Protein AF-A0A4R4KNA1-F1 (afdb_monomer_lite)

Radius of gyration: 25.74 Å; chains: 1; bounding box: 58×74×75 Å

pLDDT: mean 90.25, std 14.85, range [23.92, 98.88]

Secondary structure (DSSP, 8-state):
--SHHHHHHHHHHHHHHHHHHS-PPPTT--S-S--PPEEEEE-PPPTTT---TT---S-HHHHHSTTSTTHHHHHHHHHHHHHHHHH-B-TTSPBPPEEEEESTTTTSSSSTTSTTTS-HHHHHHHHHHHHHIIIIIS---SEEEEE---S--TT-HHHHHTT---TTS-SEEEEEEEESSSS-HHHHHHHHHHHHHHHHHHHHHT-EEEEEEEEESS-PPPTT--S-TTHHHHHHHHHHHSTTGGG---B------BTTB-SS----BTTBPPPTTHHHHHHHHHSTT---TTT--SSS-----PPPPPPEEEEEESPTT-EE-SSEEEEEEEEESS--SEEEEEETT----EEEEEETTTTEEEEEEE--GGG-SSEEEEEEEEEEPTTSPEEEEEEEEEESPPPPPPTTEEE-STT-SSHHHHHHHSEEESSEEEEEEEETTEEEEEEEEE-SS-SEEEEEEE--S--TT--EEEEEEE--S---EEEEEEEETTEEEEE--B--SS--EEEEEEGGG-EE-TT-GGGTT----HHHHHTEEEEEEEEEPPTT----EEEEEEEEEEE-

Foldseek 3Di:
DPPVVVVVCCVVVCLVVVLVLLADDDPPDDDDHLQDAAEDEDFQAQQQPRHTQQPQDDLRLQQCFVPHVSVVVVLVVLVVVLVSQCSSAHPVSHGAAYAYEYPAQQLDRRGNNHLQRAFLQSLLLSQVVSQCCNCPVSNRDRYAYEYENEFQQQLPVCSLCSNPNDLVRHQEYEYADADADLPDVLQLVRLLSNLLSRLVVCVVSVHAYAHPEYFHPQADDAPPPRPHLLSLVSSVVSLCVDPRSLSHPYHDYDDCPDPHHHGAWDDDDDPRHGGSSNVNVVVNVPDPSDDDSVNDDPPPVDDDDDDQDDWDKDWSPPTAAAEDADQKDKTWMAIPSADFPWKWKDKAPDPDTGTFCQDPVVNTRMDMDRNGNVNQPQDWMKIWMWTHGPPDDIDIYIGTYGHHDQDDDPAFFPDQPQSAPWLSSVSSQKRKFHHWGWTWDQDPPGTWIKIKFFSSNHFKIKIKGWDAHQLLPFFWKKKKKFAWQQQWWKWKWWCFPNFIWIDTDTSHDGDIDIDTDTQQNIATDPVPPVCRPDGDHSNRRNRITMIMIMTGHDPPRPDRITIMIMRRTGTD

Sequence (572 aa):
MGHERRGLRLLARHAGREVRHLRQAGPGGPPGGVGGINTISAHMNNFVTGGNYGDTNGDVVARILPGGDHNGEFREYLDRVARLAHAITDDRGRPIPVIFRPFHENSGSWFWWGAAHASPSQYIELWRYTVEYLRDTRKVHNFLYAYSPGGSYGGVSDVYLRTYPGDDFVDVLGYDNYDGSDASPQWVNGVVADLAMLARIADEKGKVSAATEYGISGALKANGRNGNLNWYTQVFDAIKADPDARRTTYAMTWANFGADQFFVPHPATGDLPEHEMLADFRAFYDDPYSVFAGELSRVYDRRTRAVSQQPLAHIVSPTDRERVTTPTTTIRVKVSNARASRVWYTVGDKAKQYPLRYDPASGYHTGTWQIGAASLDNTVTQLKVIATIPGRARLELTNSVILGARPPMPPGVVDDFEGHPDDTALRSEYSTYGTNTISLADANGGKALRFDYDFTFQTYTGIGKRLAGDWSDYGGLSLWLTPDGSDHKLVLQLNAGGVAYEAYPSLAGTTPVQLTIPFSQWRPAPWDTANADRRITPEDLRNLSQFNIFVNQADGVGVTRGSVLLDDLRAS

Structure (mmCIF, N/CA/C/O backbone):
data_AF-A0A4R4KNA1-F1
#
_entry.id   AF-A0A4R4KNA1-F1
#
loop_
_atom_site.group_PDB
_atom_site.id
_atom_site.type_symbol
_atom_site.label_atom_id
_atom_site.label_alt_id
_atom_site.label_comp_id
_atom_site.label_asym_id
_atom_site.label_entity_id
_atom_site.label_seq_id
_atom_site.pdbx_PDB_ins_code
_atom_site.Cartn_x
_atom_site.Cartn_y
_atom_site.Cartn_z
_atom_site.occupancy
_atom_site.B_iso_or_equiv
_atom_site.auth_seq_id
_atom_site.auth_comp_id
_atom_site.auth_asym_id
_atom_site.auth_atom_id
_atom_site.pdbx_PDB_model_num
ATOM 1 N N . MET A 1 1 ? -26.691 8.372 -16.060 1.00 35.75 1 MET A N 1
ATOM 2 C CA . MET A 1 1 ? -27.683 7.279 -16.239 1.00 35.75 1 MET A CA 1
ATOM 3 C C . MET A 1 1 ? -27.505 6.406 -17.498 1.00 35.75 1 MET A C 1
ATOM 5 O O . MET A 1 1 ? -27.978 5.274 -17.485 1.00 35.75 1 MET A O 1
ATOM 9 N N . GLY A 1 2 ? -26.847 6.859 -18.583 1.00 23.92 2 GLY A N 1
ATOM 10 C CA . GLY A 1 2 ? -26.642 6.049 -19.809 1.00 23.92 2 GLY A CA 1
ATOM 11 C C . GLY A 1 2 ? -25.338 5.229 -19.876 1.00 23.92 2 GLY A C 1
ATOM 12 O O . GLY A 1 2 ? -25.306 4.189 -20.533 1.00 23.92 2 GLY A O 1
ATOM 13 N N . HIS A 1 3 ? -24.286 5.648 -19.161 1.00 27.20 3 HIS A N 1
ATOM 14 C CA . HIS A 1 3 ? -22.959 5.009 -19.198 1.00 27.20 3 HIS A CA 1
ATOM 15 C C . HIS A 1 3 ? -22.749 3.919 -18.124 1.00 27.20 3 HIS A C 1
ATOM 17 O O . HIS A 1 3 ? -22.073 2.929 -18.400 1.00 27.20 3 HIS A O 1
ATOM 23 N N . GLU A 1 4 ? -23.440 3.986 -16.977 1.00 30.25 4 GLU A N 1
ATOM 24 C CA . GLU A 1 4 ? -23.421 2.934 -15.935 1.00 30.25 4 GLU A CA 1
ATOM 25 C C . GLU A 1 4 ? -23.930 1.574 -16.441 1.00 30.25 4 GLU A C 1
ATOM 27 O O . GLU A 1 4 ? -23.460 0.519 -16.024 1.00 30.25 4 GLU A O 1
ATOM 32 N N . ARG A 1 5 ? -24.857 1.561 -17.410 1.00 28.67 5 ARG A N 1
ATOM 33 C CA . ARG A 1 5 ? -25.423 0.309 -17.943 1.00 28.67 5 ARG A CA 1
ATOM 34 C C . ARG A 1 5 ? -24.473 -0.456 -18.876 1.00 28.67 5 ARG A C 1
ATOM 36 O O . ARG A 1 5 ? -24.742 -1.627 -19.149 1.00 28.67 5 ARG A O 1
ATOM 43 N N . ARG A 1 6 ? -23.388 0.158 -19.379 1.00 31.52 6 ARG A N 1
ATOM 44 C CA . ARG A 1 6 ? -22.431 -0.505 -20.293 1.00 31.52 6 ARG A CA 1
ATOM 45 C C . ARG A 1 6 ? -21.312 -1.242 -19.550 1.00 31.52 6 ARG A C 1
ATOM 47 O O . ARG A 1 6 ? -21.068 -2.396 -19.892 1.00 31.52 6 ARG A O 1
ATOM 54 N N . GLY A 1 7 ? -20.746 -0.666 -18.485 1.00 30.61 7 GLY A N 1
ATOM 55 C CA . GLY A 1 7 ? -19.778 -1.364 -17.618 1.00 30.61 7 GLY A CA 1
ATOM 56 C C . GLY A 1 7 ? -20.391 -2.576 -16.899 1.00 30.61 7 GLY A C 1
ATOM 57 O O . GLY A 1 7 ? -19.818 -3.664 -16.895 1.00 30.61 7 GLY A O 1
ATOM 58 N N . LEU A 1 8 ? -21.633 -2.442 -16.412 1.00 35.91 8 LEU A N 1
ATOM 59 C CA . LEU A 1 8 ? -22.365 -3.533 -15.753 1.00 35.91 8 LEU A CA 1
ATOM 60 C C . LEU A 1 8 ? -22.816 -4.656 -16.698 1.00 35.91 8 LEU A C 1
ATOM 62 O O . LEU A 1 8 ? -22.922 -5.806 -16.272 1.00 35.91 8 LEU A O 1
ATOM 66 N N . ARG A 1 9 ? -23.072 -4.367 -17.983 1.00 30.00 9 ARG A N 1
ATOM 67 C CA . ARG A 1 9 ? -23.330 -5.433 -18.962 1.00 30.00 9 ARG A CA 1
ATOM 68 C C . ARG A 1 9 ? -22.064 -6.218 -19.278 1.00 30.00 9 ARG A C 1
ATOM 70 O O . ARG A 1 9 ? -22.217 -7.389 -19.596 1.00 30.00 9 ARG A O 1
ATOM 77 N N . LEU A 1 10 ? -20.866 -5.638 -19.165 1.00 30.89 10 LEU A N 1
ATOM 78 C CA . LEU A 1 10 ? -19.624 -6.397 -19.305 1.00 30.89 10 LEU A CA 1
ATOM 79 C C . LEU A 1 10 ? -19.366 -7.259 -18.071 1.00 30.89 10 LEU A C 1
ATOM 81 O O . LEU A 1 10 ? -19.259 -8.456 -18.247 1.00 30.89 10 LEU A O 1
ATOM 85 N N . LEU A 1 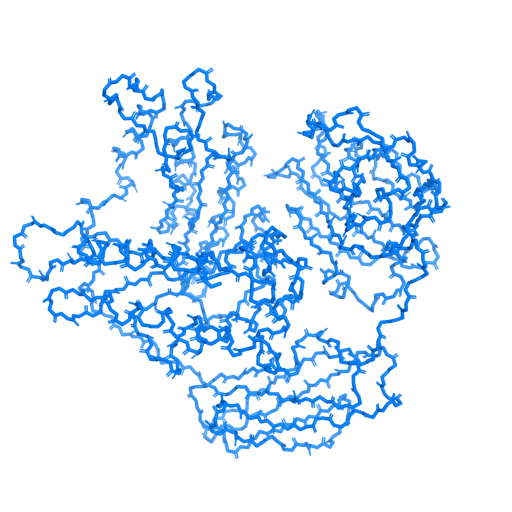11 ? -19.409 -6.726 -16.846 1.00 31.95 11 LEU A N 1
ATOM 86 C CA . LEU A 1 11 ? -19.180 -7.518 -15.622 1.00 31.95 11 LEU A CA 1
ATOM 87 C C . LEU A 1 11 ? -20.226 -8.620 -15.398 1.00 31.95 11 LEU A C 1
ATOM 89 O O . LEU A 1 11 ? -19.859 -9.728 -15.038 1.00 31.95 11 LEU A O 1
ATOM 93 N N . ALA A 1 12 ? -21.515 -8.386 -15.673 1.00 29.45 12 ALA A N 1
ATOM 94 C CA . ALA A 1 12 ? -22.543 -9.424 -15.524 1.00 29.45 12 ALA A CA 1
ATOM 95 C C . ALA A 1 12 ? -22.617 -10.401 -16.717 1.00 29.45 12 ALA A C 1
ATOM 97 O O . ALA A 1 12 ? -23.049 -11.539 -16.538 1.00 29.45 12 ALA A O 1
ATOM 98 N N . ARG A 1 13 ? -22.202 -10.005 -17.937 1.00 30.28 13 ARG A N 1
ATOM 99 C CA . ARG A 1 13 ? -22.105 -10.937 -19.085 1.00 30.28 13 ARG A CA 1
ATOM 100 C C . ARG A 1 13 ? -20.764 -11.670 -19.139 1.00 30.28 13 ARG A C 1
ATOM 102 O O . ARG A 1 13 ? -20.769 -12.791 -19.632 1.00 30.28 13 ARG A O 1
ATOM 109 N N . HIS A 1 14 ? -19.672 -11.088 -18.632 1.00 33.56 14 HIS A N 1
ATOM 110 C CA . HIS A 1 14 ? -18.418 -11.791 -18.340 1.00 33.56 14 HIS A CA 1
ATOM 111 C C . HIS A 1 14 ? -18.624 -12.703 -17.146 1.00 33.56 14 HIS A C 1
ATOM 113 O O . HIS A 1 14 ? -18.484 -13.889 -17.348 1.00 33.56 14 HIS A O 1
ATOM 119 N N . ALA A 1 15 ? -19.140 -12.256 -15.996 1.00 34.16 15 ALA A N 1
ATOM 120 C CA . ALA A 1 15 ? -19.468 -13.178 -14.904 1.00 34.16 15 ALA A CA 1
ATOM 121 C C . ALA A 1 15 ? -20.487 -14.247 -15.343 1.00 34.16 15 ALA A C 1
ATOM 123 O O . ALA A 1 15 ? -20.324 -15.409 -15.028 1.00 34.16 15 ALA A O 1
ATOM 124 N N . GLY A 1 16 ? -21.498 -13.932 -16.159 1.00 29.69 16 GLY A N 1
ATOM 125 C CA . GLY A 1 16 ? -22.432 -14.942 -16.685 1.00 29.69 16 GLY A CA 1
ATOM 126 C C . GLY A 1 16 ? -21.848 -15.916 -17.730 1.00 29.69 16 GLY A C 1
ATOM 127 O O . GLY A 1 16 ? -22.439 -16.977 -17.960 1.00 29.69 16 GLY A O 1
ATOM 128 N N . ARG A 1 17 ? -20.722 -15.576 -18.381 1.00 32.34 17 ARG A N 1
ATOM 129 C CA . ARG A 1 17 ? -19.976 -16.459 -19.304 1.00 32.34 17 ARG A CA 1
ATOM 130 C C . ARG A 1 17 ? -18.815 -17.174 -18.598 1.00 32.34 17 ARG A C 1
ATOM 132 O O . ARG A 1 17 ? -18.659 -18.369 -18.795 1.00 32.34 17 ARG A O 1
ATOM 139 N N . GLU A 1 18 ? -18.092 -16.506 -17.711 1.00 36.94 18 GLU A N 1
ATOM 140 C CA . GLU A 1 18 ? -17.041 -17.053 -16.850 1.00 36.94 18 GLU A CA 1
ATOM 141 C C . GLU A 1 18 ? -17.588 -17.952 -15.746 1.00 36.94 18 GLU A C 1
ATOM 143 O O . GLU A 1 18 ? -16.987 -18.976 -15.476 1.00 36.94 18 GLU A O 1
ATOM 148 N N . VAL A 1 19 ? -18.785 -17.713 -15.198 1.00 34.78 19 VAL A N 1
ATOM 149 C CA . VAL A 1 19 ? -19.456 -18.674 -14.293 1.00 34.78 19 VAL A CA 1
ATOM 150 C C . VAL A 1 19 ? -19.812 -19.982 -15.021 1.00 34.78 19 VAL A C 1
ATOM 152 O O . VAL A 1 19 ? -20.100 -20.983 -14.373 1.00 34.78 19 VAL A O 1
ATOM 155 N N . ARG A 1 20 ? -19.752 -20.044 -16.363 1.00 34.56 20 ARG A N 1
ATOM 156 C CA . ARG A 1 20 ? -19.768 -21.334 -17.084 1.00 34.56 20 ARG A CA 1
ATOM 157 C C . ARG A 1 20 ? -18.387 -21.983 -17.182 1.00 34.56 20 ARG A C 1
ATOM 159 O O . ARG A 1 20 ? -18.336 -23.204 -17.224 1.00 34.56 20 ARG A O 1
ATOM 166 N N . HIS A 1 21 ? -17.305 -21.204 -17.182 1.00 36.66 21 HIS A N 1
ATOM 167 C CA . HIS A 1 21 ? -15.920 -21.697 -17.176 1.00 36.66 21 HIS A CA 1
ATOM 168 C C . HIS A 1 21 ? -15.388 -22.017 -15.767 1.00 36.66 21 HIS A C 1
ATOM 170 O O . HIS A 1 21 ? -14.493 -22.842 -15.629 1.00 36.66 21 HIS A O 1
ATOM 176 N N . LEU A 1 22 ? -15.982 -21.438 -14.720 1.00 37.56 22 LEU A N 1
ATOM 177 C CA . LEU A 1 22 ? -15.680 -21.707 -13.310 1.00 37.56 22 LEU A CA 1
ATOM 178 C C . LEU A 1 22 ? -16.345 -22.988 -12.781 1.00 37.56 22 LEU A C 1
ATOM 180 O O . LEU A 1 22 ? -16.104 -23.373 -11.642 1.00 37.56 22 LEU A O 1
ATOM 184 N N . ARG A 1 23 ? -17.179 -23.669 -13.575 1.00 40.06 23 ARG A N 1
ATOM 185 C CA . ARG A 1 23 ? -17.814 -24.934 -13.179 1.00 40.06 23 ARG A CA 1
ATOM 186 C C . ARG A 1 23 ? -16.772 -26.048 -13.151 1.00 40.06 23 ARG A C 1
ATOM 188 O O . ARG A 1 23 ? -16.385 -26.579 -14.186 1.00 40.06 23 ARG A O 1
ATOM 195 N N . GLN A 1 24 ? -16.295 -26.384 -11.956 1.00 45.41 24 GLN A N 1
ATOM 196 C CA . GLN A 1 24 ? -15.405 -27.524 -11.751 1.00 45.41 24 GLN A CA 1
ATOM 197 C C . GLN A 1 24 ? -16.200 -28.824 -11.578 1.00 45.41 24 GLN A C 1
ATOM 199 O O . GLN A 1 24 ? -17.212 -28.872 -10.875 1.00 45.41 24 GLN A O 1
ATOM 204 N N . ALA A 1 25 ? -15.712 -29.896 -12.204 1.00 37.78 25 ALA A N 1
ATOM 205 C CA . ALA A 1 25 ? -16.259 -31.237 -12.062 1.00 37.78 25 ALA A CA 1
ATOM 206 C C . ALA A 1 25 ? -16.020 -31.776 -10.639 1.00 37.78 25 ALA A C 1
ATOM 208 O O . ALA A 1 25 ? -14.918 -31.708 -10.097 1.00 37.78 25 ALA A O 1
ATOM 209 N N . GLY A 1 26 ? -17.065 -32.336 -10.025 1.00 37.53 26 GLY A N 1
ATOM 210 C CA . GLY A 1 26 ? -16.955 -33.015 -8.734 1.00 37.53 26 GLY A CA 1
ATOM 211 C C . GLY A 1 26 ? -16.125 -34.310 -8.801 1.00 37.53 26 GLY A C 1
ATOM 212 O O . GLY A 1 26 ? -15.804 -34.787 -9.890 1.00 37.53 26 GLY A O 1
ATOM 213 N N . PRO A 1 27 ? -15.810 -34.933 -7.646 1.00 34.88 27 PRO A N 1
ATOM 214 C CA . PRO A 1 27 ? -15.017 -36.159 -7.601 1.00 34.88 27 PRO A CA 1
ATOM 215 C C . PRO A 1 27 ? -15.705 -37.255 -8.426 1.00 34.88 27 PRO A C 1
ATOM 217 O O . PRO A 1 27 ? -16.852 -37.615 -8.132 1.00 34.88 27 PRO A O 1
ATOM 220 N N . GLY A 1 28 ? -15.015 -37.709 -9.481 1.00 46.12 28 GLY A N 1
ATOM 221 C CA . GLY A 1 28 ? -15.425 -38.788 -10.389 1.00 46.12 28 GLY A CA 1
ATOM 222 C C . GLY A 1 28 ? -16.075 -38.398 -11.732 1.00 46.12 28 GLY A C 1
ATOM 223 O O . GLY A 1 28 ? -16.658 -39.277 -12.358 1.00 46.12 28 GLY A O 1
ATOM 224 N N . GLY A 1 29 ? -16.036 -37.138 -12.186 1.00 35.28 29 GLY A N 1
ATOM 225 C CA . GLY A 1 29 ? -16.605 -36.743 -13.495 1.00 35.28 29 GLY A CA 1
ATOM 226 C C . GLY A 1 29 ? -15.643 -36.905 -14.694 1.00 35.28 29 GLY A C 1
ATOM 227 O O . GLY A 1 29 ? -14.433 -36.817 -14.492 1.00 35.28 29 GLY A O 1
ATOM 228 N N . PRO A 1 30 ? -16.132 -37.111 -15.939 1.00 32.59 30 PRO A N 1
ATOM 229 C CA . PRO A 1 30 ? -15.284 -37.113 -17.139 1.00 32.59 30 PRO A CA 1
ATOM 230 C C . PRO A 1 30 ? -14.637 -35.726 -17.382 1.00 32.59 30 PRO A C 1
ATOM 232 O O . PRO A 1 30 ? -15.202 -34.712 -16.964 1.00 32.59 30 PRO A O 1
ATOM 235 N N . PRO A 1 31 ? -13.445 -35.662 -18.013 1.00 41.03 31 PRO A N 1
ATOM 236 C CA . PRO A 1 31 ? -12.499 -34.551 -17.878 1.00 41.03 31 PRO A CA 1
ATOM 237 C C . PRO A 1 31 ? -12.968 -33.300 -18.634 1.00 41.03 31 PRO A C 1
ATOM 239 O O . PRO A 1 31 ? -13.020 -33.292 -19.861 1.00 41.03 31 PRO A O 1
ATOM 242 N N . GLY A 1 32 ? -13.322 -32.240 -17.902 1.00 39.88 32 GLY A N 1
ATOM 243 C CA . GLY A 1 32 ? -13.829 -30.993 -18.497 1.00 39.88 32 GLY A CA 1
ATOM 244 C C . GLY A 1 32 ? -13.832 -29.758 -17.587 1.00 39.88 32 GLY A C 1
ATOM 245 O O . GLY A 1 32 ? -14.353 -28.723 -17.987 1.00 39.88 32 GLY A O 1
ATOM 246 N N . GLY A 1 33 ? -13.246 -29.839 -16.388 1.00 51.81 33 GLY A N 1
ATOM 247 C CA . GLY A 1 33 ? -12.904 -28.682 -15.558 1.00 51.81 33 GLY A CA 1
ATOM 248 C C . GLY A 1 33 ? -11.412 -28.740 -15.248 1.00 51.81 33 GLY A C 1
ATOM 249 O O . GLY A 1 33 ? -10.932 -29.772 -14.793 1.00 51.81 33 GLY A O 1
ATOM 250 N N . VAL A 1 34 ? -10.682 -27.659 -15.520 1.00 62.84 34 VAL A N 1
ATOM 251 C CA . VAL A 1 34 ? -9.206 -27.635 -15.584 1.00 62.84 34 VAL A CA 1
ATOM 252 C C . VAL A 1 34 ? -8.530 -27.782 -14.202 1.00 62.84 34 VAL A C 1
ATOM 254 O O . VAL A 1 34 ? -7.322 -27.927 -14.125 1.00 62.84 34 VAL A O 1
ATOM 257 N N . GLY A 1 35 ? -9.286 -27.779 -13.095 1.00 72.88 35 GLY A N 1
ATOM 258 C CA . GLY A 1 35 ? -8.740 -27.987 -11.741 1.00 72.88 35 GLY A CA 1
ATOM 259 C C . GLY A 1 35 ? -7.942 -26.806 -11.167 1.00 72.88 35 GLY A C 1
ATOM 260 O O . GLY A 1 35 ? -7.344 -26.943 -10.103 1.00 72.88 35 GLY A O 1
ATOM 261 N N . GLY A 1 36 ? -7.948 -25.653 -11.846 1.00 86.56 36 GLY A N 1
ATOM 262 C CA . GLY A 1 36 ? -7.214 -24.450 -11.442 1.00 86.56 36 GLY A CA 1
ATOM 263 C C . GLY A 1 36 ? -7.718 -23.796 -10.150 1.00 86.56 36 GLY A C 1
ATOM 264 O O . GLY A 1 36 ? -8.843 -24.034 -9.709 1.00 86.56 36 GLY A O 1
ATOM 265 N N . ILE A 1 37 ? -6.878 -22.935 -9.571 1.00 93.44 37 ILE A N 1
ATOM 266 C CA . ILE A 1 37 ? -7.169 -22.143 -8.370 1.00 93.44 37 ILE A CA 1
ATOM 267 C C . ILE A 1 37 ? -7.588 -20.732 -8.782 1.00 93.44 37 ILE A C 1
ATOM 269 O O . ILE A 1 37 ? -6.912 -20.093 -9.581 1.00 93.44 37 ILE A O 1
ATOM 273 N N . ASN A 1 38 ? -8.702 -20.242 -8.235 1.00 94.56 38 ASN A N 1
ATOM 274 C CA . ASN A 1 38 ? -9.238 -18.927 -8.581 1.00 94.56 38 ASN A CA 1
ATOM 275 C C . ASN A 1 38 ? -8.724 -17.850 -7.626 1.00 94.56 38 ASN A C 1
ATOM 277 O O . ASN A 1 38 ? -8.791 -18.013 -6.406 1.00 94.56 38 ASN A O 1
ATOM 281 N N . THR A 1 39 ? -8.300 -16.721 -8.186 1.00 96.81 39 THR A N 1
ATOM 282 C CA . THR A 1 39 ? -7.983 -15.492 -7.455 1.00 96.81 39 THR A CA 1
ATOM 283 C C . THR A 1 39 ? -8.721 -14.312 -8.088 1.00 96.81 39 THR A C 1
ATOM 285 O O . THR A 1 39 ? -8.927 -14.291 -9.300 1.00 96.81 39 THR A O 1
ATOM 288 N N . ILE A 1 40 ? -9.190 -13.363 -7.276 1.00 97.00 40 ILE A N 1
ATOM 289 C CA . ILE A 1 40 ? -9.914 -12.162 -7.714 1.00 97.00 40 ILE A CA 1
ATOM 290 C C . ILE A 1 40 ? -9.304 -10.948 -7.015 1.00 97.00 40 ILE A C 1
ATOM 292 O O . ILE A 1 40 ? -9.436 -10.800 -5.797 1.00 97.00 40 ILE A O 1
ATOM 296 N N . SER A 1 41 ? -8.690 -10.055 -7.792 1.00 96.31 41 SER A N 1
ATOM 297 C CA . SER A 1 41 ? -8.318 -8.711 -7.342 1.00 96.31 41 SER A CA 1
ATOM 298 C C . SER A 1 41 ? -9.485 -7.731 -7.501 1.00 96.31 41 SER A C 1
ATOM 300 O O . SER A 1 41 ? -10.453 -7.995 -8.221 1.00 96.31 41 SER A O 1
ATOM 302 N N . ALA A 1 42 ? -9.430 -6.593 -6.804 1.00 96.12 42 ALA A N 1
ATOM 303 C CA . ALA A 1 42 ? -10.514 -5.612 -6.813 1.00 96.12 42 ALA A CA 1
ATOM 304 C C . ALA A 1 42 ? -10.030 -4.197 -7.156 1.00 96.12 42 ALA A C 1
ATOM 306 O O . ALA A 1 42 ? -9.678 -3.412 -6.279 1.00 96.12 42 ALA A O 1
ATOM 307 N N . HIS A 1 43 ? -10.108 -3.854 -8.440 1.00 96.00 43 HIS A N 1
ATOM 308 C CA . HIS A 1 43 ? -9.948 -2.492 -8.943 1.00 96.00 43 HIS A CA 1
ATOM 309 C C . HIS A 1 43 ? -11.277 -1.728 -8.828 1.00 96.00 43 HIS A C 1
ATOM 311 O O . HIS A 1 43 ? -12.141 -1.805 -9.703 1.00 96.00 43 HIS A O 1
ATOM 317 N N . MET A 1 44 ? -11.472 -1.040 -7.704 1.00 95.50 44 MET A N 1
ATOM 318 C CA . MET A 1 44 ? -12.751 -0.420 -7.338 1.00 95.50 44 MET A CA 1
ATOM 319 C C . MET A 1 44 ? -12.867 1.018 -7.851 1.00 95.50 44 MET A C 1
ATOM 321 O O . MET A 1 44 ? -11.923 1.794 -7.729 1.00 95.50 44 MET A O 1
ATOM 325 N N . ASN A 1 45 ? -14.048 1.406 -8.338 1.00 96.38 45 ASN A N 1
ATOM 326 C CA . ASN A 1 45 ? -14.346 2.814 -8.616 1.00 96.38 45 ASN A CA 1
ATOM 327 C C . ASN A 1 45 ? -14.181 3.676 -7.355 1.00 96.38 45 ASN A C 1
ATOM 329 O O . ASN A 1 45 ? -14.412 3.206 -6.240 1.00 96.38 45 ASN A O 1
ATOM 333 N N . ASN A 1 46 ? -13.845 4.947 -7.549 1.00 97.44 46 ASN A N 1
ATOM 334 C CA . ASN A 1 46 ? -13.845 5.942 -6.489 1.00 97.44 46 ASN A CA 1
ATOM 335 C C . ASN A 1 46 ? -15.295 6.220 -6.049 1.00 97.44 46 ASN A C 1
ATOM 337 O O . ASN A 1 46 ? -16.127 6.666 -6.842 1.00 97.44 46 ASN A O 1
ATOM 341 N N . PHE A 1 47 ? -15.602 5.944 -4.780 1.00 97.75 47 PHE A N 1
ATOM 342 C CA . PHE A 1 47 ? -16.957 6.061 -4.230 1.00 97.75 47 PHE A CA 1
ATOM 343 C C . PHE A 1 47 ? -17.434 7.504 -4.050 1.00 97.75 47 PHE A C 1
ATOM 345 O O . PHE A 1 47 ? -18.635 7.723 -3.955 1.00 97.75 47 PHE A O 1
ATOM 352 N N . VAL A 1 48 ? -16.518 8.471 -4.013 1.00 96.38 48 VAL A N 1
ATOM 353 C CA . VAL A 1 48 ? -16.812 9.889 -3.784 1.00 96.38 48 VAL A CA 1
ATOM 354 C C . VAL A 1 48 ? -17.022 10.627 -5.101 1.00 96.38 48 VAL A C 1
ATOM 356 O O . VAL A 1 48 ? -17.994 11.359 -5.266 1.00 96.38 48 VAL A O 1
ATOM 359 N N . THR A 1 49 ? -16.106 10.454 -6.051 1.00 93.75 49 THR A N 1
ATOM 360 C CA . THR A 1 49 ? -16.130 11.180 -7.330 1.00 93.75 49 THR A CA 1
ATOM 361 C C . THR A 1 49 ? -16.881 10.421 -8.424 1.00 93.75 49 THR A C 1
ATOM 363 O O . THR A 1 49 ? -17.293 11.014 -9.421 1.00 93.75 49 THR A O 1
ATOM 366 N N . GLY A 1 50 ? -17.043 9.102 -8.268 1.00 95.25 50 GLY A N 1
ATOM 367 C CA . GLY A 1 50 ? -17.539 8.203 -9.310 1.00 95.25 50 GLY A CA 1
ATOM 368 C C . GLY A 1 50 ? -16.493 7.826 -10.369 1.00 95.25 50 GLY A C 1
ATOM 369 O O . GLY A 1 50 ? -16.836 7.132 -11.330 1.00 95.25 50 GLY A O 1
ATOM 370 N N . GLY A 1 51 ? -15.240 8.274 -10.215 1.00 94.19 51 GLY A N 1
ATOM 371 C CA . GLY A 1 51 ? -14.114 7.938 -11.086 1.00 94.19 51 GLY A CA 1
ATOM 372 C C . GLY A 1 51 ? -13.678 6.470 -10.998 1.00 94.19 51 GLY A C 1
ATOM 373 O O . GLY A 1 51 ? -14.265 5.655 -10.283 1.00 94.19 51 GLY A O 1
ATOM 374 N N . ASN A 1 52 ? -12.633 6.108 -11.745 1.00 95.50 52 ASN A N 1
ATOM 375 C CA . ASN A 1 52 ? -12.042 4.768 -11.666 1.00 95.50 52 ASN A CA 1
ATOM 376 C C . ASN A 1 52 ? -11.116 4.638 -10.435 1.00 95.50 52 ASN A C 1
ATOM 378 O O . ASN A 1 52 ? -10.991 5.558 -9.633 1.00 95.50 52 ASN A O 1
ATOM 382 N N . TYR A 1 53 ? -10.464 3.487 -10.284 1.00 94.12 53 TYR A N 1
ATOM 383 C CA . TYR A 1 53 ? -9.538 3.201 -9.181 1.00 94.12 53 TYR A CA 1
ATOM 384 C C . TYR A 1 53 ? -8.337 4.158 -9.088 1.00 94.12 53 TYR A C 1
ATOM 386 O O . TYR A 1 53 ? -7.790 4.326 -8.000 1.00 94.12 53 TYR A O 1
ATOM 394 N N . GLY A 1 54 ? -7.941 4.775 -10.207 1.00 87.62 54 GLY A N 1
ATOM 395 C CA . GLY A 1 54 ? -6.836 5.730 -10.292 1.00 87.62 54 GLY A CA 1
ATOM 396 C C . GLY A 1 54 ? -7.251 7.189 -10.097 1.00 87.62 54 GLY A C 1
ATOM 397 O O . GLY A 1 54 ? -6.392 8.063 -10.032 1.00 87.62 54 GLY A O 1
ATOM 398 N N . ASP A 1 55 ? -8.551 7.481 -9.983 1.00 86.81 55 ASP A N 1
ATOM 399 C CA . ASP A 1 55 ? -9.003 8.781 -9.494 1.00 86.81 55 ASP A CA 1
ATOM 400 C C . ASP A 1 55 ? -8.833 8.813 -7.976 1.00 86.81 55 ASP A C 1
ATOM 402 O O . ASP A 1 55 ? -9.612 8.214 -7.236 1.00 86.81 55 ASP A O 1
ATOM 406 N N . THR A 1 56 ? -7.794 9.498 -7.513 1.00 84.19 56 THR A N 1
ATOM 407 C CA . THR A 1 56 ? -7.384 9.525 -6.105 1.00 84.19 56 THR A CA 1
ATOM 408 C C . THR A 1 56 ? -7.910 10.736 -5.333 1.00 84.19 56 THR A C 1
ATOM 410 O O . THR A 1 56 ? -7.395 11.092 -4.274 1.00 84.19 56 THR A O 1
ATOM 413 N N . ASN A 1 57 ? -8.926 11.424 -5.855 1.00 80.31 57 ASN A N 1
ATOM 414 C CA . ASN A 1 57 ? -9.482 12.614 -5.216 1.00 80.31 57 ASN A CA 1
ATOM 415 C C . ASN A 1 57 ? -10.617 12.282 -4.234 1.00 80.31 57 ASN A C 1
ATOM 417 O O . ASN A 1 57 ? -11.284 11.255 -4.338 1.00 80.31 57 ASN A O 1
ATOM 421 N N . GLY A 1 58 ? -10.878 13.202 -3.301 1.00 85.50 58 GLY A N 1
ATOM 422 C CA . GLY A 1 58 ? -12.092 13.183 -2.479 1.00 85.50 58 GLY A CA 1
ATOM 423 C C . GLY A 1 58 ? -11.992 12.496 -1.115 1.00 85.50 58 GLY A C 1
ATOM 424 O O . GLY A 1 58 ? -13.039 12.321 -0.495 1.00 85.50 58 GLY A O 1
ATOM 425 N N . ASP A 1 59 ? -10.784 12.149 -0.651 1.00 88.00 59 ASP A N 1
ATOM 426 C CA . ASP A 1 59 ? -10.541 11.527 0.666 1.00 88.00 59 ASP A CA 1
ATOM 427 C C . ASP A 1 59 ? -11.415 10.278 0.887 1.00 88.00 59 ASP A C 1
ATOM 429 O O . ASP A 1 59 ? -12.233 10.173 1.805 1.00 88.00 59 ASP A O 1
ATOM 433 N N . VAL A 1 60 ? -11.315 9.347 -0.066 1.00 96.19 60 VAL A N 1
ATOM 434 C CA . VAL A 1 60 ? -12.264 8.238 -0.215 1.00 96.19 60 VAL A CA 1
ATOM 435 C C . VAL A 1 60 ? -12.298 7.362 1.031 1.00 96.19 60 VAL A C 1
ATOM 437 O O . VAL A 1 60 ? -13.384 7.051 1.515 1.00 96.19 60 VAL A O 1
ATOM 440 N N . VAL A 1 61 ? -11.134 6.979 1.569 1.00 96.38 61 VAL A N 1
ATOM 441 C CA . VAL A 1 61 ? -11.053 6.015 2.676 1.00 96.38 61 VAL A CA 1
ATOM 442 C C . VAL A 1 61 ? -11.766 6.534 3.921 1.00 96.38 61 VAL A C 1
ATOM 444 O O . VAL A 1 61 ? -12.631 5.835 4.453 1.00 96.38 61 VAL A O 1
ATOM 447 N N . ALA A 1 62 ? -11.491 7.770 4.346 1.00 92.94 62 ALA A N 1
ATOM 448 C CA . ALA A 1 62 ? -12.152 8.365 5.507 1.00 92.94 62 ALA A CA 1
ATOM 449 C C . ALA A 1 62 ? -13.684 8.400 5.351 1.00 92.94 62 ALA A C 1
ATOM 451 O O . ALA A 1 62 ? -14.426 8.155 6.304 1.00 92.94 62 ALA A O 1
ATOM 452 N N . ARG A 1 63 ? -14.168 8.653 4.130 1.00 97.44 63 ARG A N 1
ATOM 453 C CA . ARG A 1 63 ? -15.598 8.801 3.831 1.00 97.44 63 ARG A CA 1
ATOM 454 C C . ARG A 1 63 ? -16.341 7.480 3.669 1.00 97.44 63 ARG A C 1
ATOM 456 O O . ARG A 1 63 ? -17.548 7.449 3.901 1.00 97.44 63 ARG A O 1
ATOM 463 N N . ILE A 1 64 ? -15.661 6.389 3.315 1.00 98.38 64 ILE A N 1
ATOM 464 C CA . ILE A 1 64 ? -16.292 5.062 3.200 1.00 98.38 64 ILE A CA 1
ATOM 465 C C . ILE A 1 64 ? -16.189 4.215 4.471 1.00 98.38 64 ILE A C 1
ATOM 467 O O . ILE A 1 64 ? -16.920 3.229 4.599 1.00 98.38 64 ILE A O 1
ATOM 471 N N . LEU A 1 65 ? -15.310 4.565 5.413 1.00 98.19 65 LEU A N 1
ATOM 472 C CA . LEU A 1 65 ? -15.202 3.883 6.705 1.00 98.19 65 LEU A CA 1
ATOM 473 C C . LEU A 1 65 ? -16.462 4.077 7.577 1.00 98.19 65 LEU A C 1
ATOM 475 O O . LEU A 1 65 ? -17.261 4.987 7.338 1.00 98.19 65 LEU A O 1
ATOM 479 N N . PRO A 1 66 ? -16.690 3.231 8.604 1.00 97.44 66 PRO A N 1
ATOM 480 C CA . PRO A 1 66 ? -17.848 3.362 9.487 1.00 97.44 66 PRO A CA 1
ATOM 481 C C . PRO A 1 66 ? -17.960 4.741 10.157 1.00 97.44 66 PRO A C 1
ATOM 483 O O . PRO A 1 66 ? -17.186 5.096 11.041 1.00 97.44 66 PRO A O 1
ATOM 486 N N . GLY A 1 67 ? -19.003 5.488 9.793 1.00 94.25 67 GLY A N 1
ATOM 487 C CA . GLY A 1 67 ? -19.229 6.865 10.247 1.00 94.25 67 GLY A CA 1
ATOM 488 C C . GLY A 1 67 ? -18.954 7.925 9.182 1.00 94.25 67 GLY A C 1
ATOM 489 O O . GLY A 1 67 ? -19.405 9.053 9.360 1.00 94.25 67 GLY A O 1
ATOM 490 N N . GLY A 1 68 ? -18.291 7.555 8.087 1.00 96.12 68 GLY A N 1
ATOM 491 C CA . GLY A 1 68 ? -18.173 8.373 6.890 1.00 96.12 68 GLY A CA 1
ATOM 492 C C . GLY A 1 68 ? -19.484 8.436 6.101 1.00 96.12 68 GLY A C 1
ATOM 493 O O . GLY A 1 68 ? -20.347 7.556 6.197 1.00 96.12 68 GLY A O 1
ATOM 494 N N . ASP A 1 69 ? -19.644 9.507 5.332 1.00 97.62 69 ASP A N 1
ATOM 495 C CA . ASP A 1 69 ? -20.872 9.833 4.606 1.00 97.62 69 ASP A CA 1
ATOM 496 C C . ASP A 1 69 ? -21.081 9.010 3.322 1.00 97.62 69 ASP A C 1
ATOM 498 O O . ASP A 1 69 ? -22.195 8.992 2.812 1.00 97.62 69 ASP A O 1
ATOM 502 N N . HIS A 1 70 ? -20.054 8.288 2.854 1.00 98.25 70 HIS A N 1
ATOM 503 C CA . HIS A 1 70 ? -20.088 7.385 1.690 1.00 98.25 70 HIS A CA 1
ATOM 504 C C . HIS A 1 70 ? -20.000 5.893 2.079 1.00 98.25 70 HIS A C 1
ATOM 506 O O . HIS A 1 70 ? -19.764 5.004 1.253 1.00 98.25 70 HIS A O 1
ATOM 512 N N . ASN A 1 71 ? -20.170 5.573 3.368 1.00 98.19 71 ASN A N 1
ATOM 513 C CA . ASN A 1 71 ? -20.154 4.187 3.842 1.00 98.19 71 ASN A CA 1
ATOM 514 C C . ASN A 1 71 ? -21.293 3.346 3.231 1.00 98.19 71 ASN A C 1
ATOM 516 O O . ASN A 1 71 ? -21.150 2.136 3.048 1.00 98.19 71 ASN A O 1
ATOM 520 N N . GLY A 1 72 ? -22.430 3.969 2.904 1.00 98.00 72 GLY A N 1
ATOM 521 C CA . GLY A 1 72 ? -23.566 3.299 2.269 1.00 98.00 72 GLY A CA 1
ATOM 522 C C . GLY A 1 72 ? -23.191 2.674 0.926 1.00 98.00 72 GLY A C 1
ATOM 523 O O . GLY A 1 72 ? -23.387 1.475 0.728 1.00 98.00 72 GLY A O 1
ATOM 524 N N . GLU A 1 73 ? -22.578 3.470 0.060 1.00 98.12 73 GLU A N 1
ATOM 525 C CA . GLU A 1 73 ? -22.130 3.130 -1.288 1.00 98.12 73 GLU A CA 1
ATOM 526 C C . GLU A 1 73 ? -21.090 2.008 -1.256 1.00 98.12 73 GLU A C 1
ATOM 528 O O . GLU A 1 73 ? -21.145 1.062 -2.053 1.00 98.12 73 GLU A O 1
ATOM 533 N N . PHE A 1 74 ? -20.168 2.064 -0.292 1.00 98.50 74 PHE A N 1
ATOM 534 C CA . PHE A 1 74 ? -19.179 1.010 -0.123 1.00 98.50 74 PHE A CA 1
ATOM 535 C C . PHE A 1 74 ? -19.815 -0.312 0.334 1.00 98.50 74 PHE A C 1
ATOM 537 O O . PHE A 1 74 ? -19.517 -1.367 -0.231 1.00 98.50 74 PHE A O 1
ATOM 544 N N . ARG A 1 75 ? -20.779 -0.288 1.266 1.00 98.38 75 ARG A N 1
ATOM 545 C CA . ARG A 1 75 ? -21.534 -1.500 1.645 1.00 98.38 75 ARG A CA 1
ATOM 546 C C . ARG A 1 75 ? -22.317 -2.085 0.476 1.00 98.38 75 ARG A C 1
ATOM 548 O O . ARG A 1 75 ? -22.340 -3.301 0.320 1.00 98.38 75 ARG A O 1
ATOM 555 N N . GLU A 1 76 ? -22.914 -1.258 -0.379 1.00 98.25 76 GLU A N 1
ATOM 556 C CA . GLU A 1 76 ? -23.581 -1.744 -1.593 1.00 98.25 76 GLU A CA 1
ATOM 557 C C . GLU A 1 76 ? -22.610 -2.441 -2.557 1.00 98.25 76 GLU A C 1
ATOM 559 O O . GLU A 1 76 ? -22.973 -3.417 -3.226 1.00 98.25 76 GLU A O 1
ATOM 564 N N . TYR A 1 77 ? -21.364 -1.964 -2.629 1.00 98.25 77 TYR A N 1
ATOM 565 C CA . TYR A 1 77 ? -20.302 -2.651 -3.354 1.00 98.25 77 TYR A CA 1
ATOM 566 C C . TYR A 1 77 ? -19.950 -3.995 -2.711 1.00 98.25 77 TYR A C 1
ATOM 568 O O . TYR A 1 77 ? -19.946 -5.011 -3.409 1.00 98.25 77 TYR A O 1
ATOM 576 N N . LEU A 1 78 ? -19.746 -4.043 -1.395 1.00 98.62 78 LEU A N 1
ATOM 577 C CA . LEU A 1 78 ? -19.468 -5.297 -0.688 1.00 98.62 78 LEU A CA 1
ATOM 578 C C . LEU A 1 78 ? -20.627 -6.299 -0.800 1.00 98.62 78 LEU A C 1
ATOM 580 O O . LEU A 1 78 ? -20.405 -7.500 -0.936 1.00 98.62 78 LEU A O 1
ATOM 584 N N . ASP A 1 79 ? -21.866 -5.820 -0.855 1.00 98.69 79 ASP A N 1
ATOM 585 C CA . ASP A 1 79 ? -23.047 -6.633 -1.134 1.00 98.69 79 ASP A CA 1
ATOM 586 C C . ASP A 1 79 ? -23.015 -7.264 -2.532 1.00 98.69 79 ASP A C 1
ATOM 588 O O . ASP A 1 79 ? -23.471 -8.399 -2.710 1.00 98.69 79 ASP A O 1
ATOM 592 N N . ARG A 1 80 ? -22.480 -6.557 -3.539 1.00 98.06 80 ARG A N 1
ATOM 593 C CA . ARG A 1 80 ? -22.242 -7.117 -4.882 1.00 98.06 80 ARG A CA 1
ATOM 594 C C . ARG A 1 80 ? -21.155 -8.189 -4.846 1.00 98.06 80 ARG A C 1
ATOM 596 O O . ARG A 1 80 ? -21.363 -9.251 -5.430 1.00 98.06 80 ARG A O 1
ATOM 603 N N . VAL A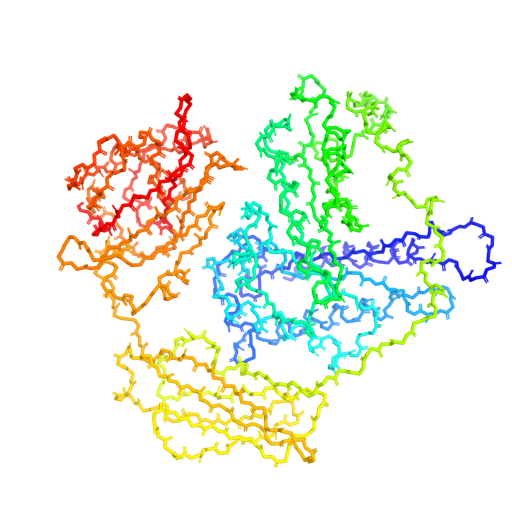 1 81 ? -20.056 -7.943 -4.133 1.00 98.12 81 VAL A N 1
ATOM 604 C CA . VAL A 1 81 ? -18.972 -8.924 -3.948 1.00 98.12 81 VAL A CA 1
ATOM 605 C C . VAL A 1 81 ? -19.497 -10.183 -3.256 1.00 98.12 81 VAL A C 1
ATOM 607 O O . VAL A 1 81 ? -19.270 -11.288 -3.739 1.00 98.12 81 VAL A O 1
ATOM 610 N N . ALA A 1 82 ? -20.289 -10.040 -2.192 1.00 98.62 82 ALA A N 1
ATOM 611 C CA . ALA A 1 82 ? -20.899 -11.175 -1.509 1.00 98.62 82 ALA A CA 1
ATOM 612 C C . ALA A 1 82 ? -21.852 -11.965 -2.418 1.00 98.62 82 ALA A C 1
ATOM 614 O O . ALA A 1 82 ? -21.846 -13.193 -2.396 1.00 98.62 82 ALA A O 1
ATOM 615 N N . ARG A 1 83 ? -22.659 -11.287 -3.250 1.00 98.25 83 ARG A N 1
ATOM 616 C CA . ARG A 1 83 ? -23.514 -11.969 -4.239 1.00 98.25 83 ARG A CA 1
ATOM 617 C C . ARG A 1 83 ? -22.701 -12.771 -5.250 1.00 98.25 83 ARG A C 1
ATOM 619 O O . ARG A 1 83 ? -23.119 -13.871 -5.594 1.00 98.25 83 ARG A O 1
ATOM 626 N N . LEU A 1 84 ? -21.570 -12.236 -5.712 1.00 96.00 84 LEU A N 1
ATOM 627 C CA . LEU A 1 84 ? -20.650 -12.972 -6.575 1.00 96.00 84 LEU A CA 1
ATOM 628 C C . LEU A 1 84 ? -20.097 -14.201 -5.845 1.00 96.00 84 LEU A C 1
ATOM 630 O O . LEU A 1 84 ? -20.224 -15.304 -6.362 1.00 96.00 84 LEU A O 1
ATOM 634 N N . ALA A 1 85 ? -19.568 -14.032 -4.632 1.00 96.56 85 ALA A N 1
ATOM 635 C CA . ALA A 1 85 ? -18.997 -15.123 -3.845 1.00 96.56 85 ALA A CA 1
ATOM 636 C C . ALA A 1 85 ? -19.985 -16.287 -3.650 1.00 96.56 85 ALA A C 1
ATOM 638 O O . ALA A 1 85 ? -19.634 -17.439 -3.893 1.00 96.56 85 ALA A O 1
ATOM 639 N N . HIS A 1 86 ? -21.242 -15.977 -3.311 1.00 97.25 86 HIS A N 1
ATOM 640 C CA . HIS A 1 86 ? -22.322 -16.963 -3.160 1.00 97.25 86 HIS A CA 1
ATOM 641 C C . HIS A 1 86 ? -22.744 -17.632 -4.473 1.00 97.25 86 HIS A C 1
ATOM 643 O O . HIS A 1 86 ? -23.284 -18.735 -4.451 1.00 97.25 86 HIS A O 1
ATOM 649 N N . ALA A 1 87 ? -22.521 -16.983 -5.618 1.00 95.88 87 ALA A N 1
ATOM 650 C CA . ALA A 1 87 ? -22.837 -17.536 -6.933 1.00 95.88 87 ALA A CA 1
ATOM 651 C C . ALA A 1 87 ? -21.732 -18.457 -7.486 1.00 95.88 87 ALA A C 1
ATOM 653 O O . ALA A 1 87 ? -22.007 -19.259 -8.381 1.00 95.88 87 ALA A O 1
ATOM 654 N N . ILE A 1 88 ? -20.501 -18.365 -6.969 1.00 92.12 88 ILE A N 1
ATOM 655 C CA . ILE A 1 88 ? -19.356 -19.180 -7.401 1.00 92.12 88 ILE A CA 1
ATOM 656 C C . ILE A 1 88 ? -19.452 -20.569 -6.753 1.00 92.12 88 ILE A C 1
ATOM 658 O O . ILE A 1 88 ? -18.892 -20.844 -5.691 1.00 92.12 88 ILE A O 1
ATOM 662 N N . THR A 1 89 ? -20.209 -21.448 -7.411 1.00 92.19 89 THR A N 1
ATOM 663 C CA . THR A 1 89 ? -20.461 -22.831 -6.988 1.00 92.19 89 THR A CA 1
ATOM 664 C C . THR A 1 89 ? -20.153 -23.821 -8.109 1.00 92.19 89 THR A C 1
ATOM 666 O O . THR A 1 89 ? -20.213 -23.475 -9.290 1.00 92.19 89 THR A O 1
ATOM 669 N N . ASP A 1 90 ? -19.805 -25.052 -7.739 1.00 85.69 90 ASP A N 1
ATOM 670 C CA . ASP A 1 90 ? -19.637 -26.156 -8.682 1.00 85.69 90 ASP A CA 1
ATOM 671 C C . ASP A 1 90 ? -20.992 -26.685 -9.188 1.00 85.69 90 ASP A C 1
ATOM 673 O O . ASP A 1 90 ? -22.060 -26.255 -8.749 1.00 85.69 90 ASP A O 1
ATOM 677 N N . ASP A 1 91 ? -20.975 -27.664 -10.097 1.00 85.81 91 ASP A N 1
ATOM 678 C CA . ASP A 1 91 ? -22.212 -28.236 -10.655 1.00 85.81 91 ASP A CA 1
ATOM 679 C C . ASP A 1 91 ? -23.090 -28.966 -9.620 1.00 85.81 91 ASP A C 1
ATOM 681 O O . ASP A 1 91 ? -24.239 -29.305 -9.903 1.00 85.81 91 ASP A O 1
ATOM 685 N N . ARG A 1 92 ? -22.572 -29.202 -8.408 1.00 87.38 92 ARG A N 1
ATOM 686 C CA . ARG A 1 92 ? -23.302 -29.774 -7.268 1.00 87.38 92 ARG A CA 1
ATOM 687 C C . ARG A 1 92 ? -23.755 -28.695 -6.276 1.00 87.38 92 ARG A C 1
ATOM 689 O O . ARG A 1 92 ? -24.248 -29.037 -5.203 1.00 87.38 92 ARG A O 1
ATOM 696 N N . GLY A 1 93 ? -23.584 -27.414 -6.609 1.00 89.00 93 GLY A N 1
ATOM 697 C CA . GLY A 1 93 ? -23.926 -26.281 -5.752 1.00 89.00 93 GLY A CA 1
ATOM 698 C C . GLY A 1 93 ? -22.968 -26.077 -4.575 1.00 89.00 93 GLY A C 1
ATOM 699 O O . GLY A 1 93 ? -23.297 -25.334 -3.652 1.00 89.00 93 GLY A O 1
ATOM 700 N N . ARG A 1 94 ? -21.798 -26.731 -4.560 1.00 90.44 94 ARG A N 1
ATOM 701 C CA . ARG A 1 94 ? -20.799 -26.541 -3.500 1.00 90.44 94 ARG A CA 1
ATOM 702 C C . ARG A 1 94 ? -20.004 -25.262 -3.775 1.00 90.44 94 ARG A C 1
ATOM 704 O O . ARG A 1 94 ? -19.580 -25.079 -4.914 1.00 90.44 94 ARG A O 1
ATOM 711 N N . PRO A 1 95 ? -19.764 -24.396 -2.775 1.00 92.75 95 PRO A N 1
ATOM 712 C CA . PRO A 1 95 ? -18.959 -23.194 -2.967 1.00 92.75 95 PRO A CA 1
ATOM 713 C C . PRO A 1 95 ? -17.549 -23.523 -3.465 1.00 92.75 95 PRO A C 1
ATOM 715 O O . PRO A 1 95 ? -16.893 -24.415 -2.924 1.00 92.75 95 PRO A O 1
ATOM 718 N N . ILE A 1 96 ? -17.080 -22.789 -4.472 1.00 93.94 96 ILE A N 1
ATOM 719 C CA . ILE A 1 96 ? -15.710 -22.896 -4.982 1.00 93.94 96 ILE A CA 1
ATOM 720 C C . ILE A 1 96 ? -14.839 -21.877 -4.234 1.00 93.94 96 ILE A C 1
ATOM 722 O O . ILE A 1 96 ? -15.222 -20.702 -4.181 1.00 93.94 96 ILE A O 1
ATOM 726 N N . PRO A 1 97 ? -13.693 -22.290 -3.655 1.00 95.88 97 PRO A N 1
ATOM 727 C CA . PRO A 1 97 ? -12.773 -21.370 -2.997 1.00 95.88 97 PRO A CA 1
ATOM 728 C C . PRO A 1 97 ? -12.169 -20.346 -3.961 1.00 95.88 97 PRO A C 1
ATOM 730 O O . PRO A 1 97 ? -11.785 -20.684 -5.084 1.00 95.88 97 PRO A O 1
ATOM 733 N N . VAL A 1 98 ? -12.045 -19.111 -3.486 1.00 97.38 98 VAL A N 1
ATOM 734 C CA . VAL A 1 98 ? -11.448 -17.983 -4.202 1.00 97.38 98 VAL A CA 1
ATOM 735 C C . VAL A 1 98 ? -10.470 -17.266 -3.279 1.00 97.38 98 VAL A C 1
ATOM 737 O O . VAL A 1 98 ? -10.799 -16.965 -2.134 1.00 97.38 98 VAL A O 1
ATOM 740 N N . ILE A 1 99 ? -9.281 -16.954 -3.782 1.00 98.69 99 ILE A N 1
ATOM 741 C CA . ILE A 1 99 ? -8.362 -16.022 -3.129 1.00 98.69 99 ILE A CA 1
ATOM 742 C C . ILE A 1 99 ? -8.824 -14.604 -3.485 1.00 98.69 99 ILE A C 1
ATOM 744 O O . ILE A 1 99 ? -8.726 -14.181 -4.631 1.00 98.69 99 ILE A O 1
ATOM 748 N N . PHE A 1 100 ? -9.395 -13.876 -2.534 1.00 98.81 100 PHE A N 1
ATOM 749 C CA . PHE A 1 100 ? -9.849 -12.503 -2.719 1.00 98.81 100 PHE A CA 1
ATOM 750 C C . PHE A 1 100 ? -8.769 -11.521 -2.253 1.00 98.81 100 PHE A C 1
ATOM 752 O O . PHE A 1 100 ? -8.318 -11.579 -1.107 1.00 98.81 100 PHE A O 1
ATOM 759 N N . ARG A 1 101 ? -8.366 -10.610 -3.143 1.00 98.56 101 ARG A N 1
ATOM 760 C CA . ARG A 1 101 ? -7.256 -9.665 -2.949 1.00 98.56 101 ARG A CA 1
ATOM 761 C C . ARG A 1 101 ? -7.734 -8.213 -3.111 1.00 98.56 101 ARG A C 1
ATOM 763 O O . ARG A 1 101 ? -7.599 -7.632 -4.192 1.00 98.56 101 ARG A O 1
ATOM 770 N N . PRO A 1 102 ? -8.387 -7.630 -2.090 1.00 98.00 102 PRO A N 1
ATOM 771 C CA . PRO A 1 102 ? -8.808 -6.234 -2.125 1.00 98.00 102 PRO A CA 1
ATOM 772 C C . PRO A 1 102 ? -7.634 -5.290 -1.819 1.00 98.00 102 PRO A C 1
ATOM 774 O O . PRO A 1 102 ? -6.705 -5.668 -1.118 1.00 98.00 102 PRO A O 1
ATOM 777 N N . PHE A 1 103 ? -7.702 -4.049 -2.308 1.00 98.12 103 PHE A N 1
ATOM 778 C CA . PHE A 1 103 ? -6.798 -2.952 -1.918 1.00 98.12 103 PHE A CA 1
ATOM 779 C C . PHE A 1 103 ? -5.287 -3.243 -2.030 1.00 98.12 103 PHE A C 1
ATOM 781 O O . PHE A 1 103 ? -4.504 -2.766 -1.209 1.00 98.12 103 PHE A O 1
ATOM 788 N N . HIS A 1 104 ? -4.883 -4.033 -3.026 1.00 97.31 104 HIS A N 1
ATOM 789 C CA . HIS A 1 104 ? -3.476 -4.283 -3.364 1.00 97.31 104 HIS A CA 1
ATOM 790 C C . HIS A 1 104 ? -2.682 -3.011 -3.701 1.00 97.31 104 HIS A C 1
ATOM 792 O O . HIS A 1 104 ? -3.267 -1.982 -4.043 1.00 97.31 104 HIS A O 1
ATOM 798 N N . GLU A 1 105 ? -1.357 -3.103 -3.604 1.00 94.19 105 GLU A N 1
ATOM 799 C CA . GLU A 1 105 ? -0.384 -2.045 -3.912 1.00 94.19 105 GLU A CA 1
ATOM 800 C C . GLU A 1 105 ? -0.575 -0.749 -3.106 1.00 94.19 105 GLU A C 1
ATOM 802 O O . GLU A 1 105 ? -0.302 0.364 -3.562 1.00 94.19 105 GLU A O 1
ATOM 807 N N . ASN A 1 106 ? -1.061 -0.872 -1.872 1.00 91.38 106 ASN A N 1
ATOM 808 C CA . ASN A 1 106 ? -1.368 0.281 -1.034 1.00 91.38 106 ASN A CA 1
ATOM 809 C C . ASN A 1 106 ? -0.132 1.018 -0.493 1.00 91.38 106 ASN A C 1
ATOM 811 O O . ASN A 1 106 ? -0.290 2.089 0.091 1.00 91.38 106 ASN A O 1
ATOM 815 N N . SER A 1 107 ? 1.080 0.471 -0.645 1.00 85.31 107 SER A N 1
ATOM 816 C CA . SER A 1 107 ? 2.304 1.215 -0.337 1.00 85.31 107 SER A CA 1
ATOM 817 C C . SER A 1 107 ? 2.579 2.316 -1.363 1.00 85.31 107 SER A C 1
ATOM 819 O O . SER A 1 107 ? 3.222 3.303 -1.012 1.00 85.31 107 SER A O 1
ATOM 821 N N . GLY A 1 108 ? 2.081 2.158 -2.595 1.00 80.12 108 GLY A N 1
ATOM 822 C CA . GLY A 1 108 ? 2.082 3.188 -3.630 1.00 80.12 108 GLY A CA 1
ATOM 823 C C . GLY A 1 108 ? 0.936 4.191 -3.474 1.00 80.12 108 GLY A C 1
ATOM 824 O O . GLY A 1 108 ? 0.152 4.131 -2.527 1.00 80.12 108 GLY A O 1
ATOM 825 N N . SER A 1 109 ? 0.820 5.116 -4.432 1.00 79.12 109 SER A N 1
ATOM 826 C CA . SER A 1 109 ? -0.148 6.234 -4.378 1.00 79.12 109 SER A CA 1
ATOM 827 C C . SER A 1 109 ? -0.971 6.421 -5.658 1.00 79.12 109 SER A C 1
ATOM 829 O O . SER A 1 109 ? -1.645 7.441 -5.815 1.00 79.12 109 SER A O 1
ATOM 831 N N . TRP A 1 110 ? -0.941 5.441 -6.566 1.00 82.12 110 TRP A N 1
ATOM 832 C CA . TRP A 1 110 ? -1.710 5.440 -7.819 1.00 82.12 110 TRP A CA 1
ATOM 833 C C . TRP A 1 110 ? -3.160 4.966 -7.660 1.00 82.12 110 TRP A C 1
ATOM 835 O O . TRP A 1 110 ? -3.965 5.185 -8.561 1.00 82.12 110 TRP A O 1
ATOM 845 N N . PHE A 1 111 ? -3.517 4.366 -6.522 1.00 92.62 111 PHE A N 1
ATOM 846 C CA . PHE A 1 111 ? -4.895 4.015 -6.175 1.00 92.62 111 PHE A CA 1
ATOM 847 C C . PHE A 1 111 ? -5.427 4.892 -5.047 1.00 92.62 111 PHE A C 1
ATOM 849 O O . PHE A 1 111 ? -4.664 5.317 -4.183 1.00 92.62 111 PHE A O 1
ATOM 856 N N . TRP A 1 112 ? -6.743 5.122 -4.995 1.00 93.94 112 TRP A N 1
ATOM 857 C CA . TRP A 1 112 ? -7.353 5.964 -3.953 1.00 93.94 112 TRP A CA 1
ATOM 858 C C . TRP A 1 112 ? -7.233 5.398 -2.528 1.00 93.94 112 TRP A C 1
ATOM 860 O O . TRP A 1 112 ? -7.487 6.121 -1.571 1.00 93.94 112 TRP A O 1
ATOM 870 N N . TRP A 1 113 ? -6.856 4.124 -2.371 1.00 95.88 113 TRP A N 1
ATOM 871 C CA . TRP A 1 113 ? -6.536 3.491 -1.080 1.00 95.88 113 TRP A CA 1
ATOM 872 C C . TRP A 1 113 ? -5.029 3.467 -0.767 1.00 95.88 113 TRP A C 1
ATOM 874 O O . TRP A 1 113 ? -4.622 2.856 0.220 1.00 95.88 113 TRP A O 1
ATOM 884 N N . GLY A 1 114 ? -4.204 4.067 -1.629 1.00 88.38 114 GLY A N 1
ATOM 885 C CA . GLY A 1 114 ? -2.753 4.124 -1.480 1.00 88.38 114 GLY A CA 1
ATOM 886 C C . GLY A 1 114 ? -2.287 5.038 -0.344 1.00 88.38 114 GLY A C 1
ATOM 887 O O . GLY A 1 114 ? -3.065 5.822 0.201 1.00 88.38 114 GLY A O 1
ATOM 888 N N . ALA A 1 115 ? -0.998 4.971 -0.018 1.00 81.69 115 ALA A N 1
ATOM 889 C CA . ALA A 1 115 ? -0.391 5.611 1.150 1.00 81.69 115 ALA A CA 1
ATOM 890 C C . ALA A 1 115 ? -0.551 7.145 1.199 1.00 81.69 115 ALA A C 1
ATOM 892 O O . ALA A 1 115 ? -0.587 7.714 2.286 1.00 81.69 115 ALA A O 1
ATOM 893 N N . ALA A 1 116 ? -0.686 7.826 0.052 1.00 72.81 116 ALA A N 1
ATOM 894 C CA . ALA A 1 116 ? -0.982 9.268 0.006 1.00 72.81 116 ALA A CA 1
ATOM 895 C C . ALA A 1 116 ? -2.416 9.626 0.432 1.00 72.81 116 ALA A C 1
ATOM 897 O O . ALA A 1 116 ? -2.703 10.795 0.690 1.00 72.81 116 ALA A O 1
ATOM 898 N N . HIS A 1 117 ? -3.327 8.653 0.417 1.00 81.00 117 HIS A N 1
ATOM 899 C CA . HIS A 1 117 ? -4.777 8.871 0.476 1.00 81.00 117 HIS A CA 1
ATOM 900 C C . HIS A 1 117 ? -5.437 8.121 1.639 1.00 81.00 117 HIS A C 1
ATOM 902 O O . HIS A 1 117 ? -6.640 8.252 1.857 1.00 81.00 117 HIS A O 1
ATOM 908 N N . ALA A 1 118 ? -4.656 7.329 2.373 1.00 87.25 118 ALA A N 1
ATOM 909 C CA . ALA A 1 118 ? -5.080 6.606 3.557 1.00 87.25 118 ALA A CA 1
ATOM 910 C C . ALA A 1 118 ? -3.905 6.466 4.525 1.00 87.25 118 ALA A C 1
ATOM 912 O O . ALA A 1 118 ? -2.845 5.951 4.160 1.00 87.25 118 ALA A O 1
ATOM 913 N N . SER A 1 119 ? -4.103 6.867 5.780 1.00 85.81 119 SER A N 1
ATOM 914 C CA . SER A 1 119 ? -3.132 6.554 6.826 1.00 85.81 119 SER A CA 1
ATOM 915 C C . SER A 1 119 ? -3.022 5.031 7.013 1.00 85.81 119 SER A C 1
ATOM 917 O O . SER A 1 119 ? -3.974 4.297 6.713 1.00 85.81 119 SER A O 1
ATOM 919 N N . PRO A 1 120 ? -1.910 4.516 7.574 1.00 89.44 120 PRO A N 1
ATOM 920 C CA . PRO A 1 120 ? -1.789 3.087 7.841 1.00 89.44 120 PRO A CA 1
ATOM 921 C C . PRO A 1 120 ? -2.949 2.514 8.665 1.00 89.44 120 PRO A C 1
ATOM 923 O O . PRO A 1 120 ? -3.455 1.436 8.359 1.00 89.44 120 PRO A O 1
ATOM 926 N N . SER A 1 121 ? -3.428 3.259 9.665 1.00 93.00 121 SER A N 1
ATOM 927 C CA . SER A 1 121 ? -4.552 2.839 10.506 1.00 93.00 121 SER A CA 1
ATOM 928 C C . SER A 1 121 ? -5.887 2.855 9.757 1.00 93.00 121 SER A C 1
ATOM 930 O O . SER A 1 121 ? -6.693 1.948 9.943 1.00 93.00 121 SER A O 1
ATOM 932 N N . GLN A 1 122 ? -6.112 3.832 8.873 1.00 95.12 122 GLN A N 1
ATOM 933 C CA . GLN A 1 122 ? -7.293 3.867 8.010 1.00 95.12 122 GLN A CA 1
ATOM 934 C C . GLN A 1 122 ? -7.306 2.691 7.031 1.00 95.12 122 GLN A C 1
ATOM 936 O O . GLN A 1 122 ? -8.350 2.065 6.857 1.00 95.12 122 GLN A O 1
ATOM 941 N N . TYR A 1 123 ? -6.162 2.352 6.426 1.00 97.12 123 TYR A N 1
ATOM 942 C CA . TYR A 1 123 ? -6.051 1.181 5.554 1.00 97.12 123 TYR A CA 1
ATOM 943 C C . TYR A 1 123 ? -6.331 -0.121 6.317 1.00 97.12 123 TYR A C 1
ATOM 945 O O . TYR A 1 123 ? -7.124 -0.950 5.865 1.00 97.12 123 TYR A O 1
ATOM 953 N N . ILE A 1 124 ? -5.727 -0.287 7.500 1.00 98.25 124 ILE A N 1
ATOM 954 C CA . ILE A 1 124 ? -5.954 -1.455 8.364 1.00 98.25 124 ILE A CA 1
ATOM 955 C C . ILE A 1 124 ? -7.445 -1.588 8.698 1.00 98.25 124 ILE A C 1
ATOM 957 O O . ILE A 1 124 ? -8.009 -2.675 8.564 1.00 98.25 124 ILE A O 1
ATOM 961 N N . GLU A 1 125 ? -8.110 -0.497 9.075 1.00 98.50 125 GLU A N 1
ATOM 962 C CA . GLU A 1 125 ? -9.541 -0.529 9.382 1.00 98.50 125 GLU A CA 1
ATOM 963 C C . GLU A 1 125 ? -10.416 -0.738 8.138 1.00 98.50 125 GLU A C 1
ATOM 965 O O . GLU A 1 125 ? -11.412 -1.459 8.212 1.00 98.50 125 GLU A O 1
ATOM 970 N N . LEU A 1 126 ? -10.029 -0.222 6.968 1.00 98.62 126 LEU A N 1
ATOM 971 C CA . LEU A 1 126 ? -10.711 -0.489 5.695 1.00 98.62 126 LEU A CA 1
ATOM 972 C C . LEU A 1 126 ? -10.670 -1.983 5.352 1.00 98.62 126 LEU A C 1
ATOM 974 O O . LEU A 1 126 ? -11.688 -2.576 4.967 1.00 98.62 126 LEU A O 1
ATOM 978 N N . TRP A 1 127 ? -9.506 -2.606 5.537 1.00 98.81 127 TRP A N 1
ATOM 979 C CA . TRP A 1 127 ? -9.324 -4.039 5.356 1.00 98.81 127 TRP A CA 1
ATOM 980 C C . TRP A 1 127 ? -10.188 -4.843 6.325 1.00 98.81 127 TRP A C 1
ATOM 982 O O . TRP A 1 127 ? -10.993 -5.678 5.901 1.00 98.81 127 TRP A O 1
ATOM 992 N N . ARG A 1 128 ? -10.059 -4.578 7.632 1.00 98.75 128 ARG A N 1
ATOM 993 C CA . ARG A 1 128 ? -10.815 -5.281 8.680 1.00 98.75 128 ARG A CA 1
ATOM 994 C C . ARG A 1 128 ? -12.309 -5.157 8.450 1.00 98.75 128 ARG A C 1
ATOM 996 O O . ARG A 1 128 ? -13.015 -6.163 8.472 1.00 98.75 128 ARG A O 1
ATOM 1003 N N . TYR A 1 129 ? -12.778 -3.951 8.138 1.00 98.69 129 TYR A N 1
ATOM 1004 C CA . TYR A 1 129 ? -14.175 -3.695 7.828 1.00 98.69 129 TYR A CA 1
ATOM 1005 C C . TYR A 1 129 ? -14.663 -4.522 6.633 1.00 98.69 129 TYR A C 1
ATOM 1007 O O . TYR A 1 129 ? -15.738 -5.118 6.695 1.00 98.69 129 TYR A O 1
ATOM 1015 N N . THR A 1 130 ? -13.855 -4.632 5.578 1.00 98.81 130 THR A N 1
ATOM 1016 C CA . THR A 1 130 ? -14.170 -5.442 4.391 1.00 98.81 130 THR A CA 1
ATOM 1017 C C . THR A 1 130 ? -14.283 -6.927 4.724 1.00 98.81 130 THR A C 1
ATOM 1019 O O . THR A 1 130 ? -15.275 -7.567 4.358 1.00 98.81 130 THR A O 1
ATOM 1022 N N . VAL A 1 131 ? -13.304 -7.477 5.450 1.00 98.69 131 VAL A N 1
ATOM 1023 C CA . VAL A 1 131 ? -13.306 -8.885 5.875 1.00 98.69 131 VAL A CA 1
ATOM 1024 C C . VAL A 1 131 ? -14.514 -9.172 6.762 1.00 98.69 131 VAL A C 1
ATOM 1026 O O . VAL A 1 131 ? -15.274 -10.094 6.479 1.00 98.69 131 VAL A O 1
ATOM 1029 N N . GLU A 1 132 ? -14.743 -8.366 7.797 1.00 98.31 132 GLU A N 1
ATOM 1030 C CA . GLU A 1 132 ? -15.857 -8.553 8.732 1.00 98.31 132 GLU A CA 1
ATOM 1031 C C . GLU A 1 132 ? -17.212 -8.402 8.049 1.00 98.31 132 GLU A C 1
ATOM 1033 O O . GLU A 1 132 ? -18.135 -9.174 8.309 1.00 98.31 132 GLU A O 1
ATOM 1038 N N . TYR A 1 133 ? -17.361 -7.443 7.138 1.00 98.38 133 TYR A N 1
ATOM 1039 C CA . TYR A 1 133 ? -18.614 -7.279 6.417 1.00 98.38 133 TYR A CA 1
ATOM 1040 C C . TYR A 1 133 ? -18.902 -8.492 5.525 1.00 98.38 133 TYR A C 1
ATOM 1042 O O . TYR A 1 133 ? -20.006 -9.037 5.558 1.00 98.38 133 TYR A O 1
ATOM 1050 N N . LEU A 1 134 ? -17.916 -8.976 4.765 1.00 98.75 134 LEU A N 1
ATOM 1051 C CA . LEU A 1 134 ? -18.095 -10.143 3.898 1.00 98.75 134 LEU A CA 1
ATOM 1052 C C . LEU A 1 134 ? -18.302 -11.433 4.709 1.00 98.75 134 LEU A C 1
ATOM 1054 O O . LEU A 1 134 ? -19.282 -12.148 4.487 1.00 98.75 134 LEU A O 1
ATOM 1058 N N . ARG A 1 135 ? -17.424 -11.714 5.674 1.00 97.88 135 ARG A N 1
ATOM 1059 C CA . ARG A 1 135 ? -17.418 -12.943 6.483 1.00 97.88 135 ARG A CA 1
ATOM 1060 C C . ARG A 1 135 ? -18.542 -12.968 7.515 1.00 97.88 135 ARG A C 1
ATOM 1062 O O . ARG A 1 135 ? -19.296 -13.938 7.599 1.00 97.88 135 ARG A O 1
ATOM 1069 N N . ASP A 1 136 ? -18.680 -11.903 8.299 1.00 95.75 136 ASP A N 1
ATOM 1070 C CA . ASP A 1 136 ? -19.521 -11.907 9.497 1.00 95.75 136 ASP A CA 1
ATOM 1071 C C . ASP A 1 136 ? -20.929 -11.385 9.206 1.00 95.75 136 ASP A C 1
ATOM 1073 O O . ASP A 1 136 ? -21.895 -11.960 9.715 1.00 95.75 136 ASP A O 1
ATOM 1077 N N . THR A 1 137 ? -21.071 -10.363 8.357 1.00 96.25 137 THR A N 1
ATOM 1078 C CA . THR A 1 137 ? -22.385 -9.800 7.990 1.00 96.25 137 THR A CA 1
ATOM 1079 C C . THR A 1 137 ? -23.010 -10.538 6.807 1.00 96.25 137 THR A C 1
ATOM 1081 O O . THR A 1 137 ? -24.166 -10.954 6.884 1.00 96.25 137 THR A O 1
ATOM 1084 N N . ARG A 1 138 ? -22.259 -10.747 5.718 1.00 98.00 138 ARG A N 1
ATOM 1085 C CA . ARG A 1 138 ? -22.762 -11.360 4.473 1.00 98.00 138 ARG A CA 1
ATOM 1086 C C . ARG A 1 138 ? -22.520 -12.866 4.356 1.00 98.00 138 ARG A C 1
ATOM 1088 O O . ARG A 1 138 ? -22.972 -13.460 3.376 1.00 98.00 138 ARG A O 1
ATOM 1095 N N . LYS A 1 139 ? -21.880 -13.478 5.358 1.00 97.88 139 LYS A N 1
ATOM 1096 C CA . LYS A 1 139 ? -21.671 -14.932 5.485 1.00 97.88 139 LYS A CA 1
ATOM 1097 C C . LYS A 1 139 ? -20.937 -15.562 4.301 1.00 97.88 139 LYS A C 1
ATOM 1099 O O . LYS A 1 139 ? -21.241 -16.682 3.901 1.00 97.88 139 LYS A O 1
ATOM 1104 N N . VAL A 1 140 ? -19.982 -14.839 3.725 1.00 98.44 140 VAL A N 1
ATOM 1105 C CA . VAL A 1 140 ? -19.087 -15.380 2.699 1.00 98.44 140 VAL A CA 1
ATOM 1106 C C . VAL A 1 140 ? -18.118 -16.363 3.362 1.00 98.44 140 VAL A C 1
ATOM 1108 O O . VAL A 1 140 ? -17.407 -16.007 4.300 1.00 98.44 140 VAL A O 1
ATOM 1111 N N . HIS A 1 141 ? -18.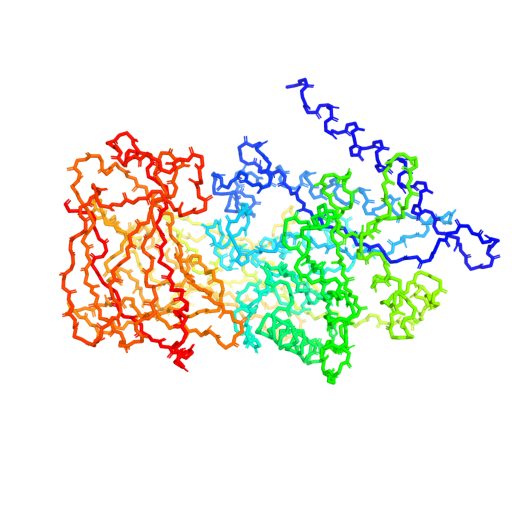116 -17.612 2.889 1.00 96.69 141 HIS A N 1
ATOM 1112 C CA . HIS A 1 141 ? -17.354 -18.724 3.483 1.00 96.69 141 HIS A CA 1
ATOM 1113 C C . HIS A 1 141 ? -16.475 -19.477 2.473 1.00 96.69 141 HIS A C 1
ATOM 1115 O O . HIS A 1 141 ? -15.949 -20.542 2.782 1.00 96.69 141 HIS A O 1
ATOM 1121 N N . ASN A 1 142 ? -16.314 -18.930 1.269 1.00 97.62 142 ASN A N 1
ATOM 1122 C CA . ASN A 1 142 ? -15.464 -19.471 0.211 1.00 97.62 142 ASN A CA 1
ATOM 1123 C C . ASN A 1 142 ? -14.318 -18.528 -0.181 1.00 97.62 142 ASN A C 1
ATOM 1125 O O . ASN A 1 142 ? -13.737 -18.706 -1.246 1.00 97.62 142 ASN A O 1
ATOM 1129 N N . PHE A 1 143 ? -13.993 -17.539 0.653 1.00 98.62 143 PHE A N 1
ATOM 1130 C CA . PHE A 1 143 ? -12.858 -16.643 0.436 1.00 98.62 143 PHE A CA 1
ATOM 1131 C C . PHE A 1 143 ? -11.674 -17.000 1.335 1.00 98.62 143 PHE A C 1
ATOM 1133 O O . PHE A 1 143 ? -11.859 -17.288 2.516 1.00 98.62 143 PHE A O 1
ATOM 1140 N N . LEU A 1 144 ? -10.480 -16.933 0.750 1.00 98.62 144 LEU A N 1
ATOM 1141 C CA . LEU A 1 144 ? -9.212 -16.679 1.435 1.00 98.62 144 LEU A CA 1
ATOM 1142 C C . LEU A 1 144 ? -8.812 -15.228 1.152 1.00 98.62 144 LEU A C 1
ATOM 1144 O O . LEU A 1 144 ? -9.055 -14.751 0.047 1.00 98.62 144 LEU A O 1
ATOM 1148 N N . TYR A 1 145 ? -8.200 -14.530 2.101 1.00 98.81 145 TYR A N 1
ATOM 1149 C CA . TYR A 1 145 ? -7.846 -13.115 1.958 1.00 98.81 145 TYR A CA 1
ATOM 1150 C C . TYR A 1 145 ? -6.345 -12.929 1.709 1.00 98.81 145 TYR A C 1
ATOM 1152 O O . TYR A 1 145 ? -5.525 -13.307 2.548 1.00 98.81 145 TYR A O 1
ATOM 1160 N N . ALA A 1 146 ? -5.980 -12.335 0.569 1.00 98.88 146 ALA A N 1
ATOM 1161 C CA . ALA A 1 146 ? -4.588 -12.092 0.181 1.00 98.88 146 ALA A CA 1
ATOM 1162 C C . ALA A 1 146 ? -4.213 -10.614 0.292 1.00 98.88 146 ALA A C 1
ATOM 1164 O O . ALA A 1 146 ? -4.789 -9.797 -0.417 1.00 98.88 146 ALA A O 1
ATOM 1165 N N . TYR A 1 147 ? -3.255 -10.283 1.158 1.00 98.69 147 TYR A N 1
ATOM 1166 C CA . TYR A 1 147 ? -2.741 -8.928 1.383 1.00 98.69 147 TYR A CA 1
ATOM 1167 C C . TYR A 1 147 ? -1.439 -8.736 0.607 1.00 98.69 147 TYR A C 1
ATOM 1169 O O . TYR A 1 147 ? -0.464 -9.411 0.919 1.00 98.69 147 TYR A O 1
ATOM 1177 N N . SER A 1 148 ? -1.420 -7.834 -0.378 1.00 97.25 148 SER A N 1
ATOM 1178 C CA . SER A 1 148 ? -0.238 -7.531 -1.197 1.00 97.25 148 SER A CA 1
ATOM 1179 C C . SER A 1 148 ? 0.011 -6.017 -1.254 1.00 97.25 148 SER A C 1
ATOM 1181 O O . SER A 1 148 ? -0.524 -5.329 -2.121 1.00 97.25 148 SER A O 1
ATOM 1183 N N . PRO A 1 149 ? 0.771 -5.445 -0.306 1.00 93.75 149 PRO A N 1
ATOM 1184 C CA . PRO A 1 149 ? 0.966 -4.000 -0.231 1.00 93.75 149 PRO A CA 1
ATOM 1185 C C . PRO A 1 149 ? 1.786 -3.410 -1.384 1.00 93.75 149 PRO A C 1
ATOM 1187 O O . PRO A 1 149 ? 1.762 -2.195 -1.546 1.00 93.75 149 PRO A O 1
ATOM 1190 N N . GLY A 1 150 ? 2.473 -4.234 -2.181 1.00 92.19 150 GLY A N 1
ATOM 1191 C CA . GLY A 1 150 ? 3.393 -3.832 -3.247 1.00 92.19 150 GLY A CA 1
ATOM 1192 C C . GLY A 1 150 ? 4.638 -4.730 -3.269 1.00 92.19 150 GLY A C 1
ATOM 1193 O O . GLY A 1 150 ? 4.553 -5.919 -2.944 1.00 92.19 150 GLY A O 1
ATOM 1194 N N . GLY A 1 151 ? 5.796 -4.144 -3.584 1.00 89.38 151 GLY A N 1
ATOM 1195 C CA . GLY A 1 151 ? 7.101 -4.811 -3.577 1.00 89.38 151 GLY A CA 1
ATOM 1196 C C . GLY A 1 151 ? 8.261 -3.844 -3.305 1.00 89.38 151 GLY A C 1
ATOM 1197 O O . GLY A 1 151 ? 8.031 -2.672 -3.005 1.00 89.38 151 GLY A O 1
ATOM 1198 N N . SER A 1 152 ? 9.499 -4.332 -3.438 1.00 86.38 152 SER A N 1
ATOM 1199 C CA . SER A 1 152 ? 10.749 -3.586 -3.199 1.00 86.38 152 SER A CA 1
ATOM 1200 C C . SER A 1 152 ? 10.968 -3.193 -1.730 1.00 86.38 152 SER A C 1
ATOM 1202 O O . SER A 1 152 ? 11.218 -2.030 -1.401 1.00 86.38 152 SER A O 1
ATOM 1204 N N . TYR A 1 153 ? 10.881 -4.175 -0.831 1.00 85.88 153 TYR A N 1
ATOM 1205 C CA . TYR A 1 153 ? 11.102 -3.994 0.612 1.00 85.88 153 TYR A CA 1
ATOM 1206 C C . TYR A 1 153 ? 12.562 -4.193 1.028 1.00 85.88 153 TYR A C 1
ATOM 1208 O O . TYR A 1 153 ? 12.929 -3.891 2.163 1.00 85.88 153 TYR A O 1
ATOM 1216 N N . GLY A 1 154 ? 13.387 -4.727 0.128 1.00 84.25 154 GLY A N 1
ATOM 1217 C CA . GLY A 1 154 ? 14.790 -5.028 0.386 1.00 84.25 154 GLY A CA 1
ATOM 1218 C C . GLY A 1 154 ? 14.990 -6.084 1.475 1.00 84.25 154 GLY A C 1
ATOM 1219 O O . GLY A 1 154 ? 15.991 -6.055 2.190 1.00 84.25 154 GLY A O 1
ATOM 1220 N N . GLY A 1 155 ? 14.018 -6.983 1.648 1.00 86.12 155 GLY A N 1
ATOM 1221 C CA . GLY A 1 155 ? 13.995 -7.981 2.714 1.00 86.12 155 GLY A CA 1
ATOM 1222 C C . GLY A 1 155 ? 13.701 -7.421 4.114 1.00 86.12 155 GLY A C 1
ATOM 1223 O O . GLY A 1 155 ? 13.898 -8.141 5.096 1.00 86.12 155 GLY A O 1
ATOM 1224 N N . VAL A 1 156 ? 13.243 -6.166 4.229 1.00 81.69 156 VAL A N 1
ATOM 1225 C CA . VAL A 1 156 ? 12.918 -5.510 5.508 1.00 81.69 156 VAL A CA 1
ATOM 1226 C C . VAL A 1 156 ? 11.416 -5.576 5.796 1.00 81.69 156 VAL A C 1
ATOM 1228 O O . VAL A 1 156 ? 10.592 -4.980 5.100 1.00 81.69 156 VAL A O 1
ATOM 1231 N N . SER A 1 157 ? 11.047 -6.267 6.876 1.00 87.38 157 SER A N 1
ATOM 1232 C CA . SER A 1 157 ? 9.646 -6.558 7.206 1.00 87.38 157 SER A CA 1
ATOM 1233 C C . SER A 1 157 ? 8.854 -5.352 7.706 1.00 87.38 157 SER A C 1
ATOM 1235 O O . SER A 1 157 ? 7.648 -5.296 7.473 1.00 87.38 157 SER A O 1
ATOM 1237 N N . ASP A 1 158 ? 9.492 -4.376 8.356 1.00 82.38 158 ASP A N 1
ATOM 1238 C CA . ASP A 1 158 ? 8.800 -3.227 8.958 1.00 82.38 158 ASP A CA 1
ATOM 1239 C C . ASP A 1 158 ? 8.020 -2.404 7.924 1.00 82.38 158 ASP A C 1
ATOM 1241 O O . ASP A 1 158 ? 6.901 -1.958 8.187 1.00 82.38 158 ASP A O 1
ATOM 1245 N N . VAL A 1 159 ? 8.571 -2.255 6.715 1.00 78.50 159 VAL A N 1
ATOM 1246 C CA . VAL A 1 159 ? 7.913 -1.528 5.620 1.00 78.50 159 VAL A CA 1
ATOM 1247 C C . VAL A 1 159 ? 6.709 -2.316 5.098 1.00 78.50 159 VAL A C 1
ATOM 1249 O O . VAL A 1 159 ? 5.625 -1.751 4.950 1.00 78.50 159 VAL A O 1
ATOM 1252 N N . TYR A 1 160 ? 6.868 -3.626 4.889 1.00 90.38 160 TYR A N 1
ATOM 1253 C CA . TYR A 1 160 ? 5.793 -4.523 4.453 1.00 90.38 160 TYR A CA 1
ATOM 1254 C C . TYR A 1 160 ? 4.640 -4.597 5.472 1.00 90.38 160 TYR A C 1
ATOM 1256 O O . TYR A 1 160 ? 3.456 -4.597 5.114 1.00 90.38 160 TYR A O 1
ATOM 1264 N N . LEU A 1 161 ? 4.981 -4.644 6.764 1.00 92.94 161 LEU A N 1
ATOM 1265 C CA . LEU A 1 161 ? 4.030 -4.821 7.859 1.00 92.94 161 LEU A CA 1
ATOM 1266 C C . LEU A 1 161 ? 3.363 -3.520 8.319 1.00 92.94 161 LEU A C 1
ATOM 1268 O O . LEU A 1 161 ? 2.405 -3.580 9.089 1.00 92.94 161 LEU A O 1
ATOM 1272 N N . ARG A 1 162 ? 3.798 -2.355 7.820 1.00 88.19 162 ARG A N 1
ATOM 1273 C CA . ARG A 1 162 ? 3.262 -1.036 8.199 1.00 88.19 162 ARG A CA 1
ATOM 1274 C C . ARG A 1 162 ? 1.739 -0.940 8.083 1.00 88.19 162 ARG A C 1
ATOM 1276 O O . ARG A 1 162 ? 1.101 -0.296 8.908 1.00 88.19 162 ARG A O 1
ATOM 1283 N N . THR A 1 163 ? 1.163 -1.575 7.066 1.00 93.12 163 THR A N 1
ATOM 1284 C CA . THR A 1 163 ? -0.286 -1.604 6.809 1.00 93.12 163 THR A CA 1
ATOM 1285 C C . THR A 1 163 ? -0.900 -2.987 7.007 1.00 93.12 163 THR A C 1
ATOM 1287 O O . THR A 1 163 ? -2.015 -3.239 6.554 1.00 93.12 163 THR A O 1
ATOM 1290 N N . TYR A 1 164 ? -0.186 -3.894 7.684 1.00 97.56 164 TYR A N 1
ATOM 1291 C CA . TYR A 1 164 ? -0.638 -5.263 7.883 1.00 97.56 164 TYR A CA 1
ATOM 1292 C C . TYR A 1 164 ? -1.887 -5.309 8.783 1.00 97.56 164 TYR A C 1
ATOM 1294 O O . TYR A 1 164 ? -1.827 -4.902 9.946 1.00 97.56 164 TYR A O 1
ATOM 1302 N N . PRO A 1 165 ? -3.022 -5.844 8.296 1.00 97.69 165 PRO A N 1
ATOM 1303 C CA . PRO A 1 165 ? -4.288 -5.819 9.035 1.00 97.69 165 PRO A CA 1
ATOM 1304 C C . PRO A 1 165 ? -4.311 -6.665 10.319 1.00 97.69 165 PRO A C 1
ATOM 1306 O O . PRO A 1 165 ? -5.170 -6.461 11.188 1.00 97.69 165 PRO A O 1
ATOM 1309 N N . GLY A 1 166 ? -3.373 -7.607 10.450 1.00 96.81 166 GLY A N 1
ATOM 1310 C CA . GLY A 1 166 ? -3.261 -8.550 11.562 1.00 96.81 166 GLY A CA 1
ATOM 1311 C C . GLY A 1 166 ? -3.571 -9.997 11.164 1.00 96.81 166 GLY A C 1
ATOM 1312 O O . GLY A 1 166 ? -4.246 -10.261 10.170 1.00 96.81 166 GLY A O 1
ATOM 1313 N N . ASP A 1 167 ? -3.097 -10.939 11.983 1.00 96.94 167 ASP A N 1
ATOM 1314 C CA . ASP A 1 167 ? -3.098 -12.383 11.686 1.00 96.94 167 ASP A CA 1
ATOM 1315 C C . ASP A 1 167 ? -4.498 -13.007 11.547 1.00 96.94 167 ASP A C 1
ATOM 1317 O O . ASP A 1 167 ? -4.633 -14.052 10.912 1.00 96.94 167 ASP A O 1
ATOM 1321 N N . ASP A 1 168 ? -5.529 -12.364 12.103 1.00 96.00 168 ASP A N 1
ATOM 1322 C CA . ASP A 1 168 ? -6.931 -12.812 12.050 1.00 96.00 168 ASP A CA 1
ATOM 1323 C C . ASP A 1 168 ? -7.680 -12.355 10.778 1.00 96.00 168 ASP A C 1
ATOM 1325 O O . ASP A 1 168 ? -8.867 -12.659 10.599 1.00 96.00 168 ASP A O 1
ATOM 1329 N N . PHE A 1 169 ? -7.012 -11.592 9.905 1.00 98.12 169 PHE A N 1
ATOM 1330 C CA . PHE A 1 169 ? -7.619 -10.957 8.730 1.00 98.12 169 PHE A CA 1
ATOM 1331 C C . PHE A 1 169 ? -6.923 -11.282 7.405 1.00 98.12 169 PHE A C 1
ATOM 1333 O O . PHE A 1 169 ? -7.407 -10.842 6.361 1.00 98.12 169 PHE A O 1
ATOM 1340 N N . VAL A 1 170 ? -5.807 -12.012 7.432 1.00 98.69 170 VAL A N 1
ATOM 1341 C CA . VAL A 1 170 ? -4.999 -12.328 6.249 1.00 98.69 170 VAL A CA 1
ATOM 1342 C C . VAL A 1 170 ? -4.674 -13.816 6.230 1.00 98.69 170 VAL A C 1
ATOM 1344 O O . VAL A 1 170 ? -4.179 -14.358 7.216 1.00 98.69 170 VAL A O 1
ATOM 1347 N N . ASP A 1 171 ? -4.920 -14.459 5.090 1.00 98.62 171 ASP A N 1
ATOM 1348 C CA . ASP A 1 171 ? -4.566 -15.858 4.832 1.00 98.62 171 ASP A CA 1
ATOM 1349 C C . ASP A 1 171 ? -3.286 -15.971 3.984 1.00 98.62 171 ASP A C 1
ATOM 1351 O O . ASP A 1 171 ? -2.464 -16.861 4.219 1.00 98.62 171 ASP A O 1
ATOM 1355 N N . VAL A 1 172 ? -3.111 -15.060 3.016 1.00 98.81 172 VAL A N 1
ATOM 1356 C CA . VAL A 1 172 ? -1.984 -15.043 2.069 1.00 98.81 172 VAL A CA 1
ATOM 1357 C C . VAL A 1 172 ? -1.226 -13.715 2.152 1.00 98.81 172 VAL A C 1
ATOM 1359 O O . VAL A 1 172 ? -1.813 -12.647 1.986 1.00 98.81 172 VAL A O 1
ATOM 1362 N N . LEU A 1 173 ? 0.082 -13.795 2.384 1.00 98.75 173 LEU A N 1
ATOM 1363 C CA . LEU A 1 173 ? 1.039 -12.694 2.313 1.00 98.75 173 LEU A CA 1
ATOM 1364 C C . LEU A 1 173 ? 1.543 -12.572 0.872 1.00 98.75 173 LEU A C 1
ATOM 1366 O O . LEU A 1 173 ? 2.192 -13.481 0.358 1.00 98.75 173 LEU A O 1
ATOM 1370 N N . GLY A 1 174 ? 1.176 -11.487 0.208 1.00 97.81 174 GLY A N 1
ATOM 1371 C CA . GLY A 1 174 ? 1.403 -11.261 -1.211 1.00 97.81 174 GLY A CA 1
ATOM 1372 C C . GLY A 1 174 ? 2.509 -10.253 -1.494 1.00 97.81 174 GLY A C 1
ATOM 1373 O O . GLY A 1 174 ? 2.817 -9.391 -0.675 1.00 97.81 174 GLY A O 1
ATOM 1374 N N . TYR A 1 175 ? 3.060 -10.351 -2.692 1.00 96.38 175 TYR A N 1
ATOM 1375 C CA . TYR A 1 175 ? 4.095 -9.497 -3.251 1.00 96.38 175 TYR A CA 1
ATOM 1376 C C . TYR A 1 175 ? 3.734 -9.134 -4.689 1.00 96.38 175 TYR A C 1
ATOM 1378 O O . TYR A 1 175 ? 3.461 -10.036 -5.484 1.00 96.38 175 TYR A O 1
ATOM 1386 N N . ASP A 1 176 ? 3.754 -7.838 -4.998 1.00 96.94 176 ASP A N 1
ATOM 1387 C CA . ASP A 1 176 ? 3.463 -7.297 -6.326 1.00 96.94 176 ASP A CA 1
ATOM 1388 C C . ASP A 1 176 ? 4.686 -6.499 -6.810 1.00 96.94 176 ASP A C 1
ATOM 1390 O O . ASP A 1 176 ? 5.044 -5.475 -6.219 1.00 96.94 176 ASP A O 1
ATOM 1394 N N . ASN A 1 177 ? 5.377 -6.971 -7.856 1.00 94.06 177 ASN A N 1
ATOM 1395 C CA . ASN A 1 177 ? 6.546 -6.265 -8.390 1.00 94.06 177 ASN A CA 1
ATOM 1396 C C . ASN A 1 177 ? 6.798 -6.535 -9.874 1.00 94.06 177 ASN A C 1
ATOM 1398 O O . ASN A 1 177 ? 6.786 -7.679 -10.325 1.00 94.06 177 ASN A O 1
ATOM 1402 N N . TYR A 1 178 ? 7.088 -5.472 -10.622 1.00 95.19 178 TYR A N 1
ATOM 1403 C CA . TYR A 1 178 ? 7.329 -5.542 -12.057 1.00 95.19 178 TYR A CA 1
ATOM 1404 C C . TYR A 1 178 ? 8.733 -5.048 -12.410 1.00 95.19 178 TYR A C 1
ATOM 1406 O O . TYR A 1 178 ? 9.194 -4.019 -11.921 1.00 95.19 178 TYR A O 1
ATOM 1414 N N . ASP A 1 179 ? 9.394 -5.766 -13.311 1.00 95.19 179 ASP A N 1
ATOM 1415 C CA . ASP A 1 179 ? 10.765 -5.507 -13.727 1.00 95.19 179 ASP A CA 1
ATOM 1416 C C . ASP A 1 179 ? 10.845 -4.476 -14.852 1.00 95.19 179 ASP A C 1
ATOM 1418 O O . ASP A 1 179 ? 10.229 -4.638 -15.903 1.00 95.19 179 ASP A O 1
ATOM 1422 N N . GLY A 1 180 ? 11.624 -3.419 -14.655 1.00 92.00 180 GLY A N 1
ATOM 1423 C CA . GLY A 1 180 ? 11.962 -2.443 -15.696 1.00 92.00 180 GLY A CA 1
ATOM 1424 C C . GLY A 1 180 ? 13.404 -2.549 -16.197 1.00 92.00 180 GLY A C 1
ATOM 1425 O O . GLY A 1 180 ? 13.873 -1.619 -16.845 1.00 92.00 180 GLY A O 1
ATOM 1426 N N . SER A 1 181 ? 14.123 -3.616 -15.838 1.00 92.31 181 SER A N 1
ATOM 1427 C CA . SER A 1 181 ? 15.587 -3.698 -15.905 1.00 92.31 181 SER A CA 1
ATOM 1428 C C . SER A 1 181 ? 16.131 -4.905 -16.675 1.00 92.31 181 SER A C 1
ATOM 1430 O O . SER A 1 181 ? 17.322 -5.196 -16.570 1.00 92.31 181 SER A O 1
ATOM 1432 N N . ASP A 1 182 ? 15.280 -5.613 -17.424 1.00 94.81 182 ASP A N 1
ATOM 1433 C CA . ASP A 1 182 ? 15.647 -6.805 -18.203 1.00 94.81 182 ASP A CA 1
ATOM 1434 C C . ASP A 1 182 ? 16.287 -7.922 -17.342 1.00 94.81 182 ASP A C 1
ATOM 1436 O O . ASP A 1 182 ? 17.243 -8.593 -17.735 1.00 94.81 182 ASP A O 1
ATOM 1440 N N . ALA A 1 183 ? 15.730 -8.139 -16.151 1.00 95.50 183 ALA A N 1
ATOM 1441 C CA . ALA A 1 183 ? 16.196 -9.015 -15.083 1.00 95.50 183 ALA A CA 1
ATOM 1442 C C . ALA A 1 183 ? 17.626 -8.687 -14.634 1.00 95.50 183 ALA A C 1
ATOM 1444 O O . ALA A 1 183 ? 18.484 -9.570 -14.528 1.00 95.50 183 ALA A O 1
ATOM 1445 N N . SER A 1 184 ? 17.893 -7.410 -14.342 1.00 95.06 184 SER A N 1
ATOM 1446 C CA . SER A 1 184 ? 19.162 -7.021 -13.725 1.00 95.06 184 SER A CA 1
ATOM 1447 C C . SER A 1 184 ? 19.412 -7.824 -12.435 1.00 95.06 184 SER A C 1
ATOM 1449 O O . SER A 1 184 ? 18.465 -8.103 -11.688 1.00 95.06 184 SER A O 1
ATOM 1451 N N . PRO A 1 185 ? 20.671 -8.187 -12.117 1.00 94.44 185 PRO A N 1
ATOM 1452 C CA . PRO A 1 185 ? 20.983 -8.903 -10.882 1.00 94.44 185 PRO A CA 1
ATOM 1453 C C . PRO A 1 185 ? 20.448 -8.207 -9.625 1.00 94.44 185 PRO A C 1
ATOM 1455 O O . PRO A 1 185 ? 20.000 -8.875 -8.700 1.00 94.44 185 PRO A O 1
ATOM 1458 N N . GLN A 1 186 ? 20.456 -6.872 -9.593 1.00 91.50 186 GLN A N 1
ATOM 1459 C CA . GLN A 1 186 ? 19.941 -6.070 -8.483 1.00 91.50 186 GLN A CA 1
ATOM 1460 C C . GLN A 1 186 ? 18.445 -6.310 -8.265 1.00 91.50 186 GLN A C 1
ATOM 1462 O O . GLN A 1 186 ? 18.037 -6.610 -7.143 1.00 91.50 186 GLN A O 1
ATOM 1467 N N . TRP A 1 187 ? 17.648 -6.228 -9.334 1.00 93.88 187 TRP A N 1
ATOM 1468 C CA . TRP A 1 187 ? 16.206 -6.449 -9.259 1.00 93.88 187 TRP A CA 1
ATOM 1469 C C . TRP A 1 187 ? 15.877 -7.902 -8.896 1.00 93.88 187 TRP A C 1
ATOM 1471 O O . TRP A 1 187 ? 15.111 -8.143 -7.964 1.00 93.88 187 TRP A O 1
ATOM 1481 N N . VAL A 1 188 ? 16.523 -8.875 -9.552 1.00 97.31 188 VAL A N 1
ATOM 1482 C CA . VAL A 1 188 ? 16.314 -10.308 -9.273 1.00 97.31 188 VAL A CA 1
ATOM 1483 C C . VAL A 1 188 ? 16.660 -10.647 -7.819 1.00 97.31 188 VAL A C 1
ATOM 1485 O O . VAL A 1 188 ? 15.883 -11.320 -7.141 1.00 97.31 188 VAL A O 1
ATOM 1488 N N . ASN A 1 189 ? 17.785 -10.142 -7.304 1.00 96.50 189 ASN A N 1
ATOM 1489 C CA . ASN A 1 189 ? 18.165 -10.340 -5.904 1.00 96.50 189 ASN A CA 1
ATOM 1490 C C . ASN A 1 189 ? 17.164 -9.686 -4.939 1.00 96.50 189 ASN A C 1
ATOM 1492 O O . ASN A 1 189 ? 16.897 -10.248 -3.879 1.00 96.50 189 ASN A O 1
ATOM 1496 N N . GLY A 1 190 ? 16.586 -8.537 -5.306 1.00 94.94 190 GLY A N 1
ATOM 1497 C CA . GLY A 1 190 ? 15.520 -7.884 -4.544 1.00 94.94 190 GLY A CA 1
ATOM 1498 C C . GLY A 1 190 ? 14.249 -8.726 -4.459 1.00 94.94 190 GLY A C 1
ATOM 1499 O O . GLY A 1 190 ? 13.725 -8.933 -3.365 1.00 94.94 190 GLY A O 1
ATOM 1500 N N . VAL A 1 191 ? 13.798 -9.284 -5.588 1.00 96.88 191 VAL A N 1
ATOM 1501 C CA . VAL A 1 191 ? 12.653 -10.212 -5.636 1.00 96.88 191 VAL A CA 1
ATOM 1502 C C . VAL A 1 191 ? 12.901 -11.426 -4.743 1.00 96.88 191 VAL A C 1
ATOM 1504 O O . VAL A 1 191 ? 12.047 -11.781 -3.932 1.00 96.88 191 VAL A O 1
ATOM 1507 N N . VAL A 1 192 ? 14.080 -12.047 -4.843 1.00 98.19 192 VAL A N 1
ATOM 1508 C CA . VAL A 1 192 ? 14.445 -13.196 -4.001 1.00 98.19 192 VAL A CA 1
ATOM 1509 C C . VAL A 1 192 ? 14.448 -12.816 -2.518 1.00 98.19 192 VAL A C 1
ATOM 1511 O O . VAL A 1 192 ? 13.858 -13.532 -1.710 1.00 98.19 192 VAL A O 1
ATOM 1514 N N . ALA A 1 193 ? 15.052 -11.681 -2.153 1.00 97.19 193 ALA A N 1
ATOM 1515 C CA . ALA A 1 193 ? 15.112 -11.214 -0.770 1.00 97.19 193 ALA A CA 1
ATOM 1516 C C . ALA A 1 193 ? 13.716 -10.962 -0.174 1.00 97.19 193 ALA A C 1
ATOM 1518 O O . ALA A 1 193 ? 13.441 -11.381 0.956 1.00 97.19 193 ALA A O 1
ATOM 1519 N N . ASP A 1 194 ? 12.826 -10.327 -0.937 1.00 97.06 194 ASP A N 1
ATOM 1520 C CA . ASP A 1 194 ? 11.461 -10.026 -0.506 1.00 97.06 194 ASP A CA 1
ATOM 1521 C C . ASP A 1 194 ? 10.610 -11.299 -0.390 1.00 97.06 194 ASP A C 1
ATOM 1523 O O . ASP A 1 194 ? 9.946 -11.506 0.628 1.00 97.06 194 ASP A O 1
ATOM 1527 N N . LEU A 1 195 ? 10.669 -12.208 -1.369 1.00 98.44 195 LEU A N 1
ATOM 1528 C CA . LEU A 1 195 ? 9.942 -13.480 -1.302 1.00 98.44 195 LEU A CA 1
ATOM 1529 C C . LEU A 1 195 ? 10.444 -14.371 -0.159 1.00 98.44 195 LEU A C 1
ATOM 1531 O O . LEU A 1 195 ? 9.633 -14.974 0.548 1.00 98.44 195 LEU A O 1
ATOM 1535 N N . ALA A 1 196 ? 11.757 -14.409 0.079 1.00 98.44 196 ALA A N 1
ATOM 1536 C CA . ALA A 1 196 ? 12.345 -15.108 1.217 1.00 98.44 196 ALA A CA 1
ATOM 1537 C C . ALA A 1 196 ? 11.866 -14.522 2.556 1.00 98.44 196 ALA A C 1
ATOM 1539 O O . ALA A 1 196 ? 11.486 -15.261 3.467 1.00 98.44 196 ALA A O 1
ATOM 1540 N N . MET A 1 197 ? 11.830 -13.190 2.676 1.00 97.81 197 MET A N 1
ATOM 1541 C CA . MET A 1 197 ? 11.266 -12.504 3.841 1.00 97.81 197 MET A CA 1
ATOM 1542 C C . MET A 1 197 ? 9.804 -12.906 4.068 1.00 97.81 197 MET A C 1
ATOM 1544 O O . MET A 1 197 ? 9.449 -13.300 5.180 1.00 97.81 197 MET A O 1
ATOM 1548 N N . LEU A 1 198 ? 8.959 -12.855 3.034 1.00 98.25 198 LEU A N 1
ATOM 1549 C CA . LEU A 1 198 ? 7.548 -13.223 3.160 1.00 98.25 198 LEU A CA 1
ATOM 1550 C C . LEU A 1 198 ? 7.351 -14.686 3.535 1.00 98.25 198 LEU A C 1
ATOM 1552 O O . LEU A 1 198 ? 6.484 -14.987 4.352 1.00 98.25 198 LEU A O 1
ATOM 1556 N N . ALA A 1 199 ? 8.155 -15.588 2.977 1.00 98.44 199 ALA A N 1
ATOM 1557 C CA . ALA A 1 199 ? 8.101 -17.006 3.300 1.00 98.44 199 ALA A CA 1
ATOM 1558 C C . ALA A 1 199 ? 8.443 -17.273 4.779 1.00 98.44 199 ALA A C 1
ATOM 1560 O O . ALA A 1 199 ? 7.783 -18.085 5.428 1.00 98.44 199 ALA A O 1
ATOM 1561 N N . ARG A 1 200 ? 9.418 -16.553 5.354 1.00 98.31 200 ARG A N 1
ATOM 1562 C CA . ARG A 1 200 ? 9.732 -16.628 6.794 1.00 98.31 200 ARG A CA 1
ATOM 1563 C C . ARG A 1 200 ? 8.596 -16.083 7.664 1.00 98.31 200 ARG A C 1
ATOM 1565 O O . ARG A 1 200 ? 8.163 -16.762 8.590 1.00 98.31 200 ARG A O 1
ATOM 1572 N N . ILE A 1 201 ? 8.049 -14.912 7.324 1.00 98.12 201 ILE A N 1
ATOM 1573 C CA . ILE A 1 201 ? 6.908 -14.323 8.051 1.00 98.12 201 ILE A CA 1
ATOM 1574 C C . ILE A 1 201 ? 5.679 -15.246 7.975 1.00 98.12 201 ILE A C 1
ATOM 1576 O O . ILE A 1 201 ? 4.945 -15.400 8.955 1.00 98.12 201 ILE A O 1
ATOM 1580 N N . ALA A 1 202 ? 5.442 -15.869 6.817 1.00 98.38 202 ALA A N 1
ATOM 1581 C CA . ALA A 1 202 ? 4.353 -16.816 6.623 1.00 98.38 202 ALA A CA 1
ATOM 1582 C C . ALA A 1 202 ? 4.504 -18.037 7.541 1.00 98.38 202 ALA A C 1
ATOM 1584 O O . ALA A 1 202 ? 3.542 -18.388 8.224 1.00 98.38 202 ALA A O 1
ATOM 1585 N N . ASP A 1 203 ? 5.698 -18.628 7.633 1.00 97.75 203 ASP A N 1
ATOM 1586 C CA . ASP A 1 203 ? 5.961 -19.754 8.537 1.00 97.75 203 ASP A CA 1
ATOM 1587 C C . ASP A 1 203 ? 5.729 -19.380 10.004 1.00 97.75 203 ASP A C 1
ATOM 1589 O O . ASP A 1 203 ? 5.023 -20.094 10.719 1.00 97.75 203 ASP A O 1
ATOM 1593 N N . GLU A 1 204 ? 6.266 -18.236 10.440 1.00 97.75 204 GLU A N 1
ATOM 1594 C CA . GLU A 1 204 ? 6.109 -17.730 11.810 1.00 97.75 204 GLU A CA 1
ATOM 1595 C C . GLU A 1 204 ? 4.635 -17.564 12.201 1.00 97.75 204 GLU A C 1
ATOM 1597 O O . GLU A 1 204 ? 4.250 -17.797 13.349 1.00 97.75 204 GLU A O 1
ATOM 1602 N N . LYS A 1 205 ? 3.790 -17.183 11.238 1.00 96.94 205 LYS A N 1
ATOM 1603 C CA . LYS A 1 205 ? 2.365 -16.889 11.446 1.00 96.94 205 LYS A CA 1
ATOM 1604 C C . LYS A 1 205 ? 1.432 -18.043 11.082 1.00 96.94 205 LYS A C 1
ATOM 1606 O O . LYS A 1 205 ? 0.208 -17.896 11.219 1.00 96.94 205 LYS A O 1
ATOM 1611 N N . GLY A 1 206 ? 1.970 -19.160 10.588 1.00 96.69 206 GLY A N 1
ATOM 1612 C CA . GLY A 1 206 ? 1.187 -20.264 10.031 1.00 96.69 206 GLY A CA 1
ATOM 1613 C C . GLY A 1 206 ? 0.284 -19.817 8.875 1.00 96.69 206 GLY A C 1
ATOM 1614 O O . GLY A 1 206 ? -0.910 -20.126 8.869 1.00 96.69 206 GLY A O 1
ATOM 1615 N N . LYS A 1 207 ? 0.832 -19.022 7.954 1.00 97.81 207 LYS A N 1
ATOM 1616 C CA . LYS A 1 207 ? 0.174 -18.456 6.766 1.00 97.81 207 LYS A CA 1
ATOM 1617 C C . LYS A 1 207 ? 0.854 -18.951 5.490 1.00 97.81 207 LYS A C 1
ATOM 1619 O O . LYS A 1 207 ? 1.754 -19.782 5.531 1.00 97.81 207 LYS A O 1
ATOM 1624 N N . VAL A 1 208 ? 0.393 -18.449 4.351 1.00 97.81 208 VAL A N 1
ATOM 1625 C CA . VAL A 1 208 ? 0.950 -18.741 3.028 1.00 97.81 208 VAL A CA 1
ATOM 1626 C C . VAL A 1 208 ? 1.572 -17.475 2.440 1.00 97.81 208 VAL A C 1
ATOM 1628 O O . VAL A 1 208 ? 1.020 -16.397 2.640 1.00 97.81 208 VAL A O 1
ATOM 1631 N N . SER A 1 209 ? 2.676 -17.587 1.697 1.00 98.19 209 SER A N 1
ATOM 1632 C CA . SER A 1 209 ? 3.232 -16.493 0.887 1.00 98.19 209 SER A CA 1
ATOM 1633 C C . SER A 1 209 ? 3.052 -16.735 -0.617 1.00 98.19 209 SER A C 1
ATOM 1635 O O . SER A 1 209 ? 2.982 -17.885 -1.073 1.00 98.19 209 SER A O 1
ATOM 1637 N N . ALA A 1 210 ? 2.957 -15.656 -1.396 1.00 98.50 210 ALA A N 1
ATOM 1638 C CA . ALA A 1 210 ? 2.802 -15.696 -2.849 1.00 98.50 210 ALA A CA 1
ATOM 1639 C C . ALA A 1 210 ? 3.402 -14.456 -3.536 1.00 98.50 210 ALA A C 1
ATOM 1641 O O . ALA A 1 210 ? 3.340 -13.356 -2.991 1.00 98.50 210 ALA A O 1
ATOM 1642 N N . ALA A 1 211 ? 3.892 -14.622 -4.767 1.00 98.12 211 ALA A N 1
ATOM 1643 C CA . ALA A 1 211 ? 4.089 -13.522 -5.708 1.00 98.12 211 ALA A CA 1
ATOM 1644 C C . ALA A 1 211 ? 2.732 -13.242 -6.370 1.00 98.12 211 ALA A C 1
ATOM 1646 O O . ALA A 1 211 ? 2.378 -13.803 -7.410 1.00 98.12 211 ALA A O 1
ATOM 1647 N N . THR A 1 212 ? 1.909 -12.455 -5.679 1.00 98.31 212 THR A N 1
ATOM 1648 C CA . THR A 1 212 ? 0.541 -12.136 -6.091 1.00 98.31 212 THR A CA 1
ATOM 1649 C C . THR A 1 212 ? 0.493 -11.399 -7.421 1.00 98.31 212 THR A C 1
ATOM 1651 O O . THR A 1 212 ? -0.493 -11.585 -8.131 1.00 98.31 212 THR A O 1
ATOM 1654 N N . GLU A 1 213 ? 1.544 -10.657 -7.779 1.00 97.94 213 GLU A N 1
ATOM 1655 C CA . GLU A 1 213 ? 1.808 -10.147 -9.124 1.00 97.94 213 GLU A CA 1
ATOM 1656 C C . GLU A 1 213 ? 3.314 -10.131 -9.432 1.00 97.94 213 GLU A C 1
ATOM 1658 O O . GLU A 1 213 ? 4.128 -9.700 -8.613 1.00 97.94 213 GLU A O 1
ATOM 1663 N N . TYR A 1 214 ? 3.694 -10.570 -10.633 1.00 95.25 214 TYR A N 1
ATOM 1664 C CA . TYR A 1 214 ? 5.040 -10.370 -11.171 1.00 95.25 214 TYR A CA 1
ATOM 1665 C C . TYR A 1 214 ? 5.044 -10.266 -12.702 1.00 95.25 214 TYR A C 1
ATOM 1667 O O . TYR A 1 214 ? 4.196 -10.843 -13.388 1.00 95.25 214 TYR A O 1
ATOM 1675 N N . GLY A 1 215 ? 6.015 -9.563 -13.276 1.00 96.50 215 GLY A N 1
ATOM 1676 C CA . GLY A 1 215 ? 6.148 -9.487 -14.732 1.00 96.50 215 GLY A CA 1
ATOM 1677 C C . GLY A 1 215 ? 7.101 -8.398 -15.196 1.00 96.50 215 GLY A C 1
ATOM 1678 O O . GLY A 1 215 ? 7.745 -7.740 -14.388 1.00 96.50 215 GLY A O 1
ATOM 1679 N N . ILE A 1 216 ? 7.148 -8.174 -16.507 1.00 96.38 216 ILE A N 1
ATOM 1680 C CA . ILE A 1 216 ? 7.867 -7.041 -17.102 1.00 96.38 216 ILE A CA 1
ATOM 1681 C C . ILE A 1 216 ? 6.992 -5.784 -17.036 1.00 96.38 216 ILE A C 1
ATOM 1683 O O . ILE A 1 216 ? 5.809 -5.810 -17.381 1.00 96.38 216 ILE A O 1
ATOM 1687 N N . SER A 1 217 ? 7.582 -4.667 -16.618 1.00 92.69 217 SER A N 1
ATOM 1688 C CA . SER A 1 217 ? 6.929 -3.368 -16.472 1.00 92.69 217 SER A CA 1
ATOM 1689 C C . SER A 1 217 ? 6.271 -2.900 -17.773 1.00 92.69 217 SER A C 1
ATOM 1691 O O . SER A 1 217 ? 6.873 -2.829 -18.852 1.00 92.69 217 SER A O 1
ATOM 1693 N N . GLY A 1 218 ? 4.991 -2.551 -17.660 1.00 90.06 218 GLY A N 1
ATOM 1694 C CA . GLY A 1 218 ? 4.141 -2.084 -18.753 1.00 90.06 218 GLY A CA 1
ATOM 1695 C C . GLY A 1 218 ? 3.564 -3.194 -19.640 1.00 90.06 218 GLY A C 1
ATOM 1696 O O . GLY A 1 218 ? 2.399 -3.081 -20.011 1.00 90.06 218 GLY A O 1
ATOM 1697 N N . ALA A 1 219 ? 4.364 -4.212 -19.975 1.00 95.00 219 ALA A N 1
ATOM 1698 C CA . ALA A 1 219 ? 4.060 -5.431 -20.748 1.00 95.00 219 ALA A CA 1
ATOM 1699 C C . ALA A 1 219 ? 5.343 -5.900 -21.462 1.00 95.00 219 ALA A C 1
ATOM 1701 O O . ALA A 1 219 ? 6.294 -5.113 -21.609 1.00 95.00 219 ALA A O 1
ATOM 1702 N N . LEU A 1 220 ? 5.317 -7.129 -21.991 1.00 96.25 220 LEU A N 1
ATOM 1703 C CA . LEU A 1 220 ? 6.261 -7.574 -23.021 1.00 96.25 220 LEU A CA 1
ATOM 1704 C C . LEU A 1 220 ? 6.248 -6.605 -24.212 1.00 96.25 220 LEU A C 1
ATOM 1706 O O . LEU A 1 220 ? 5.223 -5.995 -24.531 1.00 96.25 220 LEU A O 1
ATOM 1710 N N . LYS A 1 221 ? 7.398 -6.432 -24.867 1.00 94.62 221 LYS A N 1
ATOM 1711 C CA . LYS A 1 221 ? 7.528 -5.555 -26.038 1.00 94.62 221 LYS A CA 1
ATOM 1712 C C . LYS A 1 221 ? 7.375 -6.358 -27.325 1.00 94.62 221 LYS A C 1
ATOM 1714 O O . LYS A 1 221 ? 7.573 -7.564 -27.344 1.00 94.62 221 LYS A O 1
ATOM 1719 N N . ALA A 1 222 ? 7.066 -5.674 -28.426 1.00 93.12 222 ALA A N 1
ATOM 1720 C CA . ALA A 1 222 ? 7.101 -6.289 -29.752 1.00 93.12 222 ALA A CA 1
ATOM 1721 C C . ALA A 1 222 ? 8.485 -6.898 -30.058 1.00 93.12 222 ALA A C 1
ATOM 1723 O O . ALA A 1 222 ? 9.498 -6.374 -29.589 1.00 93.12 222 ALA A O 1
ATOM 1724 N N . ASN A 1 223 ? 8.517 -7.947 -30.890 1.00 94.94 223 ASN A N 1
ATOM 1725 C CA . ASN A 1 223 ? 9.750 -8.643 -31.277 1.00 94.94 223 ASN A CA 1
ATOM 1726 C C . ASN A 1 223 ? 10.868 -7.669 -31.701 1.00 94.94 223 ASN A C 1
ATOM 1728 O O . ASN A 1 223 ? 10.627 -6.710 -32.444 1.00 94.94 223 ASN A O 1
ATOM 1732 N N . GLY A 1 224 ? 12.092 -7.936 -31.244 1.00 95.12 224 GLY A N 1
ATOM 1733 C CA . GLY A 1 224 ? 13.277 -7.105 -31.447 1.00 95.12 224 GLY A CA 1
ATOM 1734 C C . GLY A 1 224 ? 13.416 -5.940 -30.462 1.00 95.12 224 GLY A C 1
ATOM 1735 O O . GLY A 1 224 ? 14.288 -5.094 -30.663 1.00 95.12 224 GLY A O 1
ATOM 1736 N N . ARG A 1 225 ? 12.561 -5.851 -29.432 1.00 95.00 225 ARG A N 1
ATOM 1737 C CA . ARG A 1 225 ? 12.596 -4.773 -28.420 1.00 95.00 225 ARG A CA 1
ATOM 1738 C C . ARG A 1 225 ? 12.698 -5.260 -26.974 1.00 95.00 225 ARG A C 1
ATOM 1740 O O . ARG A 1 225 ? 12.759 -4.414 -26.086 1.00 95.00 225 ARG A O 1
ATOM 1747 N N . ASN A 1 226 ? 12.685 -6.567 -26.720 1.00 95.12 226 ASN A N 1
ATOM 1748 C CA . ASN A 1 226 ? 12.908 -7.103 -25.377 1.00 95.12 226 ASN A CA 1
ATOM 1749 C C . ASN A 1 226 ? 14.422 -7.223 -25.133 1.00 95.12 226 ASN A C 1
ATOM 1751 O O . ASN A 1 226 ? 15.128 -7.815 -25.949 1.00 95.12 226 ASN A O 1
ATOM 1755 N N . GLY A 1 227 ? 14.931 -6.644 -24.039 1.00 94.50 227 GLY A N 1
ATOM 1756 C CA . GLY A 1 227 ? 16.371 -6.618 -23.760 1.00 94.50 227 GLY A CA 1
ATOM 1757 C C . GLY A 1 227 ? 16.916 -7.949 -23.242 1.00 94.50 227 GLY A C 1
ATOM 1758 O O . GLY A 1 227 ? 18.086 -8.261 -23.458 1.00 94.50 227 GLY A O 1
ATOM 1759 N N . ASN A 1 228 ? 16.060 -8.771 -22.626 1.00 97.38 228 ASN A N 1
ATOM 1760 C CA . ASN A 1 228 ? 16.406 -10.106 -22.150 1.00 97.38 228 ASN A CA 1
ATOM 1761 C C . ASN A 1 228 ? 15.382 -11.153 -22.605 1.00 97.38 228 ASN A C 1
ATOM 1763 O O . ASN A 1 228 ? 14.238 -11.167 -22.157 1.00 97.38 228 ASN A O 1
ATOM 1767 N N . LEU A 1 229 ? 15.819 -12.063 -23.478 1.00 98.25 229 LEU A N 1
ATOM 1768 C CA . LEU A 1 229 ? 14.976 -13.133 -24.019 1.00 98.25 229 LEU A CA 1
ATOM 1769 C C . LEU A 1 229 ? 14.822 -14.341 -23.083 1.00 98.25 229 LEU A C 1
ATOM 1771 O O . LEU A 1 229 ? 13.975 -15.180 -23.363 1.00 98.25 229 LEU A O 1
ATOM 1775 N N . ASN A 1 230 ? 15.603 -14.419 -21.998 1.00 98.31 230 ASN A N 1
ATOM 1776 C CA . ASN A 1 230 ? 15.592 -15.518 -21.020 1.00 98.31 230 ASN A CA 1
ATOM 1777 C C . ASN A 1 230 ? 14.970 -15.100 -19.674 1.00 98.31 230 ASN A C 1
ATOM 1779 O O . ASN A 1 230 ? 15.319 -15.626 -18.616 1.00 98.31 230 ASN A O 1
ATOM 1783 N N . TRP A 1 231 ? 14.119 -14.074 -19.689 1.00 98.50 231 TRP A N 1
ATOM 1784 C CA . TRP A 1 231 ? 13.626 -13.427 -18.477 1.00 98.50 231 TRP A CA 1
ATOM 1785 C C . TRP A 1 231 ? 12.869 -14.390 -17.547 1.00 98.50 231 TRP A C 1
ATOM 1787 O O . TRP A 1 231 ? 13.114 -14.391 -16.342 1.00 98.50 231 TRP A O 1
ATOM 1797 N N . TYR A 1 232 ? 11.978 -15.237 -18.076 1.00 98.56 232 TYR A N 1
ATOM 1798 C CA . TYR A 1 232 ? 11.158 -16.134 -17.257 1.00 98.56 232 TYR A CA 1
ATOM 1799 C C . TYR A 1 232 ? 12.015 -17.177 -16.549 1.00 98.56 232 TYR A C 1
ATOM 1801 O O . TYR A 1 232 ? 11.878 -17.344 -15.336 1.00 98.56 232 TYR A O 1
ATOM 1809 N N . THR A 1 233 ? 12.907 -17.857 -17.279 1.00 98.62 233 THR A N 1
ATOM 1810 C CA . THR A 1 233 ? 13.784 -18.873 -16.679 1.00 98.62 233 THR A CA 1
ATOM 1811 C C . THR A 1 233 ? 14.771 -18.256 -15.697 1.00 98.62 233 THR A C 1
ATOM 1813 O O . THR A 1 233 ? 14.912 -18.773 -14.594 1.00 98.62 233 THR A O 1
ATOM 1816 N N . GLN A 1 234 ? 15.374 -17.107 -16.020 1.00 98.50 234 GLN A N 1
ATOM 1817 C CA . GLN A 1 234 ? 16.325 -16.433 -15.133 1.00 98.50 234 GLN A CA 1
ATOM 1818 C C . GLN A 1 234 ? 15.697 -16.049 -13.786 1.00 98.50 234 GLN A C 1
ATOM 1820 O O . GLN A 1 234 ? 16.279 -16.310 -12.731 1.00 98.50 234 GLN A O 1
ATOM 1825 N N . VAL A 1 235 ? 14.510 -15.434 -13.804 1.00 98.19 235 VAL A N 1
ATOM 1826 C CA . VAL A 1 235 ? 13.805 -15.043 -12.573 1.00 98.19 235 VAL A CA 1
ATOM 1827 C C . VAL A 1 235 ? 13.358 -16.278 -11.799 1.00 98.19 235 VAL A C 1
ATOM 1829 O O . VAL A 1 235 ? 13.544 -16.356 -10.583 1.00 98.19 235 VAL A O 1
ATOM 1832 N N . PHE A 1 236 ? 12.806 -17.270 -12.499 1.00 98.31 236 PHE A N 1
ATOM 1833 C CA . PHE A 1 236 ? 12.332 -18.500 -11.880 1.00 98.31 236 PHE A CA 1
ATOM 1834 C C . PHE A 1 236 ? 13.457 -19.302 -11.215 1.00 98.31 236 PHE A C 1
ATOM 1836 O O . PHE A 1 236 ? 13.302 -19.758 -10.080 1.00 98.31 236 PHE A O 1
ATOM 1843 N N . ASP A 1 237 ? 14.607 -19.434 -11.876 1.00 98.56 237 ASP A N 1
ATOM 1844 C CA . ASP A 1 237 ? 15.768 -20.148 -11.350 1.00 98.56 237 ASP A CA 1
ATOM 1845 C C . ASP A 1 237 ? 16.347 -19.462 -10.112 1.00 98.56 237 ASP A C 1
ATOM 1847 O O . ASP A 1 237 ? 16.703 -20.147 -9.151 1.00 98.56 237 ASP A O 1
ATOM 1851 N N . ALA A 1 238 ? 16.376 -18.127 -10.087 1.00 98.50 238 ALA A N 1
ATOM 1852 C CA . ALA A 1 238 ? 16.814 -17.374 -8.916 1.00 98.50 238 ALA A CA 1
ATOM 1853 C C . ALA A 1 238 ? 15.899 -17.613 -7.702 1.00 98.50 238 ALA A C 1
ATOM 1855 O O . ALA A 1 238 ? 16.389 -17.892 -6.607 1.00 98.50 238 ALA A O 1
ATOM 1856 N N . ILE A 1 239 ? 14.575 -17.586 -7.900 1.00 98.38 239 ILE A N 1
ATOM 1857 C CA . ILE A 1 239 ? 13.599 -17.888 -6.839 1.00 98.38 239 ILE A CA 1
ATOM 1858 C C . ILE A 1 239 ? 13.755 -19.337 -6.357 1.00 98.38 239 ILE A C 1
ATOM 1860 O O . ILE A 1 239 ? 13.767 -19.594 -5.156 1.00 98.38 239 ILE A O 1
ATOM 1864 N N . LYS A 1 240 ? 13.899 -20.290 -7.285 1.00 98.19 240 LYS A N 1
ATOM 1865 C CA . LYS A 1 240 ? 14.047 -21.726 -6.996 1.00 98.19 240 LYS A CA 1
ATOM 1866 C C . LYS A 1 240 ? 15.339 -22.053 -6.236 1.00 98.19 240 LYS A C 1
ATOM 1868 O O . LYS A 1 240 ? 15.353 -23.011 -5.456 1.00 98.19 240 LYS A O 1
ATOM 1873 N N . ALA A 1 241 ? 16.412 -21.302 -6.483 1.00 98.44 241 ALA A N 1
ATOM 1874 C CA . ALA A 1 241 ? 17.722 -21.512 -5.874 1.00 98.44 241 ALA A CA 1
ATOM 1875 C C . ALA A 1 241 ? 17.775 -21.112 -4.391 1.00 98.44 241 ALA A C 1
ATOM 1877 O O . ALA A 1 241 ? 18.531 -21.716 -3.627 1.00 98.44 241 ALA A O 1
ATOM 1878 N N . ASP A 1 242 ? 16.972 -20.134 -3.969 1.00 98.62 242 ASP A N 1
ATOM 1879 C CA . ASP A 1 242 ? 16.922 -19.695 -2.576 1.00 98.62 242 ASP A CA 1
ATOM 1880 C C . ASP A 1 242 ? 16.020 -20.616 -1.724 1.00 98.62 242 ASP A C 1
ATOM 1882 O O . ASP A 1 242 ? 14.898 -20.939 -2.127 1.00 98.62 242 ASP A O 1
ATOM 1886 N N . PRO A 1 243 ? 16.476 -21.077 -0.542 1.00 98.12 243 PRO A N 1
ATOM 1887 C CA . PRO A 1 243 ? 15.735 -22.035 0.281 1.00 98.12 243 PRO A CA 1
ATOM 1888 C C . PRO A 1 243 ? 14.425 -21.484 0.862 1.00 98.12 243 PRO A C 1
ATOM 1890 O O . PRO A 1 243 ? 13.527 -22.275 1.167 1.00 98.12 243 PRO A O 1
ATOM 1893 N N . ASP A 1 244 ? 14.301 -20.165 1.007 1.00 98.38 244 ASP A N 1
ATOM 1894 C CA . ASP A 1 244 ? 13.105 -19.514 1.528 1.00 98.38 244 ASP A CA 1
ATOM 1895 C C . ASP A 1 244 ? 12.193 -19.040 0.395 1.00 98.38 244 ASP A C 1
ATOM 1897 O O . ASP A 1 244 ? 11.011 -19.387 0.385 1.00 98.38 244 ASP A O 1
ATOM 1901 N N . ALA A 1 245 ? 12.723 -18.313 -0.594 1.00 98.38 245 ALA A N 1
ATOM 1902 C CA . ALA A 1 245 ? 11.928 -17.751 -1.687 1.00 98.38 245 ALA A CA 1
ATOM 1903 C C . ALA A 1 245 ? 11.212 -18.839 -2.499 1.00 98.38 245 ALA A C 1
ATOM 1905 O O . ALA A 1 245 ? 10.055 -18.658 -2.891 1.00 98.38 245 ALA A O 1
ATOM 1906 N N . ARG A 1 246 ? 11.835 -20.013 -2.668 1.00 97.94 246 ARG A N 1
ATOM 1907 C CA . ARG A 1 246 ? 11.222 -21.163 -3.350 1.00 97.94 246 ARG A CA 1
ATOM 1908 C C . ARG A 1 246 ? 9.946 -21.688 -2.683 1.00 97.94 246 ARG A C 1
ATOM 1910 O O . ARG A 1 246 ? 9.212 -22.452 -3.297 1.00 97.94 246 ARG A O 1
ATOM 1917 N N . ARG A 1 247 ? 9.672 -21.315 -1.426 1.00 97.50 247 ARG A N 1
ATOM 1918 C CA . ARG A 1 247 ? 8.451 -21.703 -0.694 1.00 97.50 247 ARG A CA 1
ATOM 1919 C C . ARG A 1 247 ? 7.236 -20.837 -1.053 1.00 97.50 247 ARG A C 1
ATOM 1921 O O . ARG A 1 247 ? 6.141 -21.098 -0.558 1.00 97.50 247 ARG A O 1
ATOM 1928 N N . THR A 1 248 ? 7.412 -19.848 -1.929 1.00 96.31 248 THR A N 1
ATOM 1929 C CA . THR A 1 248 ? 6.330 -19.066 -2.542 1.00 96.31 248 THR A CA 1
ATOM 1930 C C . THR A 1 248 ? 5.339 -19.994 -3.249 1.00 96.31 248 THR A C 1
ATOM 1932 O O . THR A 1 248 ? 5.718 -20.787 -4.105 1.00 96.31 248 THR A O 1
ATOM 1935 N N . THR A 1 249 ? 4.056 -19.914 -2.889 1.00 95.81 249 THR A N 1
ATOM 1936 C CA . THR A 1 249 ? 3.063 -20.923 -3.312 1.00 95.81 249 THR A CA 1
ATOM 1937 C C . THR A 1 249 ? 2.517 -20.749 -4.720 1.00 95.81 249 THR A C 1
ATOM 1939 O O . THR A 1 249 ? 2.117 -21.732 -5.339 1.00 95.81 249 THR A O 1
ATOM 1942 N N . TYR A 1 250 ? 2.475 -19.518 -5.222 1.00 97.38 250 TYR A N 1
ATOM 1943 C CA . TYR A 1 250 ? 2.171 -19.218 -6.615 1.00 97.38 250 TYR A CA 1
ATOM 1944 C C . TYR A 1 250 ? 2.815 -17.892 -7.021 1.00 97.38 250 TYR A C 1
ATOM 1946 O O . TYR A 1 250 ? 3.079 -17.038 -6.171 1.00 97.38 250 TYR A O 1
ATOM 1954 N N . ALA A 1 251 ? 3.029 -17.736 -8.326 1.00 96.50 251 ALA A N 1
ATOM 1955 C CA . ALA A 1 251 ? 3.432 -16.493 -8.963 1.00 96.50 251 ALA A CA 1
ATOM 1956 C C . ALA A 1 251 ? 2.460 -16.192 -10.108 1.00 96.50 251 ALA A C 1
ATOM 1958 O O . ALA A 1 251 ? 2.275 -17.030 -10.992 1.00 96.50 251 ALA A O 1
ATOM 1959 N N . MET A 1 252 ? 1.792 -15.039 -10.073 1.00 97.62 252 MET A N 1
ATOM 1960 C CA . MET A 1 252 ? 0.803 -14.658 -11.086 1.00 97.62 252 MET A CA 1
ATOM 1961 C C . MET A 1 252 ? 1.329 -13.501 -11.932 1.00 97.62 252 MET A C 1
ATOM 1963 O O . MET A 1 252 ? 1.691 -12.467 -11.389 1.00 97.62 252 MET A O 1
ATOM 1967 N N . THR A 1 253 ? 1.336 -13.652 -13.258 1.00 97.44 253 THR A N 1
ATOM 1968 C CA . THR A 1 253 ? 1.579 -12.523 -14.168 1.00 97.44 253 THR A CA 1
ATOM 1969 C C . THR A 1 253 ? 0.277 -11.887 -14.650 1.00 97.44 253 THR A C 1
ATOM 1971 O O . THR A 1 253 ? -0.809 -12.407 -14.384 1.00 97.44 253 THR A O 1
ATOM 1974 N N . TRP A 1 254 ? 0.370 -10.738 -15.320 1.00 96.38 254 TRP A N 1
ATOM 1975 C CA . TRP A 1 254 ? -0.800 -9.937 -15.671 1.00 96.38 254 TRP A CA 1
ATOM 1976 C C . TRP A 1 254 ? -1.472 -10.364 -16.984 1.00 96.38 254 TRP A C 1
ATOM 1978 O O . TRP A 1 254 ? -1.083 -11.325 -17.647 1.00 96.38 254 TRP A O 1
ATOM 1988 N N . ALA A 1 255 ? -2.560 -9.686 -17.339 1.00 95.44 255 ALA A N 1
ATOM 1989 C CA . ALA A 1 255 ? -3.443 -10.111 -18.416 1.00 95.44 255 ALA A CA 1
ATOM 1990 C C . ALA A 1 255 ? -2.875 -9.849 -19.822 1.00 95.44 255 ALA A C 1
ATOM 1992 O O . ALA A 1 255 ? -2.348 -8.778 -20.116 1.00 95.44 255 ALA A O 1
ATOM 1993 N N . ASN A 1 256 ? -3.122 -10.785 -20.742 1.00 96.00 256 ASN A N 1
ATOM 1994 C CA . ASN A 1 256 ? -3.009 -10.545 -22.181 1.00 96.00 256 ASN A CA 1
ATOM 1995 C C . ASN A 1 256 ? -4.285 -9.859 -22.697 1.00 96.00 256 ASN A C 1
ATOM 1997 O O . ASN A 1 256 ? -5.219 -10.532 -23.131 1.00 96.00 256 ASN A O 1
ATOM 2001 N N . PHE A 1 257 ? -4.345 -8.525 -22.643 1.00 93.00 257 PHE A N 1
ATOM 2002 C CA . PHE A 1 257 ? -5.500 -7.751 -23.127 1.00 93.00 257 PHE A CA 1
ATOM 2003 C C . PHE A 1 257 ? -5.629 -7.766 -24.655 1.00 93.00 257 PHE A C 1
ATOM 2005 O O . PHE A 1 257 ? -6.732 -7.663 -25.194 1.00 93.00 257 PHE A O 1
ATOM 2012 N N . GLY A 1 258 ? -4.501 -7.894 -25.349 1.00 88.69 258 GLY A N 1
ATOM 2013 C CA . GLY A 1 258 ? -4.403 -7.937 -26.802 1.00 88.69 258 GLY A CA 1
ATOM 2014 C C . GLY A 1 258 ? -2.942 -7.951 -27.243 1.00 88.69 258 GLY A C 1
ATOM 2015 O O . GLY A 1 258 ? -2.043 -8.015 -26.409 1.00 88.69 258 GLY A O 1
ATOM 2016 N N . ALA A 1 259 ? -2.701 -7.859 -28.551 1.00 85.50 259 ALA A N 1
ATOM 2017 C CA . ALA A 1 259 ? -1.345 -7.878 -29.111 1.00 85.50 259 ALA A CA 1
ATOM 2018 C C . ALA A 1 259 ? -0.481 -6.669 -28.693 1.00 85.50 259 ALA A C 1
ATOM 2020 O O . ALA A 1 259 ? 0.737 -6.740 -28.789 1.00 85.50 259 ALA A O 1
ATOM 2021 N N . ASP A 1 260 ? -1.093 -5.586 -28.206 1.00 85.44 260 ASP A N 1
ATOM 2022 C CA . ASP A 1 260 ? -0.379 -4.377 -27.770 1.00 85.44 260 ASP A CA 1
ATOM 2023 C C . ASP A 1 260 ? -0.033 -4.377 -26.270 1.00 85.44 260 ASP A C 1
ATOM 2025 O O . ASP A 1 260 ? 0.824 -3.611 -25.834 1.00 85.44 260 ASP A O 1
ATOM 2029 N N . GLN A 1 261 ? -0.701 -5.212 -25.465 1.00 92.88 261 GLN A N 1
ATOM 2030 C CA . GLN A 1 261 ? -0.475 -5.297 -24.021 1.00 92.88 261 GLN A CA 1
ATOM 2031 C C . GLN A 1 261 ? -0.691 -6.731 -23.530 1.00 92.88 261 GLN A C 1
ATOM 2033 O O . GLN A 1 261 ? -1.826 -7.191 -23.358 1.00 92.88 261 GLN A O 1
ATOM 2038 N N . PHE A 1 262 ? 0.421 -7.431 -23.315 1.00 96.00 262 PHE A N 1
ATOM 2039 C CA . PHE A 1 262 ? 0.456 -8.835 -22.930 1.00 96.00 262 PHE A CA 1
ATOM 2040 C C . PHE A 1 262 ? 1.679 -9.159 -22.061 1.00 96.00 262 PHE A C 1
ATOM 2042 O O . PHE A 1 262 ? 2.719 -8.510 -22.156 1.00 96.00 262 PHE A O 1
ATOM 2049 N N . PHE A 1 263 ? 1.533 -10.156 -21.190 1.00 97.50 263 PHE A N 1
ATOM 2050 C CA . PHE A 1 263 ? 2.528 -10.555 -20.186 1.00 97.50 263 PHE A CA 1
ATOM 2051 C C . PHE A 1 263 ? 2.912 -12.034 -20.280 1.00 97.50 263 PHE A C 1
ATOM 2053 O O . PHE A 1 263 ? 3.856 -12.459 -19.624 1.00 97.50 263 PHE A O 1
ATOM 2060 N N . VAL A 1 264 ? 2.208 -12.814 -21.103 1.00 97.88 264 VAL A N 1
ATOM 2061 C CA . VAL A 1 264 ? 2.590 -14.174 -21.503 1.00 97.88 264 VAL A CA 1
ATOM 2062 C C . VAL A 1 264 ? 2.847 -14.164 -23.012 1.00 97.88 264 VAL A C 1
ATOM 2064 O O . VAL A 1 264 ? 1.970 -13.704 -23.753 1.00 97.88 264 VAL A O 1
ATOM 2067 N N . PRO A 1 265 ? 4.003 -14.651 -23.500 1.00 97.44 265 PRO A N 1
ATOM 2068 C CA . PRO A 1 265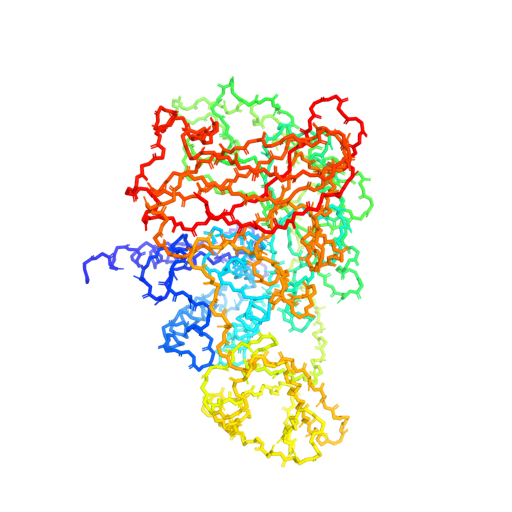 ? 4.307 -14.658 -24.926 1.00 97.44 265 PRO A CA 1
ATOM 2069 C C . PRO A 1 265 ? 3.335 -15.567 -25.687 1.00 97.44 265 PRO A C 1
ATOM 2071 O O . PRO A 1 265 ? 2.856 -16.574 -25.166 1.00 97.44 265 PRO A O 1
ATOM 2074 N N . HIS A 1 266 ? 3.038 -15.216 -26.938 1.00 95.06 266 HIS A N 1
ATOM 2075 C CA . HIS A 1 266 ? 2.042 -15.911 -27.753 1.00 95.06 266 HIS A CA 1
ATOM 2076 C C . HIS A 1 266 ? 2.679 -16.722 -28.898 1.00 95.06 266 HIS A C 1
ATOM 2078 O O . HIS A 1 266 ? 3.705 -16.313 -29.452 1.00 95.06 266 HIS A O 1
ATOM 2084 N N . PRO A 1 267 ? 2.068 -17.853 -29.307 1.00 96.19 267 PRO A N 1
ATOM 2085 C CA . PRO A 1 267 ? 2.438 -18.543 -30.540 1.00 96.19 267 PRO A CA 1
ATOM 2086 C C . PRO A 1 267 ? 2.050 -17.720 -31.774 1.00 96.19 267 PRO A C 1
ATOM 2088 O O . PRO A 1 267 ? 1.254 -16.777 -31.690 1.00 96.19 267 PRO A O 1
ATOM 2091 N N . ALA A 1 268 ? 2.569 -18.109 -32.940 1.00 95.06 268 ALA A N 1
ATOM 2092 C CA . ALA A 1 268 ? 2.113 -17.547 -34.207 1.00 95.06 268 ALA A CA 1
ATOM 2093 C C . ALA A 1 268 ? 0.605 -17.800 -34.392 1.00 95.06 268 ALA A C 1
ATOM 2095 O O . ALA A 1 268 ? 0.139 -18.932 -34.249 1.00 95.06 268 ALA A O 1
ATOM 2096 N N . THR A 1 269 ? -0.163 -16.750 -34.694 1.00 90.50 269 THR A N 1
ATOM 2097 C CA . THR A 1 269 ? -1.626 -16.824 -34.845 1.00 90.50 269 THR A CA 1
ATOM 2098 C C . THR A 1 269 ? -2.087 -15.933 -35.997 1.00 90.50 269 THR A C 1
ATOM 2100 O O . THR A 1 269 ? -2.090 -14.710 -35.883 1.00 90.50 269 THR A O 1
ATOM 2103 N N . GLY A 1 270 ? -2.512 -16.536 -37.112 1.00 90.38 270 GLY A N 1
ATOM 2104 C CA . GLY A 1 270 ? -2.821 -15.781 -38.331 1.00 90.38 270 GLY A CA 1
ATOM 2105 C C . GLY A 1 270 ? -1.577 -15.049 -38.841 1.00 90.38 270 GLY A C 1
ATOM 2106 O O . GLY A 1 270 ? -0.536 -15.677 -39.014 1.00 90.38 270 GLY A O 1
ATOM 2107 N N . ASP A 1 271 ? -1.683 -13.732 -39.024 1.00 91.06 271 ASP A N 1
ATOM 2108 C CA . ASP A 1 271 ? -0.568 -12.873 -39.451 1.00 91.06 271 ASP A CA 1
ATOM 2109 C C . ASP A 1 271 ? 0.329 -12.406 -38.286 1.00 91.06 271 ASP A C 1
ATOM 2111 O O . ASP A 1 271 ? 1.356 -11.766 -38.514 1.00 91.06 271 ASP A O 1
ATOM 2115 N N . LEU A 1 272 ? -0.039 -12.705 -37.033 1.00 90.81 272 LEU A N 1
ATOM 2116 C CA . LEU A 1 272 ? 0.774 -12.377 -35.863 1.00 90.81 272 LEU A CA 1
ATOM 2117 C C . LEU A 1 272 ? 1.912 -13.407 -35.736 1.00 90.81 272 LEU A C 1
ATOM 2119 O O . LEU A 1 272 ? 1.614 -14.590 -35.530 1.00 90.81 272 LEU A O 1
ATOM 2123 N N . PRO A 1 273 ? 3.196 -13.007 -35.848 1.00 95.06 273 PRO A N 1
ATOM 2124 C CA . PRO A 1 273 ? 4.316 -13.932 -35.693 1.00 95.06 273 PRO A CA 1
ATOM 2125 C C . PRO A 1 273 ? 4.406 -14.481 -34.264 1.00 95.06 273 PRO A C 1
ATOM 2127 O O . PRO A 1 273 ? 3.840 -13.923 -33.327 1.00 95.06 273 PRO A O 1
ATOM 2130 N N . GLU A 1 274 ? 5.141 -15.580 -34.091 1.00 97.31 274 GLU A N 1
ATOM 2131 C CA . GLU A 1 274 ? 5.480 -16.090 -32.758 1.00 97.31 274 GLU A CA 1
ATOM 2132 C C . GLU A 1 274 ? 6.282 -15.034 -31.979 1.00 97.31 274 GLU A C 1
ATOM 2134 O O . GLU A 1 274 ? 7.159 -14.368 -32.541 1.00 97.31 274 GLU A O 1
ATOM 2139 N N . HIS A 1 275 ? 5.959 -14.853 -30.698 1.00 97.94 275 HIS A N 1
ATOM 2140 C CA . HIS A 1 275 ? 6.685 -13.921 -29.842 1.00 97.94 275 HIS A CA 1
ATOM 2141 C C . HIS A 1 275 ? 8.076 -14.471 -29.497 1.00 97.94 275 HIS A C 1
ATOM 2143 O O . HIS A 1 275 ? 8.206 -15.635 -29.120 1.00 97.94 275 HIS A O 1
ATOM 2149 N N . GLU A 1 276 ? 9.109 -13.630 -29.558 1.00 97.81 276 GLU A N 1
ATOM 2150 C CA . GLU A 1 276 ? 10.517 -14.040 -29.417 1.00 97.81 276 GLU A CA 1
ATOM 2151 C C . GLU A 1 276 ? 10.861 -14.695 -28.067 1.00 97.81 276 GLU A C 1
ATOM 2153 O O . GLU A 1 276 ? 11.746 -15.542 -27.998 1.00 97.81 276 GLU A O 1
ATOM 2158 N N . MET A 1 277 ? 10.115 -14.370 -27.007 1.00 98.31 277 MET A N 1
ATOM 2159 C CA . MET A 1 277 ? 10.284 -14.961 -25.668 1.00 98.31 277 MET A CA 1
ATOM 2160 C C . MET A 1 277 ? 9.483 -16.257 -25.444 1.00 98.31 277 MET A C 1
ATOM 2162 O O . MET A 1 277 ? 9.483 -16.796 -24.339 1.00 98.31 277 MET A O 1
ATOM 2166 N N . LEU A 1 278 ? 8.761 -16.779 -26.448 1.00 98.50 278 LEU A N 1
ATOM 2167 C CA . LEU A 1 278 ? 7.944 -17.985 -26.252 1.00 98.50 278 LEU A CA 1
ATOM 2168 C C . LEU A 1 278 ? 8.791 -19.225 -25.941 1.00 98.50 278 LEU A C 1
ATOM 2170 O O . LEU A 1 278 ? 8.351 -20.084 -25.180 1.00 98.50 278 LEU A O 1
ATOM 2174 N N . ALA A 1 279 ? 9.993 -19.324 -26.510 1.00 98.50 279 ALA A N 1
ATOM 2175 C CA . ALA A 1 279 ? 10.905 -20.431 -26.229 1.00 98.50 279 ALA A CA 1
ATOM 2176 C C . ALA A 1 279 ? 11.315 -20.472 -24.746 1.00 98.50 279 ALA A C 1
ATOM 2178 O O . ALA A 1 279 ? 11.281 -21.535 -24.133 1.00 98.50 279 ALA A O 1
ATOM 2179 N N . ASP A 1 280 ? 11.621 -19.315 -24.160 1.00 98.75 280 ASP A N 1
ATOM 2180 C CA . ASP A 1 280 ? 11.959 -19.178 -22.742 1.00 98.75 280 ASP A CA 1
ATOM 2181 C C . ASP A 1 280 ? 10.764 -19.492 -21.833 1.00 98.75 280 ASP A C 1
ATOM 2183 O O . ASP A 1 280 ? 10.881 -20.266 -20.887 1.00 98.75 280 ASP A O 1
ATOM 2187 N N . PHE A 1 281 ? 9.570 -18.998 -22.172 1.00 98.62 281 PHE A N 1
ATOM 2188 C CA . PHE A 1 281 ? 8.368 -19.331 -21.406 1.00 98.62 281 PHE A CA 1
ATOM 2189 C C . PHE A 1 281 ? 8.020 -20.827 -21.467 1.00 98.62 281 PHE A C 1
ATOM 2191 O O . PHE A 1 281 ? 7.560 -21.389 -20.475 1.00 98.62 281 PHE A O 1
ATOM 2198 N N . ARG A 1 282 ? 8.263 -21.496 -22.606 1.00 98.56 282 ARG A N 1
ATOM 2199 C CA . ARG A 1 282 ? 8.141 -22.961 -22.709 1.00 98.56 282 ARG A CA 1
ATOM 2200 C C . ARG A 1 282 ? 9.155 -23.669 -21.810 1.00 98.56 282 ARG A C 1
ATOM 2202 O O . ARG A 1 282 ? 8.772 -24.604 -21.126 1.00 98.56 282 ARG A O 1
ATOM 2209 N N . ALA A 1 283 ? 10.399 -23.194 -21.746 1.00 98.62 283 ALA A N 1
ATOM 2210 C CA . ALA A 1 283 ? 11.398 -23.750 -20.834 1.00 98.62 283 ALA A CA 1
ATOM 2211 C C . ALA A 1 283 ? 11.009 -23.566 -19.354 1.00 98.62 283 ALA A C 1
ATOM 2213 O O . ALA A 1 283 ? 11.163 -24.494 -18.566 1.00 98.62 283 ALA A O 1
ATOM 2214 N N . PHE A 1 284 ? 10.442 -22.412 -18.988 1.00 98.25 284 PHE A N 1
ATOM 2215 C CA . PHE A 1 284 ? 9.837 -22.193 -17.670 1.00 98.25 284 PHE A CA 1
ATOM 2216 C C . PHE A 1 284 ? 8.677 -23.167 -17.394 1.00 98.25 284 PHE A C 1
ATOM 2218 O O . PHE A 1 284 ? 8.620 -23.742 -16.311 1.00 98.25 284 PHE A O 1
ATOM 2225 N N . TYR A 1 285 ? 7.787 -23.379 -18.370 1.00 97.75 285 TYR A N 1
ATOM 2226 C CA . TYR A 1 285 ? 6.664 -24.324 -18.283 1.00 97.75 285 TYR A CA 1
ATOM 2227 C C . TYR A 1 285 ? 7.113 -25.789 -18.145 1.00 97.75 285 TYR A C 1
ATOM 2229 O O . TYR A 1 285 ? 6.507 -26.550 -17.396 1.00 97.75 285 TYR A O 1
ATOM 2237 N N . ASP A 1 286 ? 8.173 -26.184 -18.848 1.00 97.62 286 ASP A N 1
ATOM 2238 C CA . ASP A 1 286 ? 8.689 -27.556 -18.842 1.00 97.62 286 ASP A CA 1
ATOM 2239 C C . ASP A 1 286 ? 9.538 -27.873 -17.590 1.00 97.62 286 ASP A C 1
ATOM 2241 O O . ASP A 1 286 ? 9.868 -29.039 -17.344 1.00 97.62 286 ASP A O 1
ATOM 2245 N N . ASP A 1 287 ? 9.908 -26.869 -16.781 1.00 98.06 287 ASP A N 1
ATOM 2246 C CA . ASP A 1 287 ? 10.659 -27.095 -15.545 1.00 98.06 287 ASP A CA 1
ATOM 2247 C C . ASP A 1 287 ? 9.787 -27.822 -14.500 1.00 98.06 287 ASP A C 1
ATOM 2249 O O . ASP A 1 287 ? 8.679 -27.369 -14.196 1.00 98.06 287 ASP A O 1
ATOM 2253 N N . PRO A 1 288 ? 10.280 -28.915 -13.882 1.00 95.81 288 PRO A N 1
ATOM 2254 C CA . PRO A 1 288 ? 9.495 -29.746 -12.965 1.00 95.81 288 PRO A CA 1
ATOM 2255 C C . PRO A 1 288 ? 9.118 -29.057 -11.646 1.00 95.81 288 PRO A C 1
ATOM 2257 O O . PRO A 1 288 ? 8.338 -29.613 -10.871 1.00 95.81 288 PRO A O 1
ATOM 2260 N N . TYR A 1 289 ? 9.705 -27.897 -11.337 1.00 96.19 289 TYR A N 1
ATOM 2261 C CA . TYR A 1 289 ? 9.321 -27.083 -10.188 1.00 96.19 289 TYR A CA 1
ATOM 2262 C C . TYR A 1 289 ? 8.152 -26.140 -10.506 1.00 96.19 289 TYR A C 1
ATOM 2264 O O . TYR A 1 289 ? 7.528 -25.611 -9.585 1.00 96.19 289 TYR A O 1
ATOM 2272 N N . SER A 1 290 ? 7.849 -25.920 -11.788 1.00 95.06 290 SER A N 1
ATOM 2273 C CA . SER A 1 290 ? 6.680 -25.157 -12.209 1.00 95.06 290 SER A CA 1
ATOM 2274 C C . SER A 1 290 ? 5.429 -26.041 -12.129 1.00 95.06 290 SER A C 1
ATOM 2276 O O . SER A 1 290 ? 5.466 -27.243 -12.389 1.00 95.06 290 SER A O 1
ATOM 2278 N N . VAL A 1 291 ? 4.310 -25.460 -11.695 1.00 93.81 291 VAL A N 1
ATOM 2279 C CA . VAL A 1 291 ? 3.043 -26.181 -11.526 1.00 93.81 291 VAL A CA 1
ATOM 2280 C C . VAL A 1 291 ? 1.973 -25.442 -12.308 1.00 93.81 291 VAL A C 1
ATOM 2282 O O . VAL A 1 291 ? 1.585 -24.329 -11.948 1.00 93.81 291 VAL A O 1
ATOM 2285 N N . PHE A 1 292 ? 1.469 -26.080 -13.357 1.00 93.69 292 PHE A N 1
ATOM 2286 C CA . PHE A 1 292 ? 0.316 -25.627 -14.113 1.00 93.69 292 PHE A CA 1
ATOM 2287 C C . PHE A 1 292 ? -0.890 -26.499 -13.755 1.00 93.69 292 PHE A C 1
ATOM 2289 O O . PHE A 1 292 ? -0.875 -27.334 -12.846 1.00 93.69 292 PHE A O 1
ATOM 2296 N N . ALA A 1 293 ? -2.016 -26.252 -14.416 1.00 90.19 293 ALA A N 1
ATOM 2297 C CA . ALA A 1 293 ? -3.261 -26.897 -14.036 1.00 90.19 293 ALA A CA 1
ATOM 2298 C C . ALA A 1 293 ? -3.260 -28.425 -14.246 1.00 90.19 293 ALA A C 1
ATOM 2300 O O . ALA A 1 293 ? -4.009 -29.124 -13.569 1.00 90.19 293 ALA A O 1
ATOM 2301 N N . GLY A 1 294 ? -2.415 -28.942 -15.147 1.00 88.00 294 GLY A N 1
ATOM 2302 C CA . GLY A 1 294 ? -2.272 -30.381 -15.391 1.00 88.00 294 GLY A CA 1
ATOM 2303 C C . GLY A 1 294 ? -1.607 -31.130 -14.233 1.00 88.00 294 GLY A C 1
ATOM 2304 O O . GLY A 1 294 ? -1.897 -32.304 -14.010 1.00 88.00 294 GLY A O 1
ATOM 2305 N N . GLU A 1 295 ? -0.765 -30.440 -13.464 1.00 90.00 295 GLU A N 1
ATOM 2306 C CA . GLU A 1 295 ? 0.008 -30.984 -12.346 1.00 90.00 295 GLU A CA 1
ATOM 2307 C C . GLU A 1 295 ? -0.750 -30.872 -11.010 1.00 90.00 295 GLU A C 1
ATOM 2309 O O . GLU A 1 295 ? -0.400 -31.524 -10.019 1.00 90.00 295 GLU A O 1
ATOM 2314 N N . LEU A 1 296 ? -1.824 -30.073 -10.962 1.00 89.62 296 LEU A N 1
ATOM 2315 C CA . LEU A 1 296 ? -2.648 -29.918 -9.769 1.00 89.62 296 LEU A CA 1
ATOM 2316 C C . LEU A 1 296 ? -3.421 -31.202 -9.461 1.00 89.62 296 LEU A C 1
ATOM 2318 O O . LEU A 1 296 ? -4.239 -31.693 -10.235 1.00 89.62 296 LEU A O 1
ATOM 2322 N N . SER A 1 297 ? -3.234 -31.709 -8.245 1.00 86.62 297 SER A N 1
ATOM 2323 C CA . SER A 1 297 ? -3.991 -32.845 -7.737 1.00 86.62 297 SER A CA 1
ATOM 2324 C C . SER A 1 297 ? -4.410 -32.616 -6.292 1.00 86.62 297 SER A C 1
ATOM 2326 O O . SER A 1 297 ? -3.678 -32.043 -5.483 1.00 86.62 297 SER A O 1
ATOM 2328 N N . ARG A 1 298 ? -5.622 -33.076 -5.959 1.00 86.25 298 ARG A N 1
ATOM 2329 C CA . ARG A 1 298 ? -6.132 -33.099 -4.579 1.00 86.25 298 ARG A CA 1
ATOM 2330 C C . ARG A 1 298 ? -6.066 -31.738 -3.868 1.00 86.25 298 ARG A C 1
ATOM 2332 O O . ARG A 1 298 ? -5.716 -31.650 -2.694 1.00 86.25 298 ARG A O 1
ATOM 2339 N N . VAL A 1 299 ? -6.369 -30.659 -4.594 1.00 88.44 299 VAL A N 1
ATOM 2340 C CA . VAL A 1 299 ? -6.368 -29.288 -4.052 1.00 88.44 299 VAL A CA 1
ATOM 2341 C C . VAL A 1 299 ? -7.554 -29.087 -3.099 1.00 88.44 299 VAL A C 1
ATOM 2343 O O . VAL A 1 299 ? -7.377 -28.606 -1.983 1.00 88.44 299 VAL A O 1
ATOM 2346 N N . TYR A 1 300 ? -8.752 -29.517 -3.513 1.00 88.88 300 TYR A N 1
ATOM 2347 C CA . TYR A 1 300 ? -10.024 -29.208 -2.840 1.00 88.88 300 TYR A CA 1
ATOM 2348 C C . TYR A 1 300 ? -10.630 -30.350 -2.008 1.00 88.88 300 TYR A C 1
ATOM 2350 O O . TYR A 1 300 ? -11.675 -30.168 -1.387 1.00 88.88 300 TYR A O 1
ATOM 2358 N N . ASP A 1 301 ? -10.022 -31.539 -1.994 1.00 86.62 301 ASP A N 1
ATOM 2359 C CA . ASP A 1 301 ? -10.534 -32.724 -1.284 1.00 86.62 301 ASP A CA 1
ATOM 2360 C C . ASP A 1 301 ? -9.735 -33.066 -0.010 1.00 86.62 301 ASP A C 1
ATOM 2362 O O . ASP A 1 301 ? -9.995 -34.083 0.647 1.00 86.62 301 ASP A O 1
ATOM 2366 N N . ARG A 1 302 ? -8.777 -32.210 0.375 1.00 89.88 302 ARG A N 1
ATOM 2367 C CA . ARG A 1 302 ? -8.024 -32.351 1.626 1.00 89.88 302 ARG A CA 1
ATOM 2368 C C . ARG A 1 302 ? -8.940 -32.124 2.822 1.00 89.88 302 ARG A C 1
ATOM 2370 O O . ARG A 1 302 ? -9.661 -31.135 2.907 1.00 89.88 302 ARG A O 1
ATOM 2377 N N . ARG A 1 303 ? -8.878 -33.040 3.790 1.00 92.56 303 ARG A N 1
ATOM 2378 C CA . ARG A 1 303 ? -9.594 -32.903 5.061 1.00 92.56 303 ARG A CA 1
ATOM 2379 C C . ARG A 1 303 ? -8.755 -32.077 6.024 1.00 92.56 303 ARG A C 1
ATOM 2381 O O . ARG A 1 303 ? -7.695 -32.525 6.450 1.00 92.56 303 ARG A O 1
ATOM 2388 N N . THR A 1 304 ? -9.252 -30.904 6.387 1.00 93.31 304 THR A N 1
ATOM 2389 C CA . THR A 1 304 ? -8.620 -30.003 7.354 1.00 93.31 304 THR A CA 1
ATOM 2390 C C . THR A 1 304 ? -9.611 -29.626 8.454 1.00 93.31 304 THR A C 1
ATOM 2392 O O . THR A 1 304 ? -10.820 -29.837 8.337 1.00 93.31 304 THR A O 1
ATOM 2395 N N . ARG A 1 305 ? -9.093 -29.089 9.560 1.00 93.94 305 ARG A N 1
ATOM 2396 C CA . ARG A 1 305 ? -9.892 -28.490 10.630 1.00 93.94 305 ARG A CA 1
ATOM 2397 C C . ARG A 1 305 ? -9.399 -27.064 10.827 1.00 93.94 305 ARG A C 1
ATOM 2399 O O . ARG A 1 305 ? -8.230 -26.873 11.142 1.00 93.94 305 ARG A O 1
ATOM 2406 N N . ALA A 1 306 ? -10.290 -26.092 10.658 1.00 91.69 306 ALA A N 1
ATOM 2407 C CA . ALA A 1 306 ? -9.980 -24.704 10.969 1.00 91.69 306 ALA A CA 1
ATOM 2408 C C . ALA A 1 306 ? -9.715 -24.543 12.474 1.00 91.69 306 ALA A C 1
ATOM 2410 O O . ALA A 1 306 ? -10.410 -25.138 13.307 1.00 91.69 306 ALA A O 1
ATOM 2411 N N . VAL A 1 307 ? -8.709 -23.740 12.817 1.00 91.25 307 VAL A N 1
ATOM 2412 C CA . VAL A 1 307 ? -8.428 -23.363 14.206 1.00 91.25 307 VAL A CA 1
ATOM 2413 C C . VAL A 1 307 ? -9.560 -22.471 14.716 1.00 91.25 307 VAL A C 1
ATOM 2415 O O . VAL A 1 307 ? -10.104 -21.649 13.978 1.00 91.25 307 VAL A O 1
ATOM 2418 N N . SER A 1 308 ? -9.939 -22.640 15.986 1.00 88.81 308 SER A N 1
ATOM 2419 C CA . SER A 1 308 ? -10.931 -21.761 16.604 1.00 88.81 308 SER A CA 1
ATOM 2420 C C . SER A 1 308 ? -10.352 -20.362 16.763 1.00 88.81 308 SER A C 1
ATOM 2422 O O . SER A 1 308 ? -9.349 -20.175 17.451 1.00 88.81 308 SER A O 1
ATOM 2424 N N . GLN A 1 309 ? -11.045 -19.387 16.191 1.00 89.12 309 GLN A N 1
ATOM 2425 C CA . GLN A 1 309 ? -10.723 -17.976 16.340 1.00 89.12 309 GLN A CA 1
ATOM 2426 C C . GLN A 1 309 ? -10.854 -17.547 17.808 1.00 89.12 309 GLN A C 1
ATOM 2428 O O . GLN A 1 309 ? -11.819 -17.916 18.491 1.00 89.12 309 GLN A O 1
ATOM 2433 N N . GLN A 1 310 ? -9.871 -16.796 18.306 1.00 91.00 310 GLN A N 1
ATOM 2434 C CA . GLN A 1 310 ? -9.913 -16.238 19.656 1.00 91.00 310 GLN A CA 1
ATOM 2435 C C . GLN A 1 310 ? -10.747 -14.945 19.682 1.00 91.00 310 GLN A C 1
ATOM 2437 O O . GLN A 1 310 ? -10.966 -14.324 18.638 1.00 91.00 310 GLN A O 1
ATOM 2442 N N . PRO A 1 311 ? -11.260 -14.540 20.861 1.00 94.06 311 PRO A N 1
ATOM 2443 C CA . PRO A 1 311 ? -11.864 -13.233 21.048 1.00 94.06 311 PRO A CA 1
ATOM 2444 C C . PRO A 1 311 ? -10.902 -12.140 20.597 1.00 94.06 311 PRO A C 1
ATOM 2446 O O . PRO A 1 311 ? -9.759 -12.100 21.044 1.00 94.06 311 PRO A O 1
ATOM 2449 N N . LEU A 1 312 ? -11.406 -11.249 19.757 1.00 94.56 312 LEU A N 1
ATOM 2450 C CA . LEU A 1 312 ? -10.659 -10.141 19.182 1.00 94.56 312 LEU A CA 1
ATOM 2451 C C . LEU A 1 312 ? -11.454 -8.859 19.398 1.00 94.56 312 LEU A C 1
ATOM 2453 O O . LEU A 1 312 ? -12.687 -8.878 19.379 1.00 94.56 312 LEU A O 1
ATOM 2457 N N . ALA A 1 313 ? -10.758 -7.742 19.581 1.00 96.94 313 ALA A N 1
ATOM 2458 C CA . ALA A 1 313 ? -11.379 -6.433 19.547 1.00 96.94 313 ALA A CA 1
ATOM 2459 C C . ALA A 1 313 ? -10.459 -5.414 18.878 1.00 96.94 313 ALA A C 1
ATOM 2461 O O . ALA A 1 313 ? -9.241 -5.562 18.913 1.00 96.94 313 ALA A O 1
ATOM 2462 N N . HIS A 1 314 ? -11.050 -4.384 18.280 1.00 98.00 314 HIS A N 1
ATOM 2463 C CA . HIS A 1 314 ? -10.326 -3.248 17.712 1.00 98.00 314 HIS A CA 1
ATOM 2464 C C . HIS A 1 314 ? -11.186 -1.978 17.755 1.00 98.00 314 HIS A C 1
ATOM 2466 O O . HIS A 1 314 ? -12.416 -2.041 17.886 1.00 98.00 314 HIS A O 1
ATOM 2472 N N . ILE A 1 315 ? -10.518 -0.824 17.742 1.00 98.56 315 ILE A N 1
ATOM 2473 C CA . ILE A 1 315 ? -11.161 0.491 17.717 1.00 98.56 315 ILE A CA 1
ATOM 2474 C C . ILE A 1 315 ? -11.344 0.880 16.249 1.00 98.56 315 ILE A C 1
ATOM 2476 O O . ILE A 1 315 ? -10.376 1.196 15.567 1.00 98.56 315 ILE A O 1
ATOM 2480 N N . VAL A 1 316 ? -12.599 0.885 15.808 1.00 98.38 316 VAL A N 1
ATOM 2481 C CA . VAL A 1 316 ? -13.015 1.193 14.432 1.00 98.38 316 VAL A CA 1
ATOM 2482 C C . VAL A 1 316 ? -12.963 2.696 14.165 1.00 98.38 316 VAL A C 1
ATOM 2484 O O . VAL A 1 316 ? -12.620 3.129 13.073 1.00 98.38 316 VAL A O 1
ATOM 2487 N N . SER A 1 317 ? -13.349 3.505 15.154 1.00 97.81 317 SER A N 1
ATOM 2488 C CA . SER A 1 317 ? -13.234 4.962 15.087 1.00 97.81 317 SER A CA 1
ATOM 2489 C C . SER A 1 317 ? -13.125 5.551 16.498 1.00 97.81 317 SER A C 1
ATOM 2491 O O . SER A 1 317 ? -13.812 5.054 17.398 1.00 97.81 317 SER A O 1
ATOM 2493 N N . PRO A 1 318 ? -12.339 6.617 16.713 1.00 97.56 318 PRO A N 1
ATOM 2494 C CA . PRO A 1 318 ? -11.306 7.114 15.802 1.00 97.56 318 PRO A CA 1
ATOM 2495 C C . PRO A 1 318 ? -10.164 6.094 15.626 1.00 97.56 318 PRO A C 1
ATOM 2497 O O . PRO A 1 318 ? -9.788 5.420 16.593 1.00 97.56 318 PRO A O 1
ATOM 2500 N N . THR A 1 319 ? -9.631 5.955 14.411 1.00 95.69 319 THR A N 1
ATOM 2501 C CA . THR A 1 319 ? -8.478 5.084 14.139 1.00 95.69 319 THR A CA 1
ATOM 2502 C C . THR A 1 319 ? -7.219 5.625 14.823 1.00 95.69 319 THR A C 1
ATOM 2504 O O . THR A 1 319 ? -7.187 6.755 15.321 1.00 95.69 319 THR A O 1
ATOM 2507 N N . ASP A 1 320 ? -6.168 4.808 14.919 1.00 93.50 320 ASP A N 1
ATOM 2508 C CA . ASP A 1 320 ? -4.907 5.276 15.497 1.00 93.50 320 ASP A CA 1
ATOM 2509 C C . ASP A 1 320 ? -4.348 6.448 14.680 1.00 93.50 320 ASP A C 1
ATOM 2511 O O . ASP A 1 320 ? -4.358 6.426 13.451 1.00 93.50 320 ASP A O 1
ATOM 2515 N N . ARG A 1 321 ? -3.902 7.497 15.364 1.00 88.69 321 ARG A N 1
ATOM 2516 C CA . ARG A 1 321 ? -3.469 8.785 14.799 1.00 88.69 321 ARG A CA 1
ATOM 2517 C C . ARG A 1 321 ? -4.531 9.552 14.008 1.00 88.69 321 ARG A C 1
ATOM 2519 O O . ARG A 1 321 ? -4.191 10.544 13.368 1.00 88.69 321 ARG A O 1
ATOM 2526 N N . GLU A 1 322 ? -5.808 9.174 14.079 1.00 91.56 322 GLU A N 1
ATOM 2527 C CA . GLU A 1 322 ? -6.872 9.974 13.468 1.00 91.56 322 GLU A CA 1
ATOM 2528 C C . GLU A 1 322 ? -6.924 11.373 14.099 1.00 91.56 322 GLU A C 1
ATOM 2530 O O . GLU A 1 322 ? -6.798 11.543 15.319 1.00 91.56 322 GLU A O 1
ATOM 2535 N N . ARG A 1 323 ? -7.120 12.386 13.252 1.00 90.50 323 ARG A N 1
ATOM 2536 C CA . ARG A 1 323 ? -7.300 13.773 13.670 1.00 90.50 323 ARG A CA 1
ATOM 2537 C C . ARG A 1 323 ? -8.780 14.088 13.830 1.00 90.50 323 ARG A C 1
ATOM 2539 O O . ARG A 1 323 ? -9.532 14.075 12.862 1.00 90.50 323 ARG A O 1
ATOM 2546 N N . VAL A 1 324 ? -9.180 14.464 15.040 1.00 94.19 324 VAL A N 1
ATOM 2547 C CA . VAL A 1 324 ? -10.553 14.869 15.354 1.00 94.19 324 VAL A CA 1
ATOM 2548 C C . VAL A 1 324 ? -10.606 16.380 15.531 1.00 94.19 324 VAL A C 1
ATOM 2550 O O . VAL A 1 324 ? -10.015 16.925 16.458 1.00 94.19 324 VAL A O 1
ATOM 2553 N N . THR A 1 325 ? -11.338 17.068 14.658 1.00 94.19 325 THR A N 1
ATOM 2554 C CA . THR A 1 325 ? -11.457 18.540 14.657 1.00 94.19 325 THR A CA 1
ATOM 2555 C C . THR A 1 325 ? -12.779 19.045 15.234 1.00 94.19 325 THR A C 1
ATOM 2557 O O . THR A 1 325 ? -13.009 20.250 15.307 1.00 94.19 325 THR A O 1
ATOM 2560 N N . THR A 1 326 ? -13.657 18.141 15.663 1.00 96.00 326 THR A N 1
ATOM 2561 C CA . THR A 1 326 ? -14.975 18.465 16.208 1.00 96.00 326 THR A CA 1
ATOM 2562 C C . THR A 1 326 ? -15.008 18.304 17.731 1.00 96.00 326 THR A C 1
ATOM 2564 O O . THR A 1 326 ? -14.370 17.400 18.270 1.00 96.00 326 THR A O 1
ATOM 2567 N N . PRO A 1 327 ? -15.812 19.101 18.466 1.00 97.19 327 PRO A N 1
ATOM 2568 C CA . PRO A 1 327 ? -15.908 18.999 19.931 1.00 97.19 327 PRO A CA 1
ATOM 2569 C C . PRO A 1 327 ? -16.443 17.657 20.448 1.00 97.19 327 PRO A C 1
ATOM 2571 O O . PRO A 1 327 ? -16.398 17.393 21.651 1.00 97.19 327 PRO A O 1
ATOM 2574 N N . THR A 1 328 ? -16.977 16.823 19.557 1.00 97.31 328 THR A N 1
ATOM 2575 C CA . THR A 1 328 ? -17.422 15.465 19.857 1.00 97.31 328 THR A CA 1
ATOM 2576 C C . THR A 1 328 ? -17.051 14.529 18.718 1.00 97.31 328 THR A C 1
ATOM 2578 O O . THR A 1 328 ? -17.048 14.953 17.562 1.00 97.31 328 THR A O 1
ATOM 2581 N N . THR A 1 329 ? -16.803 13.261 19.034 1.00 97.44 329 THR A N 1
ATOM 2582 C CA . THR A 1 329 ? -16.672 12.184 18.042 1.00 97.44 329 THR A CA 1
ATOM 2583 C C . THR A 1 329 ? -17.362 10.911 18.526 1.00 97.44 329 THR A C 1
ATOM 2585 O O . THR A 1 329 ? -17.633 10.746 19.721 1.00 97.44 329 THR A O 1
ATOM 2588 N N . THR A 1 330 ? -17.678 10.006 17.601 1.00 98.00 330 THR A N 1
ATOM 2589 C CA . THR A 1 330 ? -18.251 8.697 17.927 1.00 98.00 330 THR A CA 1
ATOM 2590 C C . THR A 1 330 ? -17.140 7.664 18.042 1.00 98.00 330 THR A C 1
ATOM 2592 O O . THR A 1 330 ? -16.455 7.368 17.064 1.00 98.00 330 THR A O 1
ATOM 2595 N N . ILE A 1 331 ? -17.015 7.065 19.224 1.00 98.56 331 ILE A N 1
ATOM 2596 C CA . ILE A 1 331 ? -16.181 5.887 19.423 1.00 98.56 331 ILE A CA 1
ATOM 2597 C C . ILE A 1 331 ? -16.954 4.665 18.933 1.00 98.56 331 ILE A C 1
ATOM 2599 O O . ILE A 1 331 ? -18.094 4.450 19.354 1.00 98.56 331 ILE A O 1
ATOM 2603 N N . ARG A 1 332 ? -16.331 3.859 18.072 1.00 98.69 332 ARG A N 1
ATOM 2604 C CA . ARG A 1 332 ? -16.832 2.557 17.621 1.00 98.69 332 ARG A CA 1
ATOM 2605 C C . ARG A 1 332 ? -15.795 1.494 17.938 1.00 98.69 332 ARG A C 1
ATOM 2607 O O . ARG A 1 332 ? -14.628 1.639 17.596 1.00 98.69 332 ARG A O 1
ATOM 2614 N N . VAL A 1 333 ? -16.229 0.421 18.585 1.00 98.69 333 VAL A N 1
ATOM 2615 C CA . VAL A 1 333 ? -15.377 -0.713 18.947 1.00 98.69 333 VAL A CA 1
ATOM 2616 C C . VAL A 1 333 ? -16.030 -1.984 18.449 1.00 98.69 333 VAL A C 1
ATOM 2618 O O . VAL A 1 333 ? -17.189 -2.268 18.769 1.00 98.69 333 VAL A O 1
ATOM 2621 N N . LYS A 1 334 ? -15.281 -2.771 17.685 1.00 97.94 334 LYS A N 1
ATOM 2622 C CA . LYS A 1 334 ? -15.698 -4.107 17.287 1.00 97.94 334 LYS A CA 1
ATOM 2623 C C . LYS A 1 334 ? -15.192 -5.111 18.311 1.00 97.94 334 LYS A C 1
ATOM 2625 O O . LYS A 1 334 ? -14.038 -5.057 18.714 1.00 97.94 334 LYS A O 1
ATOM 2630 N N . VAL A 1 335 ? -16.062 -6.031 18.718 1.00 97.00 335 VAL A N 1
ATOM 2631 C CA . VAL A 1 335 ? -15.683 -7.243 19.449 1.00 97.00 335 VAL A CA 1
ATOM 2632 C C . VAL A 1 335 ? -16.163 -8.427 18.618 1.00 97.00 335 VAL A C 1
ATOM 2634 O O . VAL A 1 335 ? -17.354 -8.537 18.324 1.00 97.00 335 VAL A O 1
ATOM 2637 N N . SER A 1 336 ? -15.231 -9.287 18.229 1.00 93.94 336 SER A N 1
ATOM 2638 C CA . SER A 1 336 ? -15.447 -10.434 17.347 1.00 93.94 336 SER A CA 1
ATOM 2639 C C . SER A 1 336 ? -15.155 -11.737 18.095 1.00 93.94 336 SER A C 1
ATOM 2641 O O . SER A 1 336 ? -14.420 -11.759 19.083 1.00 93.94 336 SER A O 1
ATOM 2643 N N . ASN A 1 337 ? -15.773 -12.836 17.650 1.00 92.06 337 ASN A N 1
ATOM 2644 C CA . ASN A 1 337 ? -15.607 -14.195 18.201 1.00 92.06 337 ASN A CA 1
ATOM 2645 C C . ASN A 1 337 ? -15.956 -14.365 19.695 1.00 92.06 337 ASN A C 1
ATOM 2647 O O . ASN A 1 337 ? -15.687 -15.407 20.293 1.00 92.06 337 ASN A O 1
ATOM 2651 N N . ALA A 1 338 ? -16.580 -13.362 20.312 1.00 92.19 338 ALA A N 1
ATOM 2652 C CA . ALA A 1 338 ? -17.053 -13.397 21.687 1.00 92.19 338 ALA A CA 1
ATOM 2653 C C . ALA A 1 338 ? -18.149 -12.354 21.917 1.00 92.19 338 ALA A C 1
ATOM 2655 O O . ALA A 1 338 ? -18.340 -11.435 21.124 1.00 92.19 338 ALA A O 1
ATOM 2656 N N . ARG A 1 339 ? -18.852 -12.477 23.046 1.00 92.00 339 ARG A N 1
ATOM 2657 C CA . ARG A 1 339 ? -19.745 -11.431 23.554 1.00 92.00 339 ARG A CA 1
ATOM 2658 C C . ARG A 1 339 ? -19.100 -10.769 24.761 1.00 92.00 339 ARG A C 1
ATOM 2660 O O . ARG A 1 339 ? -18.787 -11.450 25.737 1.00 92.00 339 ARG A O 1
ATOM 2667 N N . ALA A 1 340 ? -18.930 -9.453 24.704 1.00 95.31 340 ALA A N 1
ATOM 2668 C CA . ALA A 1 340 ? -18.482 -8.683 25.853 1.00 95.31 340 ALA A CA 1
ATOM 2669 C C . ALA A 1 340 ? -19.648 -8.435 26.819 1.00 95.31 340 ALA A C 1
ATOM 2671 O O . ALA A 1 340 ? -20.736 -8.046 26.400 1.00 95.31 340 ALA A O 1
ATOM 2672 N N . SER A 1 341 ? -19.422 -8.628 28.120 1.00 94.94 341 SER A N 1
ATOM 2673 C CA . SER A 1 341 ? -20.390 -8.238 29.157 1.00 94.94 341 SER A CA 1
ATOM 2674 C C . SER A 1 341 ? -20.346 -6.743 29.449 1.00 94.94 341 SER A C 1
ATOM 2676 O O . SER A 1 341 ? -21.335 -6.165 29.896 1.00 94.94 341 SER A O 1
ATOM 2678 N N . ARG A 1 342 ? -19.194 -6.109 29.210 1.00 96.62 342 ARG A N 1
ATOM 2679 C CA . ARG A 1 342 ? -18.986 -4.682 29.432 1.00 96.62 342 ARG A CA 1
ATOM 2680 C C . ARG A 1 342 ? -17.857 -4.177 28.539 1.00 96.62 342 ARG A C 1
ATOM 2682 O O . ARG A 1 342 ? -16.798 -4.799 28.485 1.00 96.62 342 ARG A O 1
ATOM 2689 N N . VAL A 1 343 ? -18.082 -3.040 27.887 1.00 98.38 343 VAL A N 1
ATOM 2690 C CA . VAL A 1 343 ? -17.072 -2.317 27.103 1.00 98.38 343 VAL A CA 1
ATOM 2691 C C . VAL A 1 343 ? -17.073 -0.859 27.548 1.00 98.38 343 VAL A C 1
ATOM 2693 O O . VAL A 1 343 ? -18.140 -0.275 27.750 1.00 98.38 343 VAL A O 1
ATOM 2696 N N . TRP A 1 344 ? -15.899 -0.284 27.780 1.00 98.12 344 TRP A N 1
ATOM 2697 C CA . TRP A 1 344 ? -15.752 1.104 28.214 1.00 98.12 344 TRP A CA 1
ATOM 2698 C C . TRP A 1 344 ? -14.430 1.689 27.737 1.00 98.12 344 TRP A C 1
ATOM 2700 O O . TRP A 1 344 ? -13.518 0.947 27.379 1.00 98.12 344 TRP A O 1
ATOM 2710 N N . TYR A 1 345 ? -14.327 3.015 27.770 1.00 98.19 345 TYR A N 1
ATOM 2711 C CA . TYR A 1 345 ? -13.107 3.727 27.419 1.00 98.19 345 TYR A CA 1
ATOM 2712 C C . TYR A 1 345 ? -12.668 4.721 28.500 1.00 98.19 345 TYR A C 1
ATOM 2714 O O . TYR A 1 345 ? -13.469 5.146 29.341 1.00 98.19 345 TYR A O 1
ATOM 2722 N N . THR A 1 346 ? -11.389 5.084 28.460 1.00 97.69 346 THR A N 1
ATOM 2723 C CA . THR A 1 346 ? -10.765 6.183 29.209 1.00 97.69 346 THR A CA 1
ATOM 2724 C C . THR A 1 346 ? -9.950 7.053 28.252 1.00 97.69 346 THR A C 1
ATOM 2726 O O . THR A 1 346 ? -9.601 6.621 27.154 1.00 97.69 346 THR A O 1
ATOM 2729 N N . VAL A 1 347 ? -9.655 8.286 28.665 1.00 95.50 347 VAL A N 1
ATOM 2730 C CA . VAL A 1 347 ? -9.012 9.302 27.818 1.00 95.50 347 VAL A CA 1
ATOM 2731 C C . VAL A 1 347 ? -7.834 9.928 28.558 1.00 95.50 347 VAL A C 1
ATOM 2733 O O . VAL A 1 347 ? -8.020 10.460 29.655 1.00 95.50 347 VAL A O 1
ATOM 2736 N N . GLY A 1 348 ? -6.649 9.901 27.950 1.00 90.56 348 GLY A N 1
ATOM 2737 C CA . GLY A 1 348 ? -5.395 10.333 28.567 1.00 90.56 348 GLY A CA 1
ATOM 2738 C C . GLY A 1 348 ? -5.130 9.586 29.876 1.00 90.56 348 GLY A C 1
ATOM 2739 O O . GLY A 1 348 ? -5.436 8.398 30.001 1.00 90.56 348 GLY A O 1
ATOM 2740 N N . ASP A 1 349 ? -4.646 10.313 30.881 1.00 83.38 349 ASP A N 1
ATOM 2741 C CA . ASP A 1 349 ? -4.397 9.780 32.229 1.00 83.38 349 ASP A CA 1
ATOM 2742 C C . ASP A 1 349 ? -5.643 9.792 33.132 1.00 83.38 349 ASP A C 1
ATOM 2744 O O . ASP A 1 349 ? -5.579 9.518 34.332 1.00 83.38 349 ASP A O 1
ATOM 2748 N N . LYS A 1 350 ? -6.820 10.117 32.580 1.00 82.19 350 LYS A N 1
ATOM 2749 C CA . LYS A 1 350 ? -8.054 10.212 33.367 1.00 82.19 350 LYS A CA 1
ATOM 2750 C C . LYS A 1 350 ? -8.556 8.813 33.724 1.00 82.19 350 LYS A C 1
ATOM 2752 O O . LYS A 1 350 ? -8.897 8.020 32.852 1.00 82.19 350 LYS A O 1
ATOM 2757 N N . ALA A 1 351 ? -8.752 8.563 35.018 1.00 87.12 351 ALA A N 1
ATOM 2758 C CA . ALA A 1 351 ? -9.306 7.301 35.522 1.00 87.12 351 ALA A CA 1
ATOM 2759 C C . ALA A 1 351 ? -10.813 7.108 35.234 1.00 87.12 351 ALA A C 1
ATOM 2761 O O . ALA A 1 351 ? -11.355 6.018 35.432 1.00 87.12 351 ALA A O 1
ATOM 2762 N N . LYS A 1 352 ? -11.521 8.162 34.798 1.00 95.56 352 LYS A N 1
ATOM 2763 C CA . LYS A 1 352 ? -12.970 8.110 34.566 1.00 95.56 352 LYS A CA 1
ATOM 2764 C C . LYS A 1 352 ? -13.299 7.202 33.382 1.00 95.56 352 LYS A C 1
ATOM 2766 O O . LYS A 1 352 ? -12.878 7.458 32.259 1.00 95.56 352 LYS A O 1
ATOM 2771 N N . GLN A 1 353 ? -14.119 6.188 33.650 1.00 96.69 353 GLN A N 1
ATOM 2772 C CA . GLN A 1 353 ? -14.587 5.218 32.666 1.00 96.69 353 GLN A CA 1
ATOM 2773 C C . GLN A 1 353 ? -15.910 5.664 32.043 1.00 96.69 353 GLN A C 1
ATOM 2775 O O . GLN A 1 353 ? -16.852 6.023 32.752 1.00 96.69 353 GLN A O 1
ATOM 2780 N N . TYR A 1 354 ? -15.999 5.564 30.722 1.00 97.81 354 TYR A N 1
ATOM 2781 C CA . TYR A 1 354 ? -17.198 5.878 29.954 1.00 97.81 354 TYR A CA 1
ATOM 2782 C C . TYR A 1 354 ? -17.703 4.614 29.246 1.00 97.81 354 TYR A C 1
ATOM 2784 O O . TYR A 1 354 ? -16.939 3.991 28.508 1.00 97.81 354 TYR A O 1
ATOM 2792 N N . PRO A 1 355 ? -18.954 4.175 29.475 1.00 97.94 355 PRO A N 1
ATOM 2793 C CA . PRO A 1 355 ? -19.461 2.938 28.890 1.00 97.94 355 PRO A CA 1
ATOM 2794 C C . PRO A 1 355 ? -19.725 3.083 27.386 1.00 97.94 355 PRO A C 1
ATOM 2796 O O . PRO A 1 355 ? -20.247 4.104 26.942 1.00 97.94 355 PRO A O 1
ATOM 2799 N N . LEU A 1 356 ? -19.446 2.021 26.628 1.00 98.56 356 LEU A N 1
ATOM 2800 C CA . LEU A 1 356 ? -19.851 1.869 25.230 1.00 98.56 356 LEU A CA 1
ATOM 2801 C C . LEU A 1 356 ? -21.010 0.870 25.136 1.00 98.56 356 LEU A C 1
ATOM 2803 O O . LEU A 1 356 ? -20.964 -0.222 25.710 1.00 98.56 356 LEU A O 1
ATOM 2807 N N . ARG A 1 357 ? -22.069 1.240 24.414 1.00 98.00 357 ARG A N 1
ATOM 2808 C CA . ARG A 1 357 ? -23.291 0.440 24.265 1.00 98.00 357 ARG A CA 1
ATOM 2809 C C . ARG A 1 357 ? -23.254 -0.339 22.961 1.00 98.00 357 ARG A C 1
ATOM 2811 O O . ARG A 1 357 ? -22.956 0.228 21.919 1.00 98.00 357 ARG A O 1
ATOM 2818 N N . TYR A 1 358 ? -23.567 -1.628 23.018 1.00 97.81 358 TYR A N 1
ATOM 2819 C CA . TYR A 1 358 ? -23.702 -2.432 21.808 1.00 97.81 358 TYR A CA 1
ATOM 2820 C C . TYR A 1 358 ? -24.888 -1.935 20.976 1.00 97.81 358 TYR A C 1
ATOM 2822 O O . TYR A 1 358 ? -26.005 -1.857 21.488 1.00 97.81 358 TYR A O 1
ATOM 2830 N N . ASP A 1 359 ? -24.633 -1.613 19.715 1.00 95.50 359 ASP A N 1
ATOM 2831 C CA . ASP A 1 359 ? -25.629 -1.291 18.706 1.00 95.50 359 ASP A CA 1
ATOM 2832 C C . ASP A 1 359 ? -25.800 -2.502 17.771 1.00 95.50 359 ASP A C 1
ATOM 2834 O O . ASP A 1 359 ? -24.902 -2.792 16.976 1.00 95.50 359 ASP A O 1
ATOM 2838 N N . PRO A 1 360 ? -26.935 -3.223 17.835 1.00 92.19 360 PRO A N 1
ATOM 2839 C CA . PRO A 1 360 ? -27.185 -4.376 16.975 1.00 92.19 360 PRO A CA 1
ATOM 2840 C C . PRO A 1 360 ? -27.252 -4.045 15.479 1.00 92.19 360 PRO A C 1
ATOM 2842 O O . PRO A 1 360 ? -27.032 -4.943 14.670 1.00 92.19 360 PRO A O 1
ATOM 2845 N N . ALA A 1 361 ? -27.567 -2.799 15.101 1.00 90.44 361 ALA A N 1
ATOM 2846 C CA . ALA A 1 361 ? -27.706 -2.417 13.697 1.00 90.44 361 ALA A CA 1
ATOM 2847 C C . ALA A 1 361 ? -26.344 -2.319 12.998 1.00 90.44 361 ALA A C 1
ATOM 2849 O O . ALA A 1 361 ? -26.195 -2.763 11.860 1.00 90.44 361 ALA A O 1
ATOM 2850 N N . SER A 1 362 ? -25.344 -1.762 13.684 1.00 90.50 362 SER A N 1
ATOM 2851 C CA . SER A 1 362 ? -23.966 -1.696 13.184 1.00 90.50 362 SER A CA 1
ATOM 2852 C C . SER A 1 362 ? -23.101 -2.886 13.610 1.00 90.50 362 SER A C 1
ATOM 2854 O O . SER A 1 362 ? -22.110 -3.202 12.954 1.00 90.50 362 SER A O 1
ATOM 2856 N N . GLY A 1 363 ? -23.462 -3.563 14.701 1.00 94.19 363 GLY A N 1
ATOM 2857 C CA . GLY A 1 363 ? -22.656 -4.619 15.308 1.00 94.19 363 GLY A CA 1
ATOM 2858 C C . GLY A 1 363 ? -21.440 -4.100 16.083 1.00 94.19 363 GLY A C 1
ATOM 2859 O O . GLY A 1 363 ? -20.527 -4.888 16.348 1.00 94.19 363 GLY A O 1
ATOM 2860 N N . TYR A 1 364 ? -21.419 -2.811 16.441 1.00 97.75 364 TYR A N 1
ATOM 2861 C CA . TYR A 1 364 ? -20.348 -2.167 17.205 1.00 97.75 364 TYR A CA 1
ATOM 2862 C C . TYR A 1 364 ? -20.792 -1.792 18.620 1.00 97.75 364 TYR A C 1
ATOM 2864 O O . TYR A 1 364 ? -21.959 -1.512 18.880 1.00 97.75 364 TYR A O 1
ATOM 2872 N N . HIS A 1 365 ? -19.838 -1.715 19.543 1.00 98.56 365 HIS A N 1
ATOM 2873 C CA . HIS A 1 365 ? -20.005 -0.977 20.788 1.00 98.56 365 HIS A CA 1
ATOM 2874 C C . HIS A 1 365 ? -19.720 0.501 20.529 1.00 98.56 365 HIS A C 1
ATOM 2876 O O . HIS A 1 365 ? -18.638 0.848 20.059 1.00 98.56 365 HIS A O 1
ATOM 2882 N N . THR A 1 366 ? -20.687 1.363 20.825 1.00 98.38 366 THR A N 1
ATOM 2883 C CA . THR A 1 366 ? -20.670 2.775 20.449 1.00 98.38 366 THR A CA 1
ATOM 2884 C C . THR A 1 366 ? -20.845 3.704 21.644 1.00 98.38 366 THR A C 1
ATOM 2886 O O . THR A 1 366 ? -21.456 3.354 22.659 1.00 98.38 366 THR A O 1
ATOM 2889 N N . GLY A 1 367 ? -20.298 4.909 21.535 1.00 97.94 367 GLY A N 1
ATOM 2890 C CA . GLY A 1 367 ? -20.496 5.978 22.506 1.00 97.94 367 GLY A CA 1
ATOM 2891 C C . GLY A 1 367 ? -19.938 7.297 21.994 1.00 97.94 367 GLY A C 1
ATOM 2892 O O . GLY A 1 367 ? -19.072 7.318 21.124 1.00 97.94 367 GLY A O 1
ATOM 2893 N N . THR A 1 368 ? -20.441 8.409 22.522 1.00 97.88 368 THR A N 1
ATOM 2894 C CA . THR A 1 368 ? -19.967 9.742 22.138 1.00 97.88 368 THR A CA 1
ATOM 2895 C C . THR A 1 368 ? -18.874 10.200 23.088 1.00 97.88 368 THR A C 1
ATOM 2897 O O . THR A 1 368 ? -19.117 10.375 24.284 1.00 97.88 368 THR A O 1
ATOM 2900 N N . TRP A 1 369 ? -17.687 10.461 22.549 1.00 97.38 369 TRP A N 1
ATOM 2901 C CA . TRP A 1 369 ? -16.637 11.148 23.279 1.00 97.38 369 TRP A CA 1
ATOM 2902 C C . TRP A 1 369 ? -16.871 12.654 23.216 1.00 97.38 369 TRP A C 1
ATOM 2904 O O . TRP A 1 369 ? -16.756 13.279 22.166 1.00 97.38 369 TRP A O 1
ATOM 2914 N N . GLN A 1 370 ? -17.209 13.223 24.372 1.00 96.31 370 GLN A N 1
ATOM 2915 C CA . GLN A 1 370 ? -17.284 14.663 24.606 1.00 96.31 370 GLN A CA 1
ATOM 2916 C C . GLN A 1 370 ? -15.865 15.213 24.823 1.00 96.31 370 GLN A C 1
ATOM 2918 O O . GLN A 1 370 ? -15.317 15.077 25.918 1.00 96.31 370 GLN A O 1
ATOM 2923 N N . ILE A 1 371 ? -15.253 15.761 23.773 1.00 96.06 371 ILE A N 1
ATOM 2924 C CA . ILE A 1 371 ? -13.889 16.313 23.809 1.00 96.06 371 ILE A CA 1
ATOM 2925 C C . ILE A 1 371 ? -13.925 17.736 24.375 1.00 96.06 371 ILE A C 1
ATOM 2927 O O . ILE A 1 371 ? -13.178 18.059 25.294 1.00 96.06 371 ILE A O 1
ATOM 2931 N N . GLY A 1 372 ? -14.867 18.549 23.887 1.00 95.56 372 GLY A N 1
ATOM 2932 C CA . GLY A 1 372 ? -14.974 19.970 24.205 1.00 95.56 372 GLY A CA 1
ATOM 2933 C C . GLY A 1 372 ? -14.024 20.823 23.362 1.00 95.56 372 GLY A C 1
ATOM 2934 O O . GLY A 1 372 ? -12.896 20.431 23.084 1.00 95.56 372 GLY A O 1
ATOM 2935 N N . ALA A 1 373 ? -14.479 22.010 22.953 1.00 94.56 373 ALA A N 1
ATOM 2936 C CA . ALA A 1 373 ? -13.729 22.870 22.031 1.00 94.56 373 ALA A CA 1
ATOM 2937 C C . ALA A 1 373 ? -12.347 23.290 22.567 1.00 94.56 373 ALA A C 1
ATOM 2939 O O . ALA A 1 373 ? -11.411 23.426 21.792 1.00 94.56 373 ALA A O 1
ATOM 2940 N N . ALA A 1 374 ? -12.203 23.445 23.887 1.00 93.62 374 ALA A N 1
ATOM 2941 C CA . ALA A 1 374 ? -10.943 23.844 24.515 1.00 93.62 374 ALA A CA 1
ATOM 2942 C C . ALA A 1 374 ? -9.844 22.765 24.467 1.00 93.62 374 ALA A C 1
ATOM 2944 O O . ALA A 1 374 ? -8.685 23.091 24.674 1.00 93.62 374 ALA A O 1
ATOM 2945 N N . SER A 1 375 ? -10.196 21.499 24.218 1.00 92.94 375 SER A N 1
ATOM 2946 C CA . SER A 1 375 ? -9.235 20.392 24.088 1.00 92.94 375 SER A CA 1
ATOM 2947 C C . SER A 1 375 ? -8.863 20.093 22.632 1.00 92.94 375 SER A C 1
ATOM 2949 O O . SER A 1 375 ? -8.229 19.083 22.365 1.00 92.94 375 SER A O 1
ATOM 2951 N N . LEU A 1 376 ? -9.299 20.927 21.683 1.00 94.00 376 LEU A N 1
ATOM 2952 C CA . LEU A 1 376 ? -8.946 20.833 20.266 1.00 94.00 376 LEU A CA 1
ATOM 2953 C C . LEU A 1 376 ? -7.702 21.687 19.974 1.00 94.00 376 LEU A C 1
ATOM 2955 O O . LEU A 1 376 ? -7.767 22.654 19.219 1.00 94.00 376 LEU A O 1
ATOM 2959 N N . ASP A 1 377 ? -6.584 21.341 20.606 1.00 89.56 377 ASP A N 1
ATOM 2960 C CA . ASP A 1 377 ? -5.355 22.143 20.726 1.00 89.56 377 ASP A CA 1
ATOM 2961 C C . ASP A 1 377 ? -4.122 21.514 20.042 1.00 89.56 377 ASP A C 1
ATOM 2963 O O . ASP A 1 377 ? -2.982 21.849 20.350 1.00 89.56 377 ASP A O 1
ATOM 2967 N N . ASN A 1 378 ? -4.354 20.616 19.084 1.00 84.69 378 ASN A N 1
ATOM 2968 C CA . ASN A 1 378 ? -3.363 19.817 18.357 1.00 84.69 378 ASN A CA 1
ATOM 2969 C C . ASN A 1 378 ? -2.555 18.843 19.244 1.00 84.69 378 ASN A C 1
ATOM 2971 O O . ASN A 1 378 ? -1.451 18.440 18.881 1.00 84.69 378 ASN A O 1
ATOM 2975 N N . THR A 1 379 ? -3.100 18.424 20.389 1.00 87.19 379 THR A N 1
ATOM 2976 C CA . THR A 1 379 ? -2.444 17.453 21.278 1.00 87.19 379 THR A CA 1
ATOM 2977 C C . THR A 1 379 ? -2.725 16.000 20.892 1.00 87.19 379 THR A C 1
ATOM 2979 O O . THR A 1 379 ? -3.811 15.645 20.425 1.00 87.19 379 THR A O 1
ATOM 2982 N N . VAL A 1 380 ? -1.745 15.122 21.131 1.00 90.12 380 VAL A N 1
ATOM 2983 C CA . VAL A 1 380 ? -1.925 13.665 21.039 1.00 90.12 380 VAL A CA 1
ATOM 2984 C C . VAL A 1 380 ? -2.526 13.156 22.349 1.00 90.12 380 VAL A C 1
ATOM 2986 O O . VAL A 1 380 ? -1.929 13.283 23.415 1.00 90.12 380 VAL A O 1
ATOM 2989 N N . THR A 1 381 ? -3.706 12.546 22.273 1.00 94.31 381 THR A N 1
ATOM 2990 C CA . THR A 1 381 ? -4.452 12.029 23.423 1.00 94.31 381 THR A CA 1
ATOM 2991 C C . THR A 1 381 ? -4.683 10.526 23.301 1.00 94.31 381 THR A C 1
ATOM 2993 O O . THR A 1 381 ? -5.239 10.045 22.319 1.00 94.31 381 THR A O 1
ATOM 2996 N N . GLN A 1 382 ? -4.316 9.773 24.339 1.00 96.56 382 GLN A N 1
ATOM 2997 C CA . GLN A 1 382 ? -4.534 8.325 24.391 1.00 96.56 382 GLN A CA 1
ATOM 2998 C C . GLN A 1 382 ? -6.015 7.981 24.609 1.00 96.56 382 GLN A C 1
ATOM 3000 O O . GLN A 1 382 ? -6.605 8.368 25.618 1.00 96.56 382 GLN A O 1
ATOM 3005 N N . LEU A 1 383 ? -6.604 7.204 23.704 1.00 97.69 383 LEU A N 1
ATOM 3006 C CA . LEU A 1 383 ? -7.906 6.561 23.847 1.00 97.69 383 LEU A CA 1
ATOM 3007 C C . LEU A 1 383 ? -7.687 5.090 24.198 1.00 97.69 383 LEU A C 1
ATOM 3009 O O . LEU A 1 383 ? -7.295 4.294 23.347 1.00 97.69 383 LEU A O 1
ATOM 3013 N N . LYS A 1 384 ? -7.979 4.718 25.445 1.00 98.12 384 LYS A N 1
ATOM 3014 C CA . LYS A 1 384 ? -7.876 3.329 25.908 1.00 98.12 384 LYS A CA 1
ATOM 3015 C C . LYS A 1 384 ? -9.262 2.716 25.991 1.00 98.12 384 LYS A C 1
ATOM 3017 O O . LYS A 1 384 ? -10.148 3.303 26.609 1.00 98.12 384 LYS A O 1
ATOM 3022 N N . VAL A 1 385 ? -9.450 1.537 25.413 1.00 98.25 385 VAL A N 1
ATOM 3023 C CA . VAL A 1 385 ? -10.704 0.776 25.450 1.00 98.25 385 VAL A CA 1
ATOM 3024 C C . VAL A 1 385 ? -10.463 -0.561 26.131 1.00 98.25 385 VAL A C 1
ATOM 3026 O O . VAL A 1 385 ? -9.484 -1.244 25.850 1.00 98.25 385 VAL A O 1
ATOM 3029 N N . ILE A 1 386 ? -11.392 -0.958 26.999 1.00 97.50 386 ILE A N 1
ATOM 3030 C CA . ILE A 1 386 ? -11.384 -2.264 27.653 1.00 97.50 386 ILE A CA 1
ATOM 3031 C C . ILE A 1 386 ? -12.698 -2.982 27.351 1.00 97.50 386 ILE A C 1
ATOM 3033 O O . ILE A 1 386 ? -13.779 -2.464 27.646 1.00 97.50 386 ILE A O 1
ATOM 3037 N N . ALA A 1 387 ? -12.603 -4.199 26.814 1.00 97.75 387 ALA A N 1
ATOM 3038 C CA . ALA A 1 387 ? -13.723 -5.119 26.643 1.00 97.75 387 ALA A CA 1
ATOM 3039 C C . ALA A 1 387 ? -13.564 -6.328 27.576 1.00 97.75 387 ALA A C 1
ATOM 3041 O O . ALA A 1 387 ? -12.579 -7.063 27.526 1.00 97.75 387 ALA A O 1
ATOM 3042 N N . THR A 1 388 ? -14.549 -6.550 28.448 1.00 96.50 388 THR A N 1
ATOM 3043 C CA . THR A 1 388 ? -14.576 -7.711 29.350 1.00 96.50 388 THR A CA 1
ATOM 3044 C C . THR A 1 388 ? -15.369 -8.843 28.727 1.00 96.50 388 THR A C 1
ATOM 3046 O O . THR A 1 388 ? -16.568 -8.701 28.477 1.00 96.50 388 THR A O 1
ATOM 3049 N N . ILE A 1 389 ? -14.710 -9.982 28.530 1.00 94.75 389 ILE A N 1
ATOM 3050 C CA . ILE A 1 389 ? -15.331 -11.212 28.044 1.00 94.75 389 ILE A CA 1
ATOM 3051 C C . ILE A 1 389 ? -15.576 -12.148 29.241 1.00 94.75 389 ILE A C 1
ATOM 3053 O O . ILE A 1 389 ? -14.626 -12.466 29.958 1.00 94.75 389 ILE A O 1
ATOM 3057 N N . PRO A 1 390 ? -16.818 -12.603 29.500 1.00 91.44 390 PRO A N 1
ATOM 3058 C CA . PRO A 1 390 ? -17.100 -13.527 30.599 1.00 91.44 390 PRO A CA 1
ATOM 3059 C C . PRO A 1 390 ? -16.239 -14.793 30.544 1.00 91.44 390 PRO A C 1
ATOM 3061 O O . PRO A 1 390 ? -16.143 -15.439 29.501 1.00 91.44 390 PRO A O 1
ATOM 3064 N N . GLY A 1 391 ? -15.625 -15.152 31.675 1.00 87.44 391 GLY A N 1
ATOM 3065 C CA . GLY A 1 391 ? -14.785 -16.349 31.791 1.00 87.44 391 GLY A CA 1
ATOM 3066 C C . GLY A 1 391 ? -13.449 -16.280 31.041 1.00 87.44 391 GLY A C 1
ATOM 3067 O O . GLY A 1 391 ? -12.795 -17.309 30.896 1.00 87.44 391 GLY A O 1
ATOM 3068 N N . ARG A 1 392 ? -13.038 -15.102 30.550 1.00 83.56 392 ARG A N 1
ATOM 3069 C CA . ARG A 1 392 ? -11.763 -14.882 29.851 1.00 83.56 392 ARG A CA 1
ATOM 3070 C C . ARG A 1 392 ? -11.079 -13.596 30.328 1.00 83.56 392 ARG A C 1
ATOM 3072 O O . ARG A 1 392 ? -11.645 -12.824 31.103 1.00 83.56 392 ARG A O 1
ATOM 3079 N N . ALA A 1 393 ? -9.849 -13.380 29.863 1.00 82.44 393 ALA A N 1
ATOM 3080 C CA . ALA A 1 393 ? -9.121 -12.134 30.077 1.00 82.44 393 ALA A CA 1
ATOM 3081 C C . ALA A 1 393 ? -9.821 -10.936 29.403 1.00 82.44 393 ALA A C 1
ATOM 3083 O O . ALA A 1 393 ? -10.672 -11.092 28.521 1.00 82.44 393 ALA A O 1
ATOM 3084 N N . ARG A 1 394 ? -9.461 -9.728 29.846 1.00 94.12 394 ARG A N 1
ATOM 3085 C CA . ARG A 1 394 ? -9.893 -8.474 29.222 1.00 94.12 394 ARG A CA 1
ATOM 3086 C C . ARG A 1 394 ? -9.126 -8.265 27.919 1.00 94.12 394 ARG A C 1
ATOM 3088 O O . ARG A 1 394 ? -7.945 -8.585 27.850 1.00 94.12 394 ARG A O 1
ATOM 3095 N N . LEU A 1 395 ? -9.803 -7.715 26.918 1.00 96.31 395 LEU A N 1
ATOM 3096 C CA . LEU A 1 395 ? -9.161 -7.192 25.717 1.00 96.31 395 LEU A CA 1
ATOM 3097 C C . LEU A 1 395 ? -8.917 -5.702 25.943 1.00 96.31 395 LEU A C 1
ATOM 3099 O O . LEU A 1 395 ? -9.862 -4.970 26.254 1.00 96.31 395 LEU A O 1
ATOM 3103 N N . GLU A 1 396 ? -7.665 -5.279 25.826 1.00 97.00 396 GLU A N 1
ATOM 3104 C CA . GLU A 1 396 ? -7.231 -3.902 26.053 1.00 97.00 396 GLU A CA 1
ATOM 3105 C C . GLU A 1 396 ? -6.692 -3.329 24.747 1.00 97.00 396 GLU A C 1
ATOM 3107 O O . GLU A 1 396 ? -5.850 -3.939 24.092 1.00 97.00 396 GLU A O 1
ATOM 3112 N N . LEU A 1 397 ? -7.214 -2.171 24.355 1.00 96.94 397 LEU A N 1
ATOM 3113 C CA . LEU A 1 397 ? -6.906 -1.505 23.095 1.00 96.94 397 LEU A CA 1
ATOM 3114 C C . LEU A 1 397 ? -6.485 -0.076 23.393 1.00 96.94 397 LEU A C 1
ATOM 3116 O O . LEU A 1 397 ? -7.039 0.552 24.299 1.00 96.94 397 LEU A O 1
ATOM 3120 N N . THR A 1 398 ? -5.542 0.448 22.622 1.00 96.94 398 THR A N 1
ATOM 3121 C CA . THR A 1 398 ? -5.089 1.830 22.755 1.00 96.94 398 THR A CA 1
ATOM 3122 C C . THR A 1 398 ? -4.862 2.426 21.375 1.00 96.94 398 THR A C 1
ATOM 3124 O O . THR A 1 398 ? -4.093 1.865 20.604 1.00 96.94 398 THR A O 1
ATOM 3127 N N . ASN A 1 399 ? -5.506 3.562 21.108 1.00 96.75 399 ASN A N 1
ATOM 3128 C CA . ASN A 1 399 ? -5.223 4.420 19.960 1.00 96.75 399 ASN A CA 1
ATOM 3129 C C . ASN A 1 399 ? -4.751 5.787 20.466 1.00 96.75 399 ASN A C 1
ATOM 3131 O O . ASN A 1 399 ? -5.286 6.316 21.441 1.00 96.75 399 ASN A O 1
ATOM 3135 N N . SER A 1 400 ? -3.798 6.394 19.774 1.00 94.81 400 SER A N 1
ATOM 3136 C CA . SER A 1 400 ? -3.362 7.774 19.979 1.00 94.81 400 SER A CA 1
ATOM 3137 C C . SER A 1 400 ? -4.146 8.683 19.037 1.00 94.81 400 SER A C 1
ATOM 3139 O O . SER A 1 400 ? -3.991 8.573 17.833 1.00 94.81 400 SER A O 1
ATOM 3141 N N . VAL A 1 401 ? -4.986 9.582 19.541 1.00 94.88 401 VAL A N 1
ATOM 3142 C CA . VAL A 1 401 ? -5.863 10.439 18.718 1.00 94.88 401 VAL A CA 1
ATOM 3143 C C . VAL A 1 401 ? -5.360 11.876 18.763 1.00 94.88 401 VAL A C 1
ATOM 3145 O O . VAL A 1 401 ? -5.043 12.372 19.842 1.00 94.88 401 VAL A O 1
ATOM 3148 N N . ILE A 1 402 ? -5.298 12.559 17.621 1.00 91.06 402 ILE A N 1
ATOM 3149 C CA . ILE A 1 402 ? -4.866 13.961 17.561 1.00 91.06 402 ILE A CA 1
ATOM 3150 C C . ILE A 1 402 ? -6.100 14.857 17.683 1.00 91.06 402 ILE A C 1
ATOM 3152 O O . ILE A 1 402 ? -7.007 14.786 16.854 1.00 91.06 402 ILE A O 1
ATOM 3156 N N . LEU A 1 403 ? -6.156 15.698 18.713 1.00 94.19 403 LEU A N 1
ATOM 3157 C CA . LEU A 1 403 ? -7.310 16.556 18.977 1.00 94.19 403 LEU A CA 1
ATOM 3158 C C . LEU A 1 403 ? -7.063 17.964 18.455 1.00 94.19 403 LEU A C 1
ATOM 3160 O O . LEU A 1 403 ? -6.183 18.655 18.941 1.00 94.19 403 LEU A O 1
ATOM 3164 N N . GLY A 1 404 ? -7.869 18.417 17.502 1.00 89.56 404 GLY A N 1
ATOM 3165 C CA . GLY A 1 404 ? -7.804 19.761 16.935 1.00 89.56 404 GLY A CA 1
ATOM 3166 C C . GLY A 1 404 ? -7.301 19.816 15.500 1.00 89.56 404 GLY A C 1
ATOM 3167 O O . GLY A 1 404 ? -6.748 18.858 14.948 1.00 89.56 404 GLY A O 1
ATOM 3168 N N . ALA A 1 405 ? -7.553 20.962 14.868 1.00 84.81 405 ALA A N 1
ATOM 3169 C CA . ALA A 1 405 ? -7.056 21.234 13.530 1.00 84.81 405 ALA A CA 1
ATOM 3170 C C . ALA A 1 405 ? -5.527 21.261 13.541 1.00 84.81 405 ALA A C 1
ATOM 3172 O O . ALA A 1 405 ? -4.899 21.650 14.527 1.00 84.81 405 ALA A O 1
ATOM 3173 N N . ARG A 1 406 ? -4.930 20.844 12.427 1.00 76.56 406 ARG A N 1
ATOM 3174 C CA . ARG A 1 406 ? -3.505 21.064 12.221 1.00 76.56 406 ARG A CA 1
ATOM 3175 C C . ARG A 1 406 ? -3.260 22.582 12.204 1.00 76.56 406 ARG A C 1
ATOM 3177 O O . ARG A 1 406 ? -4.045 23.284 11.560 1.00 76.56 406 ARG A O 1
ATOM 3184 N N . PRO A 1 407 ? -2.207 23.091 12.863 1.00 74.69 407 PRO A N 1
ATOM 3185 C CA . PRO A 1 407 ? -1.758 24.457 12.641 1.00 74.69 407 PRO A CA 1
ATOM 3186 C C . PRO A 1 407 ? -1.557 24.682 11.134 1.00 74.69 407 PRO A C 1
ATOM 3188 O O . PRO A 1 407 ? -0.942 23.832 10.483 1.00 74.69 407 PRO A O 1
ATOM 3191 N N . PRO A 1 408 ? -2.124 25.748 10.545 1.00 71.88 408 PRO A N 1
ATOM 3192 C CA . PRO A 1 408 ? -1.935 26.008 9.128 1.00 71.88 408 PRO A CA 1
ATOM 3193 C C . PRO A 1 408 ? -0.453 26.268 8.868 1.00 71.88 408 PRO A C 1
ATOM 3195 O O . PRO A 1 408 ? 0.158 27.099 9.539 1.00 71.88 408 PRO A O 1
ATOM 3198 N N . MET A 1 409 ? 0.105 25.572 7.880 1.00 75.06 409 MET A N 1
ATOM 3199 C CA . MET A 1 409 ? 1.396 25.963 7.329 1.00 75.06 409 MET A CA 1
ATOM 3200 C C . MET A 1 409 ? 1.236 27.321 6.631 1.00 75.06 409 MET A C 1
ATOM 3202 O O . MET A 1 409 ? 0.189 27.559 6.010 1.00 75.06 409 MET A O 1
ATOM 3206 N N . PRO A 1 410 ? 2.226 28.228 6.717 1.00 82.69 410 PRO A N 1
ATOM 3207 C CA . PRO A 1 410 ? 2.215 29.444 5.919 1.00 82.69 410 PRO A CA 1
ATOM 3208 C C . PRO A 1 410 ? 2.054 29.114 4.424 1.00 82.69 410 PRO A C 1
ATOM 3210 O O . PRO A 1 410 ? 2.536 28.069 3.975 1.00 82.69 410 PRO A O 1
ATOM 3213 N N . PRO A 1 411 ? 1.399 29.982 3.630 1.00 85.25 411 PRO A N 1
ATOM 3214 C CA . PRO A 1 411 ? 1.357 29.815 2.182 1.00 85.25 411 PRO A CA 1
ATOM 3215 C C . PRO A 1 411 ? 2.761 29.574 1.614 1.00 85.25 411 PRO A C 1
ATOM 3217 O O . PRO A 1 411 ? 3.726 30.212 2.041 1.00 85.25 411 PRO A O 1
ATOM 3220 N N . GLY A 1 412 ? 2.873 28.632 0.677 1.00 89.75 412 GLY A N 1
ATOM 3221 C CA . GLY A 1 412 ? 4.150 28.270 0.064 1.00 89.75 412 GLY A CA 1
ATOM 3222 C C . GLY A 1 412 ? 4.981 27.243 0.838 1.00 89.75 412 GLY A C 1
ATOM 3223 O O . GLY A 1 412 ? 5.983 26.789 0.307 1.00 89.75 412 GLY A O 1
ATOM 3224 N N . VAL A 1 413 ? 4.612 26.827 2.052 1.00 92.25 413 VAL A N 1
ATOM 3225 C CA . VAL A 1 413 ? 5.412 25.853 2.822 1.00 92.25 413 VAL A CA 1
ATOM 3226 C C . VAL A 1 413 ? 4.985 24.416 2.507 1.00 92.25 413 VAL A C 1
ATOM 3228 O O . VAL A 1 413 ? 3.811 24.065 2.617 1.00 92.25 413 VAL A O 1
ATOM 3231 N N . VAL A 1 414 ? 5.951 23.576 2.126 1.00 92.56 414 VAL A N 1
ATOM 3232 C CA . VAL A 1 414 ? 5.787 22.118 1.992 1.00 92.56 414 VAL A CA 1
ATOM 3233 C C . VAL A 1 414 ? 5.830 21.473 3.376 1.00 92.56 414 VAL A C 1
ATOM 3235 O O . VAL A 1 414 ? 4.915 20.737 3.763 1.00 92.56 414 VAL A O 1
ATOM 3238 N N . ASP A 1 415 ? 6.911 21.741 4.107 1.00 93.25 415 ASP A N 1
ATOM 3239 C CA . ASP A 1 415 ? 7.158 21.268 5.465 1.00 93.25 415 ASP A CA 1
ATOM 3240 C C . ASP A 1 415 ? 8.349 22.028 6.062 1.00 93.25 415 ASP A C 1
ATOM 3242 O O . ASP A 1 415 ? 9.369 22.205 5.394 1.00 93.25 415 ASP A O 1
ATOM 3246 N N . ASP A 1 416 ? 8.207 22.456 7.310 1.00 93.00 416 ASP A N 1
ATOM 3247 C CA . ASP A 1 416 ? 9.293 22.954 8.166 1.00 93.00 416 ASP A CA 1
ATOM 3248 C C . ASP A 1 416 ? 9.685 21.922 9.234 1.00 93.00 416 ASP A C 1
ATOM 3250 O O . ASP A 1 416 ? 10.517 22.182 10.083 1.00 93.00 416 ASP A O 1
ATOM 3254 N N . PHE A 1 417 ? 9.025 20.761 9.228 1.00 93.81 417 PHE A N 1
ATOM 3255 C CA . PHE A 1 417 ? 9.208 19.625 10.124 1.00 93.81 417 PHE A CA 1
ATOM 3256 C C . PHE A 1 417 ? 9.002 19.863 11.633 1.00 93.81 417 PHE A C 1
ATOM 3258 O O . PHE A 1 417 ? 8.866 18.893 12.384 1.00 93.81 417 PHE A O 1
ATOM 3265 N N . GLU A 1 418 ? 8.853 21.109 12.080 1.00 89.44 418 GLU A N 1
ATOM 3266 C CA . GLU A 1 418 ? 8.623 21.488 13.479 1.00 89.44 418 GLU A CA 1
ATOM 3267 C C . GLU A 1 418 ? 7.259 21.023 14.005 1.00 89.44 418 GLU A C 1
ATOM 3269 O O . GLU A 1 418 ? 7.077 20.745 15.193 1.00 89.44 418 GLU A O 1
ATOM 3274 N N . GLY A 1 419 ? 6.270 20.937 13.113 1.00 82.00 419 GLY A N 1
ATOM 3275 C CA . GLY A 1 419 ? 4.897 20.572 13.461 1.00 82.00 419 GLY A CA 1
ATOM 3276 C C . GLY A 1 419 ? 4.670 19.083 13.751 1.00 82.00 419 GLY A C 1
ATOM 3277 O O . GLY A 1 419 ? 3.562 18.719 14.164 1.00 82.00 419 GLY A O 1
ATOM 3278 N N . HIS A 1 420 ? 5.665 18.217 13.523 1.00 84.00 420 HIS A N 1
ATOM 3279 C CA . HIS A 1 420 ? 5.528 16.770 13.719 1.00 84.00 420 HIS A CA 1
ATOM 3280 C C . HIS A 1 420 ? 5.899 16.369 15.153 1.00 84.00 420 HIS A C 1
ATOM 3282 O O . HIS A 1 420 ? 7.039 16.561 15.569 1.00 84.00 420 HIS A O 1
ATOM 3288 N N . PRO A 1 421 ? 4.986 15.747 15.923 1.00 74.88 421 PRO A N 1
ATOM 3289 C CA . PRO A 1 421 ? 5.287 15.327 17.292 1.00 74.88 421 PRO A CA 1
ATOM 3290 C C . PRO A 1 421 ? 6.261 14.140 17.375 1.00 74.88 421 PRO A C 1
ATOM 3292 O O . PRO A 1 421 ? 6.886 13.943 18.415 1.00 74.88 421 PRO A O 1
ATOM 3295 N N . ASP A 1 422 ? 6.348 13.319 16.324 1.00 80.06 422 ASP A N 1
ATOM 3296 C CA . ASP A 1 422 ? 7.215 12.143 16.246 1.00 80.06 422 ASP A CA 1
ATOM 3297 C C . ASP A 1 422 ? 7.388 11.654 14.792 1.00 80.06 422 ASP A C 1
ATOM 3299 O O . ASP A 1 422 ? 6.697 12.094 13.869 1.00 80.06 422 ASP A O 1
ATOM 3303 N N . ASP A 1 423 ? 8.285 10.683 14.603 1.00 85.62 423 ASP A N 1
ATOM 3304 C CA . ASP A 1 423 ? 8.525 9.999 13.327 1.00 85.62 423 ASP A CA 1
ATOM 3305 C C . ASP A 1 423 ? 7.271 9.360 12.717 1.00 85.62 423 ASP A C 1
ATOM 3307 O O . ASP A 1 423 ? 7.181 9.199 11.502 1.00 85.62 423 ASP A O 1
ATOM 3311 N N . THR A 1 424 ? 6.313 8.933 13.545 1.00 75.69 424 THR A N 1
ATOM 3312 C CA . THR A 1 424 ? 5.097 8.270 13.053 1.00 75.69 424 THR A CA 1
ATOM 3313 C C . THR A 1 424 ? 4.183 9.286 12.383 1.00 75.69 424 THR A C 1
ATOM 3315 O O . THR A 1 424 ? 3.659 9.015 11.304 1.00 75.69 424 THR A O 1
ATOM 3318 N N . ALA A 1 425 ? 4.031 10.465 12.990 1.00 76.12 425 ALA A N 1
ATOM 3319 C CA . ALA A 1 425 ? 3.320 11.583 12.390 1.00 76.12 425 ALA A CA 1
ATOM 3320 C C . ALA A 1 425 ? 3.989 12.013 11.079 1.00 76.12 425 ALA A C 1
ATOM 3322 O O . ALA A 1 425 ? 3.304 12.062 10.059 1.00 76.12 425 ALA A O 1
ATOM 3323 N N . LEU A 1 426 ? 5.319 12.175 11.071 1.00 86.12 426 LEU A N 1
ATOM 3324 C CA . LEU A 1 426 ? 6.078 12.474 9.854 1.00 86.12 426 LEU A CA 1
ATOM 3325 C C . LEU A 1 426 ? 5.806 11.440 8.746 1.00 86.12 426 LEU A C 1
ATOM 3327 O O . LEU A 1 426 ? 5.363 11.791 7.655 1.00 86.12 426 LEU A O 1
ATOM 3331 N N . ARG A 1 427 ? 6.011 10.146 9.030 1.00 82.94 427 ARG A N 1
ATOM 3332 C CA . ARG A 1 42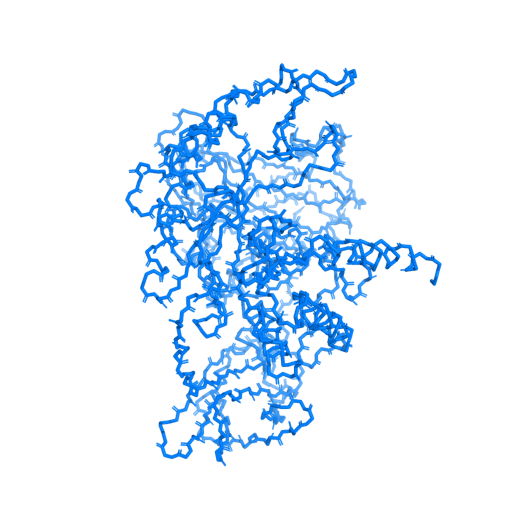7 ? 5.815 9.049 8.061 1.00 82.94 427 ARG A CA 1
ATOM 3333 C C . ARG A 1 427 ? 4.381 8.930 7.554 1.00 82.94 427 ARG A C 1
ATOM 3335 O O . ARG A 1 427 ? 4.180 8.395 6.472 1.00 82.94 427 ARG A O 1
ATOM 3342 N N . SER A 1 428 ? 3.391 9.395 8.315 1.00 74.31 428 SER A N 1
ATOM 3343 C CA . SER A 1 428 ? 1.989 9.367 7.886 1.00 74.31 428 SER A CA 1
ATOM 3344 C C . SER A 1 428 ? 1.646 10.427 6.836 1.00 74.31 428 SER A C 1
ATOM 3346 O O . SER A 1 428 ? 0.636 10.289 6.153 1.00 74.31 428 SER A O 1
ATOM 3348 N N . GLU A 1 429 ? 2.473 11.467 6.689 1.00 78.38 429 GLU A N 1
ATOM 3349 C CA . GLU A 1 429 ? 2.241 12.553 5.726 1.00 78.38 429 GLU A CA 1
ATOM 3350 C C . GLU A 1 429 ? 2.938 12.349 4.383 1.00 78.38 429 GLU A C 1
ATOM 3352 O O . GLU A 1 429 ? 2.610 13.026 3.406 1.00 78.38 429 GLU A O 1
ATOM 3357 N N . TYR A 1 430 ? 3.894 11.425 4.335 1.00 84.56 430 TYR A N 1
ATOM 3358 C CA . TYR A 1 430 ? 4.688 11.144 3.154 1.00 84.56 430 TYR A CA 1
ATOM 3359 C C . TYR A 1 430 ? 4.415 9.731 2.646 1.00 84.56 430 TYR A C 1
ATOM 3361 O O . TYR A 1 430 ? 4.581 8.740 3.353 1.00 84.56 430 TYR A O 1
ATOM 3369 N N . SER A 1 431 ? 4.050 9.630 1.373 1.00 78.88 431 SER A N 1
ATOM 3370 C CA . SER A 1 431 ? 4.073 8.361 0.644 1.00 78.88 431 SER A CA 1
ATOM 3371 C C . SER A 1 431 ? 5.505 7.914 0.427 1.00 78.88 431 SER A C 1
ATOM 3373 O O . SER A 1 431 ? 6.352 8.748 0.128 1.00 78.88 431 SER A O 1
ATOM 3375 N N . THR A 1 432 ? 5.766 6.615 0.524 1.00 81.88 432 THR A N 1
ATOM 3376 C CA . THR A 1 432 ? 7.093 6.028 0.303 1.00 81.88 432 THR A CA 1
ATOM 3377 C C . THR A 1 432 ? 7.164 5.415 -1.095 1.00 81.88 432 THR A C 1
ATOM 3379 O O . THR A 1 432 ? 6.262 4.682 -1.487 1.00 81.88 432 THR A O 1
ATOM 3382 N N . TYR A 1 433 ? 8.246 5.674 -1.823 1.00 80.94 433 TYR A N 1
ATOM 3383 C CA . TYR A 1 433 ? 8.599 5.019 -3.081 1.00 80.94 433 TYR A CA 1
ATOM 3384 C C . TYR A 1 433 ? 9.894 4.230 -2.880 1.00 80.94 433 TYR A C 1
ATOM 3386 O O . TYR A 1 433 ? 10.889 4.813 -2.462 1.00 80.94 433 TYR A O 1
ATOM 3394 N N . GLY A 1 434 ? 9.897 2.932 -3.187 1.00 78.50 434 GLY A N 1
ATOM 3395 C CA . GLY A 1 434 ? 11.060 2.068 -2.954 1.00 78.50 434 GLY A CA 1
ATOM 3396 C C . GLY A 1 434 ? 11.409 1.891 -1.468 1.00 78.50 434 GLY A C 1
ATOM 3397 O O . GLY A 1 434 ? 10.630 2.217 -0.573 1.00 78.50 434 GLY A O 1
ATOM 3398 N N . THR A 1 435 ? 12.597 1.356 -1.198 1.00 81.94 435 THR A N 1
ATOM 3399 C CA . THR A 1 435 ? 13.140 1.149 0.150 1.00 81.94 435 THR A CA 1
ATOM 3400 C C . THR A 1 435 ? 13.788 2.435 0.678 1.00 81.94 435 THR A C 1
ATOM 3402 O O . THR A 1 435 ? 14.837 2.864 0.193 1.00 81.94 435 THR A O 1
ATOM 3405 N N . ASN A 1 436 ? 13.159 3.085 1.652 1.00 88.69 436 ASN A N 1
ATOM 3406 C CA . ASN A 1 436 ? 13.744 4.175 2.435 1.00 88.69 436 ASN A CA 1
ATOM 3407 C C . ASN A 1 436 ? 13.072 4.272 3.806 1.00 88.69 436 ASN A C 1
ATOM 3409 O O . ASN A 1 436 ? 12.001 3.701 4.034 1.00 88.69 436 ASN A O 1
ATOM 3413 N N . THR A 1 437 ? 13.693 5.031 4.703 1.00 90.56 437 THR A N 1
ATOM 3414 C CA . THR A 1 437 ? 13.079 5.446 5.962 1.00 90.56 437 THR A CA 1
ATOM 3415 C C . THR A 1 437 ? 13.241 6.940 6.158 1.00 90.56 437 THR A C 1
ATOM 3417 O O . THR A 1 437 ? 14.279 7.509 5.831 1.00 90.56 437 THR A O 1
ATOM 3420 N N . ILE A 1 438 ? 12.221 7.562 6.750 1.00 94.12 438 ILE A N 1
ATOM 3421 C CA . ILE A 1 438 ? 12.285 8.959 7.175 1.00 94.12 438 ILE A CA 1
ATOM 3422 C C . ILE A 1 438 ? 12.098 9.094 8.680 1.00 94.12 438 ILE A C 1
ATOM 3424 O O . ILE A 1 438 ? 11.331 8.334 9.277 1.00 94.12 438 ILE A O 1
ATOM 3428 N N . SER A 1 439 ? 12.785 10.045 9.298 1.00 96.44 439 SER A N 1
ATOM 3429 C CA . SER A 1 439 ? 12.673 10.361 10.728 1.00 96.44 439 SER A CA 1
ATOM 3430 C C . SER A 1 439 ? 12.942 11.841 10.979 1.00 96.44 439 SER A C 1
ATOM 3432 O O . SER A 1 439 ? 13.498 12.529 10.124 1.00 96.44 439 SER A O 1
ATOM 3434 N N . LEU A 1 440 ? 12.583 12.327 12.162 1.00 96.69 440 LEU A N 1
ATOM 3435 C CA . LEU A 1 440 ? 12.952 13.665 12.613 1.00 96.69 440 LEU A CA 1
ATOM 3436 C C . LEU A 1 440 ? 14.375 13.643 13.186 1.00 96.69 440 LEU A C 1
ATOM 3438 O O . LEU A 1 440 ? 14.717 12.780 13.996 1.00 96.69 440 LEU A O 1
ATOM 3442 N N . ALA A 1 441 ? 15.202 14.606 12.791 1.00 97.62 441 ALA A N 1
ATOM 3443 C CA . ALA A 1 441 ? 16.536 14.830 13.344 1.00 97.62 441 ALA A CA 1
ATOM 3444 C C . ALA A 1 441 ? 16.653 16.253 13.900 1.00 97.62 441 ALA A C 1
ATOM 3446 O O . ALA A 1 441 ? 16.044 17.171 13.365 1.00 97.62 441 ALA A O 1
ATOM 3447 N N . ASP A 1 442 ? 17.447 16.445 14.955 1.00 97.00 442 ASP A N 1
ATOM 3448 C CA . ASP A 1 442 ? 17.765 17.786 15.457 1.00 97.00 442 ASP A CA 1
ATOM 3449 C C . ASP A 1 442 ? 18.821 18.439 14.551 1.00 97.00 442 ASP A C 1
ATOM 3451 O O . ASP A 1 442 ? 19.994 18.053 14.577 1.00 97.00 442 ASP A O 1
ATOM 3455 N N . ALA A 1 443 ? 18.411 19.406 13.729 1.00 95.69 443 ALA A N 1
ATOM 3456 C CA . ALA A 1 443 ? 19.281 20.131 12.803 1.00 95.69 443 ALA A CA 1
ATOM 3457 C C . ALA A 1 443 ? 18.701 21.515 12.467 1.00 95.69 443 ALA A C 1
ATOM 3459 O O . ALA A 1 443 ? 17.559 21.802 12.794 1.00 95.69 443 ALA A O 1
ATOM 3460 N N . ASN A 1 444 ? 19.512 22.402 11.873 1.00 96.19 444 ASN A N 1
ATOM 3461 C CA . ASN A 1 444 ? 19.093 23.750 11.442 1.00 96.19 444 ASN A CA 1
ATOM 3462 C C . ASN A 1 444 ? 18.400 24.615 12.531 1.00 96.19 444 ASN A C 1
ATOM 3464 O O . ASN A 1 444 ? 17.680 25.562 12.245 1.00 96.19 444 ASN A O 1
ATOM 3468 N N . GLY A 1 445 ? 18.666 24.331 13.812 1.00 94.06 445 GLY A N 1
ATOM 3469 C CA . GLY A 1 445 ? 18.063 25.053 14.939 1.00 94.06 445 GLY A CA 1
ATOM 3470 C C . GLY A 1 445 ? 16.718 24.500 15.422 1.00 94.06 445 GLY A C 1
ATOM 3471 O O . GLY A 1 445 ? 16.171 25.058 16.373 1.00 94.06 445 GLY A O 1
ATOM 3472 N N . GLY A 1 446 ? 16.240 23.394 14.846 1.00 94.69 446 GLY A N 1
ATOM 3473 C CA . GLY A 1 446 ? 14.997 22.726 15.219 1.00 94.69 446 GLY A CA 1
ATOM 3474 C C . GLY A 1 446 ? 14.943 21.279 14.720 1.00 94.69 446 GLY A C 1
ATOM 3475 O O . GLY A 1 446 ? 15.894 20.516 14.931 1.00 94.69 446 GLY A O 1
ATOM 3476 N N . LYS A 1 447 ? 13.824 20.879 14.114 1.00 95.88 447 LYS A N 1
ATOM 3477 C CA . LYS A 1 447 ? 13.612 19.555 13.525 1.00 95.88 447 LYS A CA 1
ATOM 3478 C C . LYS A 1 447 ? 13.809 19.609 12.016 1.00 95.88 447 LYS A C 1
ATOM 3480 O O . LYS A 1 447 ? 13.220 20.425 11.341 1.00 95.88 447 LYS A O 1
ATOM 3485 N N . ALA A 1 448 ? 14.558 18.651 11.486 1.00 97.94 448 ALA A N 1
ATOM 3486 C CA . ALA A 1 448 ? 14.723 18.429 10.056 1.00 97.94 448 ALA A CA 1
ATOM 3487 C C . ALA A 1 448 ? 14.271 17.017 9.670 1.00 97.94 448 ALA A C 1
ATOM 3489 O O . ALA A 1 448 ? 14.285 16.086 10.486 1.00 97.94 448 ALA A O 1
ATOM 3490 N N . LEU A 1 449 ? 13.944 16.830 8.394 1.00 98.44 449 LEU A N 1
ATOM 3491 C CA . LEU A 1 449 ? 13.772 15.516 7.793 1.00 98.44 449 LEU A CA 1
ATOM 3492 C C . LEU A 1 449 ? 15.127 14.839 7.639 1.00 98.44 449 LEU A C 1
ATOM 3494 O O . LEU A 1 449 ? 15.974 15.304 6.882 1.00 98.44 449 LEU A O 1
ATOM 3498 N N . ARG A 1 450 ? 15.289 13.680 8.268 1.00 98.50 450 ARG A N 1
ATOM 3499 C CA . ARG A 1 450 ? 16.292 12.694 7.880 1.00 98.50 450 ARG A CA 1
ATOM 3500 C C . ARG A 1 450 ? 15.680 11.733 6.874 1.00 98.50 450 ARG A C 1
ATOM 3502 O O . ARG A 1 450 ? 14.650 11.130 7.163 1.00 98.50 450 ARG A O 1
ATOM 3509 N N . PHE A 1 451 ? 16.318 11.592 5.718 1.00 97.88 451 PHE A N 1
ATOM 3510 C CA . PHE A 1 451 ? 15.966 10.620 4.690 1.00 97.88 451 PHE A CA 1
ATOM 3511 C C . PHE A 1 451 ? 17.120 9.629 4.555 1.00 97.88 451 PHE A C 1
ATOM 3513 O O . PHE A 1 451 ? 18.149 9.966 3.969 1.00 97.88 451 PHE A O 1
ATOM 3520 N N . ASP A 1 452 ? 16.922 8.396 5.025 1.00 96.25 452 ASP A N 1
ATOM 3521 C CA . ASP A 1 452 ? 17.853 7.283 4.824 1.00 96.25 452 ASP A CA 1
ATOM 3522 C C . ASP A 1 452 ? 17.439 6.443 3.602 1.00 96.25 452 ASP A C 1
ATOM 3524 O O . ASP A 1 452 ? 16.280 6.031 3.481 1.00 96.25 452 ASP A O 1
ATOM 3528 N N . TYR A 1 453 ? 18.385 6.158 2.706 1.00 94.00 453 TYR A N 1
ATOM 3529 C CA . TYR A 1 453 ? 18.162 5.361 1.494 1.00 94.00 453 TYR A CA 1
ATOM 3530 C C . TYR A 1 453 ? 19.047 4.106 1.444 1.00 94.00 453 TYR A C 1
ATOM 3532 O O . TYR A 1 453 ? 20.138 4.068 2.018 1.00 94.00 453 TYR A O 1
ATOM 3540 N N . ASP A 1 454 ? 18.586 3.085 0.710 1.00 91.06 454 ASP A N 1
ATOM 3541 C CA . ASP A 1 454 ? 19.333 1.852 0.432 1.00 91.06 454 ASP A CA 1
ATOM 3542 C C . ASP A 1 454 ? 19.132 1.398 -1.028 1.00 91.06 454 ASP A C 1
ATOM 3544 O O . ASP A 1 454 ? 18.014 1.108 -1.451 1.00 91.06 454 ASP A O 1
ATOM 3548 N N . PHE A 1 455 ? 20.219 1.323 -1.794 1.00 91.19 455 PHE A N 1
ATOM 3549 C CA . PHE A 1 455 ? 20.287 0.882 -3.192 1.00 91.19 455 PHE A CA 1
ATOM 3550 C C . PHE A 1 455 ? 20.807 -0.551 -3.358 1.00 91.19 455 PHE A C 1
ATOM 3552 O O . PHE A 1 455 ? 21.186 -0.963 -4.450 1.00 91.19 455 PHE A O 1
ATOM 3559 N N . THR A 1 456 ? 20.826 -1.350 -2.288 1.00 89.31 456 THR A N 1
ATOM 3560 C CA . THR A 1 456 ? 21.256 -2.757 -2.362 1.00 89.31 456 THR A CA 1
ATOM 3561 C C . THR A 1 456 ? 20.435 -3.561 -3.383 1.00 89.31 456 THR A C 1
ATOM 3563 O O . THR A 1 456 ? 20.989 -4.417 -4.071 1.00 89.31 456 THR A O 1
ATOM 3566 N N . PHE A 1 457 ? 19.136 -3.267 -3.521 1.00 87.19 457 PHE A N 1
ATOM 3567 C CA . PHE A 1 457 ? 18.200 -4.015 -4.377 1.00 87.19 457 PHE A CA 1
ATOM 3568 C C . PHE A 1 457 ? 17.385 -3.139 -5.341 1.00 87.19 457 PHE A C 1
ATOM 3570 O O . PHE A 1 457 ? 16.433 -3.603 -5.962 1.00 87.19 457 PHE A O 1
ATOM 3577 N N . GLN A 1 458 ? 17.721 -1.857 -5.447 1.00 85.31 458 GLN A N 1
ATOM 3578 C CA . GLN A 1 458 ? 16.976 -0.878 -6.236 1.00 85.31 458 GLN A CA 1
ATOM 3579 C C . GLN A 1 458 ? 17.896 0.268 -6.646 1.00 85.31 458 GLN A C 1
ATOM 3581 O O . GLN A 1 458 ? 18.930 0.483 -6.025 1.00 85.31 458 GLN A O 1
ATOM 3586 N N . THR A 1 459 ? 17.498 1.034 -7.655 1.00 88.62 459 THR A N 1
ATOM 3587 C CA . THR A 1 459 ? 18.302 2.144 -8.197 1.00 88.62 459 THR A CA 1
ATOM 3588 C C . THR A 1 459 ? 17.698 3.517 -7.923 1.00 88.62 459 THR A C 1
ATOM 3590 O O . THR A 1 459 ? 18.308 4.537 -8.233 1.00 88.62 459 THR A O 1
ATOM 3593 N N . TYR A 1 460 ? 16.503 3.570 -7.338 1.00 90.50 460 TYR A N 1
ATOM 3594 C CA . TYR A 1 460 ? 15.872 4.809 -6.910 1.00 90.50 460 TYR A CA 1
ATOM 3595 C C . TYR A 1 460 ? 14.979 4.566 -5.696 1.00 90.50 460 TYR A C 1
ATOM 3597 O O . TYR A 1 460 ? 14.519 3.451 -5.454 1.00 90.50 460 TYR A O 1
ATOM 3605 N N . THR A 1 461 ? 14.745 5.622 -4.929 1.00 92.38 461 THR A N 1
ATOM 3606 C CA . THR A 1 461 ? 13.837 5.631 -3.783 1.00 92.38 461 THR A CA 1
ATOM 3607 C C . THR A 1 461 ? 13.335 7.053 -3.561 1.00 92.38 461 THR A C 1
ATOM 3609 O O . THR A 1 461 ? 13.927 8.004 -4.072 1.00 92.38 461 THR A O 1
ATOM 3612 N N . GLY A 1 462 ? 12.243 7.248 -2.832 1.00 93.19 462 GLY A N 1
ATOM 3613 C CA . GLY A 1 462 ? 11.705 8.586 -2.619 1.00 93.19 462 GLY A CA 1
ATOM 3614 C C . GLY A 1 462 ? 10.580 8.678 -1.613 1.00 93.19 462 GLY A C 1
ATOM 3615 O O . GLY A 1 462 ? 10.047 7.677 -1.134 1.00 93.19 462 GLY A O 1
ATOM 3616 N N . ILE A 1 463 ? 10.179 9.913 -1.352 1.00 91.75 463 ILE A N 1
ATOM 3617 C CA . ILE A 1 463 ? 8.982 10.249 -0.600 1.00 91.75 463 ILE A CA 1
ATOM 3618 C C . ILE A 1 463 ? 8.167 11.321 -1.318 1.00 91.75 463 ILE A C 1
ATOM 3620 O O . ILE A 1 463 ? 8.717 12.140 -2.052 1.00 91.75 463 ILE A O 1
ATOM 3624 N N . GLY A 1 464 ? 6.855 11.336 -1.102 1.00 89.50 464 GLY A N 1
ATOM 3625 C CA . GLY A 1 464 ? 5.955 12.290 -1.746 1.00 89.50 464 GLY A CA 1
ATOM 3626 C C . GLY A 1 464 ? 4.839 12.783 -0.847 1.00 89.50 464 GLY A C 1
ATOM 3627 O O . GLY A 1 464 ? 4.305 12.014 -0.054 1.00 89.50 464 GLY A O 1
ATOM 3628 N N . LYS A 1 465 ? 4.452 14.047 -1.008 1.00 85.75 465 LYS A N 1
ATOM 3629 C CA . LYS A 1 465 ? 3.404 14.705 -0.222 1.00 85.75 465 LYS A CA 1
ATOM 3630 C C . LYS A 1 465 ? 2.480 15.510 -1.127 1.00 85.75 465 LYS A C 1
ATOM 3632 O O . LYS A 1 465 ? 2.946 16.225 -2.016 1.00 85.75 465 LYS A O 1
ATOM 3637 N N . ARG A 1 466 ? 1.162 15.412 -0.912 1.00 82.06 466 ARG A N 1
ATOM 3638 C CA . ARG A 1 466 ? 0.197 16.277 -1.611 1.00 82.06 466 ARG A CA 1
ATOM 3639 C C . ARG A 1 466 ? 0.303 17.700 -1.083 1.00 82.06 466 ARG A C 1
ATOM 3641 O O . ARG A 1 466 ? 0.417 17.915 0.121 1.00 82.06 466 ARG A O 1
ATOM 3648 N N . LEU A 1 467 ? 0.222 18.656 -1.996 1.00 83.69 467 LEU A N 1
ATOM 3649 C CA . LEU A 1 467 ? 0.222 20.076 -1.682 1.00 83.69 467 LEU A CA 1
ATOM 3650 C C . LEU A 1 467 ? -1.112 20.699 -2.068 1.00 83.69 467 LEU A C 1
ATOM 3652 O O . LEU A 1 467 ? -1.792 20.241 -2.985 1.00 83.69 467 LEU A O 1
ATOM 3656 N N . ALA A 1 468 ? -1.468 21.753 -1.344 1.00 77.62 468 ALA A N 1
ATOM 3657 C CA . ALA A 1 468 ? -2.583 22.626 -1.657 1.00 77.62 468 ALA A CA 1
ATOM 3658 C C . ALA A 1 468 ? -2.128 24.077 -1.486 1.00 77.62 468 ALA A C 1
ATOM 3660 O O . ALA A 1 468 ? -1.281 24.374 -0.643 1.00 77.62 468 ALA A O 1
ATOM 3661 N N . GLY A 1 469 ? -2.714 24.977 -2.269 1.00 81.56 469 GLY A N 1
ATOM 3662 C CA . GLY A 1 469 ? -2.409 26.403 -2.231 1.00 81.56 469 GLY A CA 1
ATOM 3663 C C . GLY A 1 469 ? -2.023 26.951 -3.599 1.00 81.56 469 GLY A C 1
ATOM 3664 O O . GLY A 1 469 ? -1.711 26.203 -4.520 1.00 81.56 469 GLY A O 1
ATOM 3665 N N . ASP A 1 470 ? -2.070 28.273 -3.711 1.00 89.81 470 ASP A N 1
ATOM 3666 C CA . ASP A 1 470 ? -1.671 29.012 -4.905 1.00 89.81 470 ASP A CA 1
ATOM 3667 C C . ASP A 1 470 ? -0.208 29.433 -4.754 1.00 89.81 470 ASP A C 1
ATOM 3669 O O . ASP A 1 470 ? 0.132 30.171 -3.827 1.00 89.81 470 ASP A O 1
ATOM 3673 N N . TRP A 1 471 ? 0.661 28.920 -5.627 1.00 94.00 471 TRP A N 1
ATOM 3674 C CA . TRP A 1 471 ? 2.083 29.263 -5.631 1.00 94.00 471 TRP A CA 1
ATOM 3675 C C . TRP A 1 471 ? 2.456 30.255 -6.746 1.00 94.00 471 TRP A C 1
ATOM 3677 O O . TRP A 1 471 ? 3.632 30.459 -7.037 1.00 94.00 471 TRP A O 1
ATOM 3687 N N . SER A 1 472 ? 1.467 30.868 -7.397 1.00 94.31 472 SER A N 1
ATOM 3688 C CA . SER A 1 472 ? 1.647 31.671 -8.610 1.00 94.31 472 SER A CA 1
ATOM 3689 C C . SER A 1 472 ? 2.395 32.989 -8.408 1.00 94.31 472 SER A C 1
ATOM 3691 O O . SER A 1 472 ? 2.927 33.528 -9.379 1.00 94.31 472 SER A O 1
ATOM 3693 N N . ASP A 1 473 ? 2.493 33.453 -7.160 1.00 94.94 473 ASP A N 1
ATOM 3694 C CA . ASP A 1 473 ? 3.213 34.670 -6.771 1.00 94.94 473 ASP A CA 1
ATOM 3695 C C . ASP A 1 473 ? 4.670 34.413 -6.326 1.00 94.94 473 ASP A C 1
ATOM 3697 O O . ASP A 1 473 ? 5.405 35.367 -6.069 1.00 94.94 473 ASP A O 1
ATOM 3701 N N . TYR A 1 474 ? 5.113 33.150 -6.245 1.00 95.50 474 TYR A N 1
ATOM 3702 C CA . TYR A 1 474 ? 6.479 32.789 -5.841 1.00 95.50 474 TYR A CA 1
ATOM 3703 C C . TYR A 1 474 ? 7.410 32.616 -7.048 1.00 95.50 474 TYR A C 1
ATOM 3705 O O . TYR A 1 474 ? 6.994 32.222 -8.141 1.00 95.50 474 TYR A O 1
ATOM 3713 N N . GLY A 1 475 ? 8.698 32.896 -6.849 1.00 95.75 475 GLY A N 1
ATOM 3714 C CA . GLY A 1 475 ? 9.732 32.832 -7.881 1.00 95.75 475 GLY A CA 1
ATOM 3715 C C . GLY A 1 475 ? 10.547 31.537 -7.878 1.00 95.75 475 GLY A C 1
ATOM 3716 O O . GLY A 1 475 ? 11.156 31.199 -8.901 1.00 95.75 475 GLY A O 1
ATOM 3717 N N . GLY A 1 476 ? 10.571 30.798 -6.768 1.00 96.88 476 GLY A N 1
ATOM 3718 C CA . GLY A 1 476 ? 11.299 29.536 -6.665 1.00 96.88 476 GLY A CA 1
ATOM 3719 C C . GLY A 1 476 ? 10.942 28.696 -5.447 1.00 96.88 476 GLY A C 1
ATOM 3720 O O . GLY A 1 476 ? 9.977 28.963 -4.740 1.00 96.88 476 GLY A O 1
ATOM 3721 N N . LEU A 1 477 ? 11.741 27.652 -5.224 1.00 97.50 477 LEU A N 1
ATOM 3722 C CA . LEU A 1 477 ? 11.700 26.819 -4.025 1.00 97.50 477 LEU A CA 1
ATOM 3723 C C . LEU A 1 477 ? 13.014 26.980 -3.261 1.00 97.50 477 LEU A C 1
ATOM 3725 O O . LEU A 1 477 ? 14.092 26.779 -3.824 1.00 97.50 477 LEU A O 1
ATOM 3729 N N . SER A 1 478 ? 12.918 27.308 -1.982 1.00 98.06 478 SER A N 1
ATOM 3730 C CA . SER A 1 478 ? 14.022 27.306 -1.037 1.00 98.06 478 SER A CA 1
ATOM 3731 C C . SER A 1 478 ? 13.987 26.081 -0.131 1.00 98.06 478 SER A C 1
ATOM 3733 O O . SER A 1 478 ? 12.919 25.562 0.190 1.00 98.06 478 SER A O 1
ATOM 3735 N N . LEU A 1 479 ? 15.175 25.640 0.272 1.00 98.12 479 LEU A N 1
ATOM 3736 C CA . LEU A 1 479 ? 15.376 24.579 1.251 1.00 98.12 479 LEU A CA 1
ATOM 3737 C C . LEU A 1 479 ? 16.734 24.716 1.935 1.00 98.12 479 LEU A C 1
ATOM 3739 O O . LEU A 1 479 ? 17.677 25.271 1.363 1.00 98.12 479 LEU A O 1
ATOM 3743 N N . TRP A 1 480 ? 16.840 24.147 3.125 1.00 98.56 480 TRP A N 1
ATOM 3744 C CA . TRP A 1 480 ? 18.106 23.790 3.743 1.00 98.56 480 TRP A CA 1
ATOM 3745 C C . TRP A 1 480 ? 18.412 22.314 3.454 1.00 98.56 480 TRP A C 1
ATOM 3747 O O . TRP A 1 480 ? 17.523 21.465 3.510 1.00 98.56 480 TRP A O 1
ATOM 3757 N N . LEU A 1 481 ? 19.661 22.002 3.103 1.00 98.56 481 LEU A N 1
ATOM 3758 C CA . LEU A 1 481 ? 20.106 20.652 2.748 1.00 98.56 481 LEU A CA 1
ATOM 3759 C C . LEU A 1 481 ? 21.457 20.357 3.400 1.00 98.56 481 LEU A C 1
ATOM 3761 O O . LEU A 1 481 ? 22.403 21.121 3.227 1.00 98.56 481 LEU A O 1
ATOM 3765 N N . THR A 1 482 ? 21.577 19.213 4.073 1.00 98.56 482 THR A N 1
ATOM 3766 C CA . THR A 1 482 ? 22.870 18.585 4.382 1.00 98.56 482 THR A CA 1
ATOM 3767 C C . THR A 1 482 ? 23.070 17.376 3.470 1.00 98.56 482 THR A C 1
ATOM 3769 O O . THR A 1 482 ? 22.423 16.345 3.685 1.00 98.56 482 THR A O 1
ATOM 3772 N N . PRO A 1 483 ? 23.941 17.494 2.453 1.00 97.81 483 PRO A N 1
ATOM 3773 C CA . PRO A 1 483 ? 24.383 16.371 1.633 1.00 97.81 483 PRO A CA 1
ATOM 3774 C C . PRO A 1 483 ? 25.156 15.318 2.435 1.00 97.81 483 PRO A C 1
ATOM 3776 O O . PRO A 1 483 ? 25.698 15.615 3.500 1.00 97.81 483 PRO A O 1
ATOM 3779 N N . ASP A 1 484 ? 25.270 14.108 1.892 1.00 96.75 484 ASP A N 1
ATOM 3780 C CA . ASP A 1 484 ? 25.988 12.995 2.527 1.00 96.75 484 ASP A CA 1
ATOM 3781 C C . ASP A 1 484 ? 27.277 12.573 1.812 1.00 96.75 484 ASP A C 1
ATOM 3783 O O . ASP A 1 484 ? 27.949 11.629 2.228 1.00 96.75 484 ASP A O 1
ATOM 3787 N N . GLY A 1 485 ? 27.652 13.288 0.753 1.00 96.19 485 GLY A N 1
ATOM 3788 C CA . GLY A 1 485 ? 28.880 13.064 0.001 1.00 96.19 485 GLY A CA 1
ATOM 3789 C C . GLY A 1 485 ? 28.816 11.872 -0.945 1.00 96.19 485 GLY A C 1
ATOM 3790 O O . GLY A 1 485 ? 29.839 11.537 -1.540 1.00 96.19 485 GLY A O 1
ATOM 3791 N N . SER A 1 486 ? 27.647 11.244 -1.097 1.00 95.00 486 SER A N 1
ATOM 3792 C CA . SER A 1 486 ? 27.454 10.111 -2.006 1.00 95.00 486 SER A CA 1
ATOM 3793 C C . SER A 1 486 ? 27.534 10.497 -3.480 1.00 95.00 486 SER A C 1
ATOM 3795 O O . SER A 1 486 ? 27.814 9.639 -4.314 1.00 95.00 486 SER A O 1
ATOM 3797 N N . ASP A 1 487 ? 27.257 11.766 -3.801 1.00 94.19 487 ASP A N 1
ATOM 3798 C CA . ASP A 1 487 ? 27.063 12.260 -5.171 1.00 94.19 487 ASP A CA 1
ATOM 3799 C C . ASP A 1 487 ? 25.979 11.487 -5.953 1.00 94.19 487 ASP A C 1
ATOM 3801 O O . ASP A 1 487 ? 25.922 11.497 -7.183 1.00 94.19 487 ASP A O 1
ATOM 3805 N N . HIS A 1 488 ? 25.073 10.811 -5.237 1.00 96.81 488 HIS A N 1
ATOM 3806 C CA . HIS A 1 488 ? 23.835 10.327 -5.827 1.00 96.81 488 HIS A CA 1
ATOM 3807 C C . HIS A 1 488 ? 22.953 11.496 -6.272 1.00 96.81 488 HIS A C 1
ATOM 3809 O O . HIS A 1 488 ? 23.089 12.639 -5.825 1.00 96.81 488 HIS A O 1
ATOM 3815 N N . LYS A 1 489 ? 22.010 11.213 -7.168 1.00 96.75 489 LYS A N 1
ATOM 3816 C CA . LYS A 1 489 ? 21.160 12.249 -7.746 1.00 96.75 489 LYS A CA 1
ATOM 3817 C C . LYS A 1 489 ? 19.954 12.501 -6.843 1.00 96.75 489 LYS A C 1
ATOM 3819 O O . LYS A 1 489 ? 19.004 11.721 -6.861 1.00 96.75 489 LYS A O 1
ATOM 3824 N N . LEU A 1 490 ? 19.965 13.613 -6.108 1.00 97.94 490 LEU A N 1
ATOM 3825 C CA . LEU A 1 490 ? 18.759 14.147 -5.470 1.00 97.94 490 LEU A CA 1
ATOM 3826 C C . LEU A 1 490 ? 17.834 14.728 -6.545 1.00 97.94 490 LEU A C 1
ATOM 3828 O O . LEU A 1 490 ? 18.262 15.505 -7.398 1.00 97.94 490 LEU A O 1
ATOM 3832 N N . VAL A 1 491 ? 16.560 14.361 -6.498 1.00 98.25 491 VAL A N 1
ATOM 3833 C CA . VAL A 1 491 ? 15.511 14.869 -7.381 1.00 98.25 491 VAL A CA 1
ATOM 3834 C C . VAL A 1 491 ? 14.437 15.509 -6.522 1.00 98.25 491 VAL A C 1
ATOM 3836 O O . VAL A 1 491 ? 13.745 14.829 -5.768 1.00 98.25 491 VAL A O 1
ATOM 3839 N N . LEU A 1 492 ? 14.272 16.817 -6.659 1.00 98.19 492 LEU A N 1
ATOM 3840 C CA . LEU A 1 492 ? 13.080 17.502 -6.178 1.00 98.19 492 LEU A CA 1
ATOM 3841 C C . LEU A 1 492 ? 12.090 17.553 -7.338 1.00 98.19 492 LEU A C 1
ATOM 3843 O O . LEU A 1 492 ? 12.478 17.949 -8.436 1.00 98.19 492 LEU A O 1
ATOM 3847 N N . GLN A 1 493 ? 10.839 17.152 -7.120 1.00 97.50 493 GLN A N 1
ATOM 3848 C CA . GLN A 1 493 ? 9.815 17.104 -8.166 1.00 97.50 493 GLN A CA 1
ATOM 3849 C C . GLN A 1 493 ? 8.531 17.825 -7.731 1.00 97.50 493 GLN A C 1
ATOM 3851 O O . GLN A 1 493 ? 8.042 17.606 -6.627 1.00 97.50 493 GLN A O 1
ATOM 3856 N N . LEU A 1 494 ? 7.967 18.654 -8.612 1.00 94.44 494 LEU A N 1
ATOM 3857 C CA . LEU A 1 494 ? 6.702 19.376 -8.442 1.00 94.44 494 LEU A CA 1
ATOM 3858 C C . LEU A 1 494 ? 5.696 18.928 -9.506 1.00 94.44 494 LEU A C 1
ATOM 3860 O O . LEU A 1 494 ? 5.966 19.066 -10.697 1.00 94.44 494 LEU A O 1
ATOM 3864 N N . ASN A 1 495 ? 4.515 18.466 -9.088 1.00 92.50 495 ASN A N 1
ATOM 3865 C CA . ASN A 1 495 ? 3.410 18.178 -10.009 1.00 92.50 495 ASN A CA 1
ATOM 3866 C C . ASN A 1 495 ? 2.479 19.388 -10.101 1.00 92.50 495 ASN A C 1
ATOM 3868 O O . ASN A 1 495 ? 1.628 19.592 -9.226 1.00 92.50 495 ASN A O 1
ATOM 3872 N N . ALA A 1 496 ? 2.636 20.171 -11.165 1.00 91.81 496 ALA A N 1
ATOM 3873 C CA . ALA A 1 496 ? 1.972 21.454 -11.374 1.00 91.81 496 ALA A CA 1
ATOM 3874 C C . ALA A 1 496 ? 1.335 21.510 -12.770 1.00 91.81 496 ALA A C 1
ATOM 3876 O O . ALA A 1 496 ? 1.966 21.147 -13.764 1.00 91.81 496 ALA A O 1
ATOM 3877 N N . GLY A 1 497 ? 0.064 21.915 -12.863 1.00 88.62 497 GLY A N 1
ATOM 3878 C CA . GLY A 1 497 ? -0.639 22.007 -14.152 1.00 88.62 497 GLY A CA 1
ATOM 3879 C C . GLY A 1 497 ? -0.672 20.687 -14.942 1.00 88.62 497 GLY A C 1
ATOM 3880 O O . GLY A 1 497 ? -0.618 20.703 -16.176 1.00 88.62 497 GLY A O 1
ATOM 3881 N N . GLY A 1 498 ? -0.698 19.554 -14.229 1.00 86.56 498 GLY A N 1
ATOM 3882 C CA . GLY A 1 498 ? -0.697 18.202 -14.797 1.00 86.56 498 GLY A CA 1
ATOM 3883 C C . GLY A 1 498 ? 0.661 17.684 -15.288 1.00 86.56 498 GLY A C 1
ATOM 3884 O O . GLY A 1 498 ? 0.685 16.630 -15.912 1.00 86.56 498 GLY A O 1
ATOM 3885 N N . VAL A 1 499 ? 1.766 18.393 -15.028 1.00 92.69 499 VAL A N 1
ATOM 3886 C CA . VAL A 1 499 ? 3.127 17.997 -15.439 1.00 92.69 499 VAL A CA 1
ATOM 3887 C C . VAL A 1 499 ? 4.041 17.859 -14.229 1.00 92.69 499 VAL A C 1
ATOM 3889 O O . VAL A 1 499 ? 3.971 18.663 -13.298 1.00 92.69 499 VA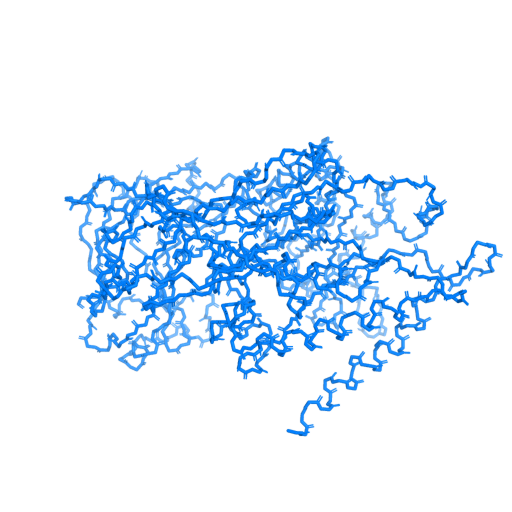L A O 1
ATOM 3892 N N . ALA A 1 500 ? 4.902 16.841 -14.260 1.00 93.94 500 ALA A N 1
ATOM 3893 C CA . ALA A 1 500 ? 5.962 16.640 -13.281 1.00 93.94 500 ALA A CA 1
ATOM 3894 C C . ALA A 1 500 ? 7.206 17.426 -13.703 1.00 93.94 500 ALA A C 1
ATOM 3896 O O . ALA A 1 500 ? 7.818 17.123 -14.724 1.00 93.94 500 ALA A O 1
ATOM 3897 N N . TYR A 1 501 ? 7.587 18.431 -12.922 1.00 97.44 501 TYR A N 1
ATOM 3898 C CA . TYR A 1 501 ? 8.803 19.214 -13.120 1.00 97.44 501 TYR A CA 1
ATOM 3899 C C . TYR A 1 501 ? 9.860 18.822 -12.094 1.00 97.44 501 TYR A C 1
ATOM 3901 O O . TYR A 1 501 ? 9.538 18.690 -10.921 1.00 97.44 501 TYR A O 1
ATOM 3909 N N . GLU A 1 502 ? 11.117 18.695 -12.502 1.00 98.19 502 GLU A N 1
ATOM 3910 C CA . GLU A 1 502 ? 12.237 18.260 -11.672 1.00 98.19 502 GLU A CA 1
ATOM 3911 C C . GLU A 1 502 ? 13.358 19.308 -11.585 1.00 98.19 502 GLU A C 1
ATOM 3913 O O . GLU A 1 502 ? 13.626 20.057 -12.533 1.00 98.19 502 GLU A O 1
ATOM 3918 N N . ALA A 1 503 ? 14.036 19.317 -10.438 1.00 98.12 503 ALA A N 1
ATOM 3919 C CA . ALA A 1 503 ? 15.298 20.002 -10.183 1.00 98.12 503 ALA A CA 1
ATOM 3920 C C . ALA A 1 503 ? 16.269 19.069 -9.438 1.00 98.12 503 ALA A C 1
ATOM 3922 O O . ALA A 1 503 ? 15.842 18.181 -8.697 1.00 98.12 503 ALA A O 1
ATOM 3923 N N . TYR A 1 504 ? 17.577 19.281 -9.625 1.00 97.56 504 TYR A N 1
ATOM 3924 C CA . TYR A 1 504 ? 18.619 18.350 -9.168 1.00 97.56 504 TYR A CA 1
ATOM 3925 C C . TYR A 1 504 ? 19.713 19.050 -8.345 1.00 97.56 504 TYR A C 1
ATOM 3927 O O . TYR A 1 504 ? 20.778 19.365 -8.883 1.00 97.56 504 TYR A O 1
ATOM 3935 N N . PRO A 1 505 ? 19.475 19.352 -7.056 1.00 97.31 505 PRO A N 1
ATOM 3936 C CA . PRO A 1 505 ? 20.540 19.813 -6.170 1.00 97.31 505 PRO A CA 1
ATOM 3937 C C . PRO A 1 505 ? 21.634 18.748 -6.017 1.00 97.31 505 PRO A C 1
ATOM 3939 O O . PRO A 1 505 ? 21.357 17.553 -6.083 1.00 97.31 505 PRO A O 1
ATOM 3942 N N . SER A 1 506 ? 22.877 19.173 -5.792 1.00 96.25 506 SER A N 1
ATOM 3943 C CA . SER A 1 506 ? 23.994 18.237 -5.622 1.00 96.25 506 SER A CA 1
ATOM 3944 C C . SER A 1 506 ? 23.994 17.600 -4.230 1.00 96.25 506 SER A C 1
ATOM 3946 O O . SER A 1 506 ? 23.783 18.293 -3.234 1.00 96.25 506 SER A O 1
ATOM 3948 N N . LEU A 1 507 ? 24.296 16.297 -4.176 1.00 96.69 507 LEU A N 1
ATOM 3949 C CA . LEU A 1 507 ? 24.654 15.582 -2.946 1.00 96.69 507 LEU A CA 1
ATOM 3950 C C . LEU A 1 507 ? 26.177 15.444 -2.748 1.00 96.69 507 LEU A C 1
ATOM 3952 O O . LEU A 1 507 ? 26.628 14.645 -1.927 1.00 96.69 507 LEU A O 1
ATOM 3956 N N . ALA A 1 508 ? 26.984 16.206 -3.490 1.00 93.69 508 ALA A N 1
ATOM 3957 C CA . ALA A 1 508 ? 28.428 16.219 -3.316 1.00 93.69 508 ALA A CA 1
ATOM 3958 C C . ALA A 1 508 ? 28.830 16.968 -2.034 1.00 93.69 508 ALA A C 1
ATOM 3960 O O . ALA A 1 508 ? 28.289 18.025 -1.702 1.00 93.69 508 ALA A O 1
ATOM 3961 N N . GLY A 1 509 ? 29.849 16.450 -1.344 1.00 94.56 509 GLY A N 1
ATOM 3962 C CA . GLY A 1 509 ? 30.316 16.994 -0.065 1.00 94.56 509 GLY A CA 1
ATOM 3963 C C . GLY A 1 509 ? 29.349 16.722 1.091 1.00 94.56 509 GLY A C 1
ATOM 3964 O O . GLY A 1 509 ? 28.382 15.995 0.941 1.00 94.56 509 GLY A O 1
ATOM 3965 N N . THR A 1 510 ? 29.632 17.279 2.267 1.00 97.12 510 THR A N 1
ATOM 3966 C CA . THR A 1 510 ? 28.841 17.040 3.495 1.00 97.12 510 THR A CA 1
ATOM 3967 C C . THR A 1 510 ? 28.511 18.328 4.250 1.00 97.12 510 THR A C 1
ATOM 3969 O O . THR A 1 510 ? 28.078 18.298 5.400 1.00 97.12 510 THR A O 1
ATOM 3972 N N . THR A 1 511 ? 28.795 19.483 3.647 1.00 97.75 511 THR A N 1
ATOM 3973 C CA . THR A 1 511 ? 28.581 20.788 4.277 1.00 97.75 511 THR A CA 1
ATOM 3974 C C . THR A 1 511 ? 27.128 21.213 4.074 1.00 97.75 511 THR A C 1
ATOM 3976 O O . THR A 1 511 ? 26.684 21.227 2.925 1.00 97.75 511 THR A O 1
ATOM 3979 N N . PRO A 1 512 ? 26.399 21.603 5.135 1.00 97.75 512 PRO A N 1
ATOM 3980 C CA . PRO A 1 512 ? 25.047 22.125 4.993 1.00 97.75 512 PRO A CA 1
ATOM 3981 C C . PRO A 1 512 ? 24.988 23.377 4.113 1.00 97.75 512 PRO A C 1
ATOM 3983 O O . PRO A 1 512 ? 25.855 24.250 4.200 1.00 97.75 512 PRO A O 1
ATOM 3986 N N . VAL A 1 513 ? 23.946 23.483 3.293 1.00 97.75 513 VAL A N 1
ATOM 3987 C CA . VAL A 1 513 ? 23.727 24.587 2.355 1.00 97.75 513 VAL A CA 1
ATOM 3988 C C . VAL A 1 513 ? 22.286 25.085 2.408 1.00 97.75 513 VAL A C 1
ATOM 3990 O O . VAL A 1 513 ? 21.347 24.302 2.521 1.00 97.75 513 VAL A O 1
ATOM 3993 N N . GLN A 1 514 ? 22.115 26.401 2.266 1.00 97.69 514 GLN A N 1
ATOM 3994 C CA . GLN A 1 514 ? 20.823 27.004 1.947 1.00 97.69 514 GLN A CA 1
ATOM 3995 C C . GLN A 1 514 ? 20.716 27.138 0.429 1.00 97.69 514 GLN A C 1
ATOM 3997 O O . GLN A 1 514 ? 21.588 27.731 -0.211 1.00 97.69 514 GLN A O 1
ATOM 4002 N N . LEU A 1 515 ? 19.646 26.608 -0.147 1.00 96.81 515 LEU A N 1
ATOM 4003 C CA . LEU A 1 515 ? 19.402 26.610 -1.581 1.00 96.81 515 LEU A CA 1
ATOM 4004 C C . LEU A 1 515 ? 18.141 27.406 -1.900 1.00 96.81 515 LEU A C 1
ATOM 4006 O O . LEU A 1 515 ? 17.165 27.361 -1.156 1.00 96.81 515 LEU A O 1
ATOM 4010 N N . THR A 1 516 ? 18.161 28.085 -3.044 1.00 98.00 516 THR A N 1
ATOM 4011 C CA . THR A 1 516 ? 16.976 28.647 -3.697 1.00 98.00 516 THR A CA 1
ATOM 4012 C C . THR A 1 516 ? 17.051 28.301 -5.174 1.00 98.00 516 THR A C 1
ATOM 4014 O O . THR A 1 516 ? 18.001 28.688 -5.854 1.00 98.00 516 THR A O 1
ATOM 4017 N N . ILE A 1 517 ? 16.057 27.566 -5.667 1.00 98.06 517 ILE A N 1
ATOM 4018 C CA . ILE A 1 517 ? 15.974 27.090 -7.047 1.00 98.06 517 ILE A CA 1
ATOM 4019 C C . ILE A 1 517 ? 14.820 27.829 -7.731 1.00 98.06 517 ILE A C 1
ATOM 4021 O O . ILE A 1 517 ? 13.657 27.501 -7.474 1.00 98.06 517 ILE A O 1
ATOM 4025 N N . PRO A 1 518 ? 15.101 28.813 -8.604 1.00 98.06 518 PRO A N 1
ATOM 4026 C CA . PRO A 1 518 ? 14.067 29.525 -9.347 1.00 98.06 518 PRO A CA 1
ATOM 4027 C C . PRO A 1 518 ? 13.213 28.561 -10.172 1.00 98.06 518 PRO A C 1
ATOM 4029 O O . PRO A 1 518 ? 13.771 27.699 -10.853 1.00 98.06 518 PRO A O 1
ATOM 4032 N N . PHE A 1 519 ? 11.887 28.733 -10.210 1.00 97.31 519 PHE A N 1
ATOM 4033 C CA . PHE A 1 519 ? 10.992 27.867 -10.999 1.00 97.31 519 PHE A CA 1
ATOM 4034 C C . PHE A 1 519 ? 11.335 27.853 -12.496 1.00 97.31 519 PHE A C 1
ATOM 4036 O O . PHE A 1 519 ? 11.101 26.865 -13.188 1.00 97.31 519 PHE A O 1
ATOM 4043 N N . SER A 1 520 ? 11.999 28.900 -12.992 1.00 96.25 520 SER A N 1
ATOM 4044 C CA . SER A 1 520 ? 12.536 28.966 -14.356 1.00 96.25 520 SER A CA 1
ATOM 4045 C C . SER A 1 520 ? 13.647 27.946 -14.654 1.00 96.25 520 SER A C 1
ATOM 4047 O O . SER A 1 520 ? 13.941 27.696 -15.828 1.00 96.25 520 SER A O 1
ATOM 4049 N N . GLN A 1 521 ? 14.264 27.338 -13.636 1.00 97.00 521 GLN A N 1
ATOM 4050 C CA . GLN A 1 521 ? 15.288 26.293 -13.774 1.00 97.00 521 GLN A CA 1
ATOM 4051 C C . GLN A 1 521 ? 14.714 24.874 -13.758 1.00 97.00 521 GLN A C 1
ATOM 4053 O O . GLN A 1 521 ? 15.371 23.955 -14.239 1.00 97.00 521 GLN A O 1
ATOM 4058 N N . TRP A 1 522 ? 13.484 24.699 -13.280 1.00 97.88 522 TRP A N 1
ATOM 4059 C CA . TRP A 1 522 ? 12.824 23.399 -13.251 1.00 97.88 522 TRP A CA 1
ATOM 4060 C C . TRP A 1 522 ? 12.445 22.965 -14.665 1.00 97.88 522 TRP A C 1
ATOM 4062 O O . TRP A 1 522 ? 12.061 23.786 -15.510 1.00 97.88 522 TRP A O 1
ATOM 4072 N N . ARG A 1 523 ? 12.580 21.675 -14.958 1.00 97.81 523 ARG A N 1
ATOM 4073 C CA . ARG A 1 523 ? 12.277 21.113 -16.281 1.00 97.81 523 ARG A CA 1
ATOM 4074 C C . ARG A 1 523 ? 11.314 19.946 -16.152 1.00 97.81 523 ARG A C 1
ATOM 4076 O O . ARG A 1 523 ? 11.389 19.253 -15.148 1.00 97.81 523 ARG A O 1
ATOM 4083 N N . PRO A 1 524 ? 10.427 19.722 -17.133 1.00 97.56 524 PRO A N 1
ATOM 4084 C CA . PRO A 1 524 ? 9.639 18.499 -17.198 1.00 97.56 524 PRO A CA 1
ATOM 4085 C C . PRO A 1 524 ? 10.532 17.276 -16.982 1.00 97.56 524 PRO A C 1
ATOM 4087 O O . PRO A 1 524 ? 11.672 17.247 -17.459 1.00 97.56 524 PRO A O 1
ATOM 4090 N N . ALA A 1 525 ? 10.032 16.303 -16.229 1.00 94.94 525 ALA A N 1
ATOM 4091 C CA . ALA A 1 525 ? 10.765 15.091 -15.926 1.00 94.94 525 ALA A CA 1
ATOM 4092 C C . ALA A 1 525 ? 11.222 14.406 -17.232 1.00 94.94 525 ALA A C 1
ATOM 4094 O O . ALA A 1 525 ? 10.472 14.417 -18.210 1.00 94.94 525 ALA A O 1
ATOM 4095 N N . PRO A 1 526 ? 12.413 13.780 -17.289 1.00 92.38 526 PRO A N 1
ATOM 4096 C CA . PRO A 1 526 ? 12.974 13.267 -18.546 1.00 92.38 526 PRO A CA 1
ATOM 4097 C C . PRO A 1 526 ? 12.096 12.240 -19.276 1.00 92.38 526 PRO A C 1
ATOM 4099 O O . PRO A 1 526 ? 12.210 12.071 -20.488 1.00 92.38 526 PRO A O 1
ATOM 4102 N N . TRP A 1 527 ? 11.226 11.548 -18.539 1.00 88.94 527 TRP A N 1
ATOM 4103 C CA . TRP A 1 527 ? 10.273 10.578 -19.075 1.00 88.94 527 TRP A CA 1
ATOM 4104 C C . TRP A 1 527 ? 9.004 11.227 -19.655 1.00 88.94 527 TRP A C 1
ATOM 4106 O O . TRP A 1 527 ? 8.326 10.604 -20.473 1.00 88.94 527 TRP A O 1
ATOM 4116 N N . ASP A 1 528 ? 8.693 12.479 -19.307 1.00 89.25 528 ASP A N 1
ATOM 4117 C CA . ASP A 1 528 ? 7.555 13.234 -19.843 1.00 89.25 528 ASP A CA 1
ATOM 4118 C C . ASP A 1 528 ? 7.915 13.897 -21.183 1.00 89.25 528 ASP A C 1
ATOM 4120 O O . ASP A 1 528 ? 7.971 15.118 -21.351 1.00 89.25 528 ASP A O 1
ATOM 4124 N N . THR A 1 529 ? 8.189 13.046 -22.170 1.00 91.50 529 THR A N 1
ATOM 4125 C CA . THR A 1 529 ? 8.604 13.471 -23.515 1.00 91.50 529 THR A CA 1
ATOM 4126 C C . THR A 1 529 ? 7.544 14.305 -24.236 1.00 91.50 529 THR A C 1
ATOM 4128 O O . THR A 1 529 ? 7.890 15.137 -25.072 1.00 91.50 529 THR A O 1
ATOM 4131 N N . ALA A 1 530 ? 6.264 14.141 -23.885 1.00 92.62 530 ALA A N 1
ATOM 4132 C CA . ALA A 1 530 ? 5.165 14.921 -24.449 1.00 92.62 530 ALA A CA 1
ATOM 4133 C C . ALA A 1 530 ? 5.203 16.395 -24.014 1.00 92.62 530 ALA A C 1
ATOM 4135 O O . ALA A 1 530 ? 4.717 17.258 -24.745 1.00 92.62 530 ALA A O 1
ATOM 4136 N N . ASN A 1 531 ? 5.794 16.687 -22.851 1.00 94.06 531 ASN A N 1
ATOM 4137 C CA . ASN A 1 531 ? 5.872 18.032 -22.292 1.00 94.06 531 ASN A CA 1
ATOM 4138 C C . ASN A 1 531 ? 7.297 18.595 -22.241 1.00 94.06 531 ASN A C 1
ATOM 4140 O O . ASN A 1 531 ? 7.464 19.656 -21.657 1.00 94.06 531 ASN A O 1
ATOM 4144 N N . ALA A 1 532 ? 8.305 17.956 -22.849 1.00 94.00 532 ALA A N 1
ATOM 4145 C CA . ALA A 1 532 ? 9.735 18.268 -22.672 1.00 94.00 532 ALA A CA 1
ATOM 4146 C C . ALA A 1 532 ? 10.113 19.767 -22.782 1.00 94.00 532 ALA A C 1
ATOM 4148 O O . ALA A 1 532 ? 10.970 20.265 -22.044 1.00 94.00 532 ALA A O 1
ATOM 4149 N N . ASP A 1 533 ? 9.448 20.514 -23.667 1.00 94.94 533 ASP A N 1
ATOM 4150 C CA . ASP A 1 533 ? 9.712 21.940 -23.895 1.00 94.94 533 ASP A CA 1
ATOM 4151 C C . ASP A 1 533 ? 8.909 22.889 -22.991 1.00 94.94 533 ASP A C 1
ATOM 4153 O O . ASP A 1 533 ? 9.181 24.094 -22.957 1.00 94.94 533 ASP A O 1
ATOM 4157 N N . ARG A 1 534 ? 7.949 22.374 -22.216 1.00 95.19 534 ARG A N 1
ATOM 4158 C CA . ARG A 1 534 ? 7.116 23.172 -21.310 1.00 95.19 534 ARG A CA 1
ATOM 4159 C C . ARG A 1 534 ? 7.971 23.815 -20.214 1.00 95.19 534 ARG A C 1
ATOM 4161 O O . ARG A 1 534 ? 9.035 23.324 -19.822 1.00 95.19 534 ARG A O 1
ATOM 4168 N N . ARG A 1 535 ? 7.517 24.963 -19.722 1.00 96.31 535 ARG A N 1
ATOM 4169 C CA . ARG A 1 535 ? 8.099 25.679 -18.583 1.00 96.31 535 ARG A CA 1
ATOM 4170 C C . ARG A 1 535 ? 6.996 25.944 -17.577 1.00 96.31 535 ARG A C 1
ATOM 4172 O O . ARG A 1 535 ? 5.862 26.177 -17.988 1.00 96.31 535 ARG A O 1
ATOM 4179 N N . ILE A 1 536 ? 7.356 25.938 -16.295 1.00 96.50 536 ILE A N 1
ATOM 4180 C CA . ILE A 1 536 ? 6.425 26.271 -15.219 1.00 96.50 536 ILE A CA 1
ATOM 4181 C C . ILE A 1 536 ? 5.849 27.665 -15.473 1.00 96.50 536 ILE A C 1
ATOM 4183 O O . ILE A 1 536 ? 6.592 28.626 -15.690 1.00 96.50 536 ILE A O 1
ATOM 4187 N N . THR A 1 537 ? 4.523 27.761 -15.437 1.00 95.88 537 THR A N 1
ATOM 4188 C CA . THR A 1 537 ? 3.783 29.024 -15.524 1.00 95.88 537 THR A CA 1
ATOM 4189 C C . THR A 1 537 ? 3.094 29.355 -14.194 1.00 95.88 537 THR A C 1
ATOM 4191 O O . THR A 1 537 ? 2.888 28.461 -13.370 1.00 95.88 537 THR A O 1
ATOM 4194 N N . PRO A 1 538 ? 2.659 30.611 -13.975 1.00 95.38 538 PRO A N 1
ATOM 4195 C CA . PRO A 1 538 ? 1.812 30.947 -12.831 1.00 95.38 538 PRO A CA 1
ATOM 4196 C C . PRO A 1 538 ? 0.521 30.112 -12.774 1.00 95.38 538 PRO A C 1
ATOM 4198 O O . PRO A 1 538 ? 0.080 29.740 -11.694 1.00 95.38 538 PRO A O 1
ATOM 4201 N N . GLU A 1 539 ? -0.073 29.766 -13.923 1.00 94.44 539 GLU A N 1
ATOM 4202 C CA . GLU A 1 539 ? -1.254 28.892 -13.979 1.00 94.44 539 GLU A CA 1
ATOM 4203 C C . GLU A 1 539 ? -0.936 27.457 -13.537 1.00 94.44 539 GLU A C 1
ATOM 4205 O O . GLU A 1 539 ? -1.745 26.832 -12.850 1.00 94.44 539 GLU A O 1
ATOM 4210 N N . ASP A 1 540 ? 0.257 26.950 -13.854 1.00 94.25 540 ASP A N 1
ATOM 4211 C CA . ASP A 1 540 ? 0.707 25.641 -13.371 1.00 94.25 540 ASP A CA 1
ATOM 4212 C C . ASP A 1 540 ? 0.818 25.647 -11.845 1.00 94.25 540 ASP A C 1
ATOM 4214 O O . ASP A 1 540 ? 0.343 24.720 -11.192 1.00 94.25 540 ASP A O 1
ATOM 4218 N N . LEU A 1 541 ? 1.394 26.712 -11.280 1.00 94.06 541 LEU A N 1
ATOM 4219 C CA . LEU A 1 541 ? 1.605 26.880 -9.839 1.00 94.06 541 LEU A CA 1
ATOM 4220 C C . LEU A 1 541 ? 0.307 27.117 -9.052 1.00 94.06 541 LEU A C 1
ATOM 4222 O O . LEU A 1 541 ? 0.241 26.762 -7.877 1.00 94.06 541 LEU A O 1
ATOM 4226 N N . ARG A 1 542 ? -0.750 27.645 -9.687 1.00 91.81 542 ARG A N 1
ATOM 4227 C CA . ARG A 1 542 ? -2.119 27.621 -9.120 1.00 91.81 542 ARG A CA 1
ATOM 4228 C C . ARG A 1 542 ? -2.680 26.211 -9.011 1.00 91.81 542 ARG A C 1
ATOM 4230 O O . ARG A 1 542 ? -3.511 25.940 -8.152 1.00 91.81 542 ARG A O 1
ATOM 4237 N N . ASN A 1 543 ? -2.238 25.334 -9.906 1.00 88.00 543 ASN A N 1
ATOM 4238 C CA . ASN A 1 543 ? -2.671 23.950 -10.027 1.00 88.00 543 ASN A CA 1
ATOM 4239 C C . ASN A 1 543 ? -1.573 22.983 -9.549 1.00 88.00 543 ASN A C 1
ATOM 4241 O O . ASN A 1 543 ? -1.375 21.914 -10.138 1.00 88.00 543 ASN A O 1
ATOM 4245 N N . LEU A 1 544 ? -0.831 23.373 -8.507 1.00 88.00 544 LEU A N 1
ATOM 4246 C CA . LEU A 1 544 ? 0.127 22.511 -7.825 1.00 88.00 544 LEU A CA 1
ATOM 4247 C C . LEU A 1 544 ? -0.623 21.465 -6.996 1.00 88.00 544 LEU A C 1
ATOM 4249 O O . LEU A 1 544 ? -1.590 21.774 -6.305 1.00 88.00 544 LEU A O 1
ATOM 4253 N N . SER A 1 545 ? -0.169 20.217 -7.062 1.00 85.25 545 SER A N 1
ATOM 4254 C CA . SER A 1 545 ? -0.868 19.092 -6.429 1.00 85.25 545 SER A CA 1
ATOM 4255 C C . SER A 1 545 ? 0.017 18.220 -5.545 1.00 85.25 545 SER A C 1
ATOM 4257 O O . SER A 1 545 ? -0.493 17.533 -4.656 1.00 85.25 545 SER A O 1
ATOM 4259 N N . GLN A 1 546 ? 1.333 18.221 -5.770 1.00 89.25 546 GLN A N 1
ATOM 4260 C CA . GLN A 1 546 ? 2.252 17.309 -5.095 1.00 89.25 546 GLN A CA 1
ATOM 4261 C C . GLN A 1 546 ? 3.697 17.802 -5.176 1.00 89.25 546 GLN A C 1
ATOM 4263 O O . GLN A 1 546 ? 4.097 18.407 -6.173 1.00 89.25 546 GLN A O 1
ATOM 4268 N N . PHE A 1 547 ? 4.469 17.475 -4.144 1.00 94.00 547 PHE A N 1
ATOM 4269 C CA . PHE A 1 547 ? 5.920 17.592 -4.111 1.00 94.00 547 PHE A CA 1
ATOM 4270 C C . PHE A 1 547 ? 6.544 16.253 -3.721 1.00 94.00 547 PHE A C 1
ATOM 4272 O O . PHE A 1 547 ? 6.057 15.588 -2.804 1.00 94.00 547 PHE A O 1
ATOM 4279 N N . ASN A 1 548 ? 7.610 15.859 -4.414 1.00 94.88 548 ASN A N 1
ATOM 4280 C CA . ASN A 1 548 ? 8.344 14.627 -4.147 1.00 94.88 548 ASN A CA 1
ATOM 4281 C C . ASN A 1 548 ? 9.841 14.899 -3.986 1.00 94.88 548 ASN A C 1
ATOM 4283 O O . ASN A 1 548 ? 10.400 15.781 -4.639 1.00 94.88 548 ASN A O 1
ATOM 4287 N N . ILE A 1 549 ? 10.477 14.086 -3.149 1.00 97.69 549 ILE A N 1
ATOM 4288 C CA . ILE A 1 549 ? 11.924 14.014 -2.971 1.00 97.69 549 ILE A CA 1
ATOM 4289 C C . ILE A 1 549 ? 12.334 12.594 -3.351 1.00 97.69 549 ILE A C 1
ATOM 4291 O O . ILE A 1 549 ? 11.921 11.648 -2.683 1.00 97.69 549 ILE A O 1
ATOM 4295 N N . PHE A 1 550 ? 13.137 12.434 -4.396 1.00 97.31 550 PHE A N 1
ATOM 4296 C CA . PHE A 1 550 ? 13.747 11.153 -4.748 1.00 97.31 550 PHE A CA 1
ATOM 4297 C C . PHE A 1 550 ? 15.262 11.215 -4.619 1.00 97.31 550 PHE A C 1
ATOM 4299 O O . PHE A 1 550 ? 15.871 12.271 -4.781 1.00 97.31 550 PHE A O 1
ATOM 4306 N N . VAL A 1 551 ? 15.869 10.060 -4.385 1.00 97.19 551 VAL A N 1
ATOM 4307 C CA . VAL A 1 551 ? 17.302 9.842 -4.549 1.00 97.19 551 VAL A CA 1
ATOM 4308 C C . VAL A 1 551 ? 17.458 8.720 -5.564 1.00 97.19 551 VAL A C 1
ATOM 4310 O O . VAL A 1 551 ? 16.882 7.643 -5.393 1.00 97.19 551 VAL A O 1
ATOM 4313 N N . ASN A 1 552 ? 18.238 8.969 -6.612 1.00 95.31 552 ASN A N 1
ATOM 4314 C CA . ASN A 1 552 ? 18.581 7.969 -7.615 1.00 95.31 552 ASN A CA 1
ATOM 4315 C C . ASN A 1 552 ? 20.061 7.617 -7.483 1.00 95.31 552 ASN A C 1
ATOM 4317 O O . ASN A 1 552 ? 20.910 8.507 -7.362 1.00 95.31 552 ASN A O 1
ATOM 4321 N N . GLN A 1 553 ? 20.365 6.326 -7.549 1.00 94.19 553 GLN A N 1
ATOM 4322 C CA . GLN A 1 553 ? 21.729 5.830 -7.560 1.00 94.19 553 GLN A CA 1
ATOM 4323 C C . GLN A 1 553 ? 22.475 6.411 -8.766 1.00 94.19 553 GLN A C 1
ATOM 4325 O O . GLN A 1 553 ? 21.983 6.382 -9.893 1.00 94.19 553 GLN A O 1
ATOM 4330 N N . ALA A 1 554 ? 23.658 6.962 -8.512 1.00 91.69 554 ALA A N 1
ATOM 4331 C CA . ALA A 1 554 ? 24.552 7.431 -9.562 1.00 91.69 554 ALA A CA 1
ATOM 4332 C C . ALA A 1 554 ? 25.416 6.276 -10.087 1.00 91.69 554 ALA A C 1
ATOM 4334 O O . ALA A 1 554 ? 25.896 5.441 -9.314 1.00 91.69 554 ALA A O 1
ATOM 4335 N N . ASP A 1 555 ? 25.636 6.254 -11.401 1.00 85.00 555 ASP A N 1
ATOM 4336 C CA . ASP A 1 555 ? 26.467 5.244 -12.052 1.00 85.00 555 ASP A CA 1
ATOM 4337 C C . ASP A 1 555 ? 27.907 5.286 -11.524 1.00 85.00 555 ASP A C 1
ATOM 4339 O O . ASP A 1 555 ? 28.513 6.347 -11.381 1.00 85.00 555 ASP A O 1
ATOM 4343 N N . GLY A 1 556 ? 28.478 4.113 -11.243 1.00 79.19 556 GLY A N 1
ATOM 4344 C CA . GLY A 1 556 ? 29.867 3.989 -10.785 1.00 79.19 556 GLY A CA 1
ATOM 4345 C C . GLY A 1 556 ? 30.117 4.387 -9.324 1.00 79.19 556 GLY A C 1
ATOM 4346 O O . GLY A 1 556 ? 31.256 4.286 -8.866 1.00 79.19 556 GLY A O 1
ATOM 4347 N N . VAL A 1 557 ? 29.087 4.783 -8.570 1.00 78.19 557 VAL A N 1
ATOM 4348 C CA . VAL A 1 557 ? 29.202 5.061 -7.132 1.00 78.19 557 VAL A CA 1
ATOM 4349 C C . VAL A 1 557 ? 29.039 3.765 -6.331 1.00 78.19 557 VAL A C 1
ATOM 4351 O O . VAL A 1 557 ? 27.994 3.122 -6.365 1.00 78.19 557 VAL A O 1
ATOM 4354 N N . GLY A 1 558 ? 30.083 3.378 -5.588 1.00 77.12 558 GLY A N 1
ATOM 4355 C CA . GLY A 1 558 ? 30.091 2.156 -4.767 1.00 77.12 558 GLY A CA 1
ATOM 4356 C C . GLY A 1 558 ? 29.352 2.269 -3.427 1.00 77.12 558 GLY A C 1
ATOM 4357 O O . GLY A 1 558 ? 29.163 1.264 -2.745 1.00 77.12 558 GLY A O 1
ATOM 4358 N N . VAL A 1 559 ? 28.946 3.479 -3.034 1.00 87.00 559 VAL A N 1
ATOM 4359 C CA . VAL A 1 559 ? 28.089 3.706 -1.866 1.00 87.00 559 VAL A CA 1
ATOM 4360 C C . VAL A 1 559 ? 26.669 3.282 -2.229 1.00 87.00 559 VAL A C 1
ATOM 4362 O O . VAL A 1 559 ? 26.121 3.745 -3.221 1.00 87.00 559 VAL A O 1
ATOM 4365 N N . THR A 1 560 ? 26.081 2.386 -1.439 1.00 90.06 560 THR A N 1
ATOM 4366 C CA . THR A 1 560 ? 24.695 1.927 -1.635 1.00 90.06 560 THR A CA 1
ATOM 4367 C C . THR A 1 560 ? 23.745 2.442 -0.564 1.00 90.06 560 THR A C 1
ATOM 4369 O O . THR A 1 560 ? 22.539 2.317 -0.718 1.00 90.06 560 THR A O 1
ATOM 4372 N N . ARG A 1 561 ? 24.256 3.020 0.525 1.00 94.06 561 ARG A N 1
ATOM 4373 C CA . ARG A 1 561 ? 23.459 3.504 1.656 1.00 94.06 561 ARG A CA 1
ATOM 4374 C C . ARG A 1 561 ? 23.943 4.871 2.090 1.00 94.06 561 ARG A C 1
ATOM 4376 O O . ARG A 1 561 ? 25.150 5.096 2.146 1.00 94.06 561 ARG A O 1
ATOM 4383 N N . GLY A 1 562 ? 23.012 5.735 2.455 1.00 95.56 562 GLY A N 1
ATOM 4384 C CA . GLY A 1 562 ? 23.320 7.078 2.921 1.00 95.56 562 GLY A CA 1
ATOM 4385 C C . GLY A 1 562 ? 22.117 7.748 3.557 1.00 95.56 562 GLY A C 1
ATOM 4386 O O . GLY A 1 562 ? 21.061 7.133 3.729 1.00 95.56 562 GLY A O 1
ATOM 4387 N N . SER A 1 563 ? 22.320 8.994 3.965 1.00 97.56 563 SER A N 1
ATOM 4388 C CA . SER A 1 563 ? 21.338 9.761 4.719 1.00 97.56 563 SER A CA 1
ATOM 4389 C C . SER A 1 563 ? 21.511 11.242 4.452 1.00 97.56 563 SER A C 1
ATOM 4391 O O . SER A 1 563 ? 22.496 11.833 4.886 1.00 97.56 563 SER A O 1
ATOM 4393 N N . VAL A 1 564 ? 20.500 11.864 3.859 1.00 98.06 564 VAL A N 1
ATOM 4394 C CA . VAL A 1 564 ? 20.462 13.316 3.647 1.00 98.06 564 VAL A CA 1
ATOM 4395 C C . VAL A 1 564 ? 19.544 13.974 4.670 1.00 98.06 564 VAL A C 1
ATOM 4397 O O . VAL A 1 564 ? 18.565 13.364 5.110 1.00 98.06 564 VAL A O 1
ATOM 4400 N N . LEU A 1 565 ? 19.856 15.213 5.063 1.00 98.44 565 LEU A N 1
ATOM 4401 C CA . LEU A 1 565 ? 18.960 16.020 5.897 1.00 98.44 565 LEU A CA 1
ATOM 4402 C C . LEU A 1 565 ? 18.366 17.161 5.079 1.00 98.44 565 LEU A C 1
ATOM 4404 O O . LEU A 1 565 ? 19.115 17.876 4.415 1.00 98.44 565 LEU A O 1
ATOM 4408 N N . LEU A 1 566 ? 17.051 17.350 5.148 1.00 98.38 566 LEU A N 1
ATOM 4409 C CA . LEU A 1 566 ? 16.349 18.460 4.506 1.00 98.38 566 LEU A CA 1
ATOM 4410 C C . LEU A 1 566 ? 15.512 19.217 5.530 1.00 98.38 566 LEU A C 1
ATOM 4412 O O . LEU A 1 566 ? 14.924 18.607 6.419 1.00 98.38 566 LEU A O 1
ATOM 4416 N N . ASP A 1 567 ? 15.431 20.532 5.377 1.00 97.94 567 ASP A N 1
ATOM 4417 C CA . ASP A 1 567 ? 14.607 21.391 6.224 1.00 97.94 567 ASP A CA 1
ATOM 4418 C C . ASP A 1 567 ? 14.121 22.635 5.456 1.00 97.94 567 ASP A C 1
ATOM 4420 O O . ASP A 1 567 ? 14.588 22.899 4.342 1.00 97.94 567 ASP A O 1
ATOM 4424 N N . ASP A 1 568 ? 13.184 23.391 6.030 1.00 96.00 568 ASP A N 1
ATOM 4425 C CA . ASP A 1 568 ? 12.683 24.669 5.512 1.00 96.00 568 ASP A CA 1
ATOM 4426 C C . ASP A 1 568 ? 12.199 24.586 4.048 1.00 96.00 568 ASP A C 1
ATOM 4428 O O . ASP A 1 568 ? 12.483 25.464 3.226 1.00 96.00 568 ASP A O 1
ATOM 4432 N N . LEU A 1 569 ? 11.470 23.523 3.690 1.00 96.31 569 LEU A N 1
ATOM 4433 C CA . LEU A 1 569 ? 10.985 23.310 2.325 1.00 96.31 569 LEU A CA 1
ATOM 4434 C C . LEU A 1 569 ? 9.852 24.296 2.017 1.00 96.31 569 LEU A C 1
ATOM 4436 O O . LEU A 1 569 ? 8.699 24.078 2.404 1.00 96.31 569 LEU A O 1
ATOM 4440 N N . ARG A 1 570 ? 10.152 25.386 1.305 1.00 95.31 570 ARG A N 1
ATOM 4441 C CA . ARG A 1 570 ? 9.172 26.453 1.053 1.00 95.31 570 ARG A CA 1
ATOM 4442 C C . ARG A 1 570 ? 9.380 27.186 -0.261 1.00 95.31 570 ARG A C 1
ATOM 4444 O O . ARG A 1 570 ? 10.505 27.395 -0.696 1.00 95.31 570 ARG A O 1
ATOM 4451 N N . ALA A 1 571 ? 8.293 27.630 -0.868 1.00 93.81 571 ALA A N 1
ATOM 4452 C CA . ALA A 1 571 ? 8.304 28.568 -1.973 1.00 93.81 571 ALA A CA 1
ATOM 4453 C C . ALA A 1 571 ? 8.890 29.918 -1.523 1.00 93.81 571 ALA A C 1
ATOM 4455 O O . ALA A 1 571 ? 8.687 30.341 -0.379 1.00 93.81 571 ALA A O 1
ATOM 4456 N N . SER A 1 572 ? 9.631 30.577 -2.412 1.00 89.44 572 SER A N 1
ATOM 4457 C CA . SER A 1 572 ? 10.342 31.834 -2.149 1.00 89.44 572 SER A CA 1
ATOM 4458 C C . SER A 1 572 ? 10.238 32.858 -3.262 1.00 89.44 572 SER A C 1
ATOM 4460 O O . SER A 1 572 ? 9.931 32.483 -4.421 1.00 89.44 572 SER A O 1
#